Protein AF-A0A7S3C2B8-F1 (afdb_monomer_lite)

Structure (mmCIF, N/CA/C/O backbone):
data_AF-A0A7S3C2B8-F1
#
_entry.id   AF-A0A7S3C2B8-F1
#
loop_
_atom_site.group_PDB
_atom_site.id
_atom_site.type_symbol
_atom_site.label_atom_id
_atom_site.label_alt_id
_atom_site.label_comp_id
_atom_site.label_asym_id
_atom_site.label_entity_id
_atom_site.label_seq_id
_atom_site.pdbx_PDB_ins_code
_atom_site.Cartn_x
_atom_site.Cartn_y
_atom_site.Cartn_z
_atom_site.occupancy
_atom_site.B_iso_or_equiv
_atom_site.auth_seq_id
_atom_site.auth_comp_id
_atom_site.auth_asym_id
_atom_site.auth_atom_id
_atom_site.pdbx_PDB_model_num
ATOM 1 N N . ARG A 1 1 ? -60.673 -20.386 26.824 1.00 34.94 1 ARG A N 1
ATOM 2 C CA . ARG A 1 1 ? -60.650 -21.868 26.727 1.00 34.94 1 ARG A CA 1
ATOM 3 C C . ARG A 1 1 ? -59.203 -22.276 26.475 1.00 34.94 1 ARG A C 1
ATOM 5 O O . ARG A 1 1 ? -58.722 -21.909 25.421 1.00 34.94 1 ARG A O 1
ATOM 12 N N . ALA A 1 2 ? -58.421 -22.926 27.327 1.00 33.97 2 ALA A N 1
ATOM 13 C CA . ALA A 1 2 ? -58.435 -23.317 28.741 1.00 33.97 2 ALA A CA 1
ATOM 14 C C . ALA A 1 2 ? -56.922 -23.454 29.086 1.00 33.97 2 ALA A C 1
ATOM 16 O O . ALA A 1 2 ? -56.186 -23.955 28.246 1.00 33.97 2 ALA A O 1
ATOM 17 N N . ALA A 1 3 ? -56.391 -22.705 30.062 1.00 35.41 3 ALA A N 1
ATOM 18 C CA . ALA A 1 3 ? -56.014 -23.146 31.423 1.00 35.41 3 ALA A CA 1
ATOM 19 C C . ALA A 1 3 ? -54.815 -24.129 31.488 1.00 35.41 3 ALA A C 1
ATOM 21 O O . ALA A 1 3 ? -54.730 -25.001 30.642 1.00 35.41 3 ALA A O 1
ATOM 22 N N . ARG A 1 4 ? -53.921 -24.189 32.487 1.00 38.69 4 ARG A N 1
ATOM 23 C CA . ARG A 1 4 ? -53.400 -23.360 33.607 1.00 38.69 4 ARG A CA 1
ATOM 24 C C . ARG A 1 4 ? -52.513 -24.328 34.441 1.00 38.69 4 ARG A C 1
ATOM 26 O O . ARG A 1 4 ? -52.861 -25.501 34.481 1.00 38.69 4 ARG A O 1
ATOM 33 N N . ALA A 1 5 ? -51.501 -23.803 35.153 1.00 36.06 5 ALA A N 1
ATOM 34 C CA . ALA A 1 5 ? -50.780 -24.317 36.356 1.00 36.06 5 ALA A CA 1
ATOM 35 C C . ALA A 1 5 ? -49.256 -24.404 36.103 1.00 36.06 5 ALA A C 1
ATOM 37 O O . ALA A 1 5 ? -48.856 -25.110 35.191 1.00 36.06 5 ALA A O 1
ATOM 38 N N . ALA A 1 6 ? -48.335 -23.639 36.710 1.00 35.38 6 ALA A N 1
ATOM 39 C CA . ALA A 1 6 ? -48.137 -23.076 38.060 1.00 35.38 6 ALA A CA 1
ATOM 40 C C . ALA A 1 6 ? -47.756 -24.100 39.148 1.00 35.38 6 ALA A C 1
ATOM 42 O O . ALA A 1 6 ? -48.474 -25.085 39.295 1.00 35.38 6 ALA A O 1
ATOM 43 N N . LYS A 1 7 ? -46.742 -23.703 39.956 1.00 32.03 7 LYS A N 1
ATOM 44 C CA . LYS A 1 7 ? -46.305 -24.185 41.295 1.00 32.03 7 LYS A CA 1
ATOM 45 C C . LYS A 1 7 ? -45.188 -25.248 41.317 1.00 32.03 7 LYS A C 1
ATOM 47 O O . LYS A 1 7 ? -45.214 -26.147 40.496 1.00 32.03 7 LYS A O 1
ATOM 52 N N . ASP A 1 8 ? -44.177 -25.239 42.192 1.00 32.12 8 ASP A N 1
ATOM 53 C CA . ASP A 1 8 ? -43.849 -24.448 43.393 1.00 32.12 8 ASP A CA 1
ATOM 54 C C . ASP A 1 8 ? -42.332 -24.569 43.696 1.00 32.12 8 ASP A C 1
ATOM 56 O O . ASP A 1 8 ? -41.714 -25.590 43.400 1.00 32.12 8 ASP A O 1
ATOM 60 N N . ALA A 1 9 ? -41.756 -23.546 44.336 1.00 33.03 9 ALA A N 1
ATOM 61 C CA . ALA A 1 9 ? -40.551 -23.652 45.170 1.00 33.03 9 ALA A CA 1
ATOM 62 C C . ALA A 1 9 ? -40.970 -23.893 46.636 1.00 33.03 9 ALA A C 1
ATOM 64 O O . ALA A 1 9 ? -42.110 -23.580 46.991 1.00 33.03 9 ALA A O 1
ATOM 65 N N . PRO A 1 10 ? -40.056 -24.335 47.521 1.00 44.69 10 PRO A N 1
ATOM 66 C CA . PRO A 1 10 ? -39.687 -23.416 48.603 1.00 44.69 10 PRO A CA 1
ATOM 67 C C . PRO A 1 10 ? -38.211 -23.452 49.046 1.00 44.69 10 PRO A C 1
ATOM 69 O O . PRO A 1 10 ? -37.428 -24.330 48.697 1.00 44.69 10 PRO A O 1
ATOM 72 N N . ARG A 1 11 ? -37.889 -22.408 49.818 1.00 33.78 11 ARG A N 1
ATOM 73 C CA . ARG A 1 11 ? -36.626 -22.026 50.466 1.00 33.78 11 ARG A CA 1
ATOM 74 C C . ARG A 1 11 ? -36.432 -22.676 51.847 1.00 33.78 11 ARG A C 1
ATOM 76 O O . ARG A 1 11 ? -37.422 -22.993 52.499 1.00 33.78 11 ARG A O 1
ATOM 83 N N . GLY A 1 12 ? -35.180 -22.607 52.317 1.00 29.70 12 GLY A N 1
ATOM 84 C CA . GLY A 1 12 ? -34.770 -22.452 53.725 1.00 29.70 12 GLY A CA 1
ATOM 85 C C . GLY A 1 12 ? -34.328 -23.753 54.400 1.00 29.70 12 GLY A C 1
ATOM 86 O O . GLY A 1 12 ? -34.825 -24.814 54.050 1.00 29.70 12 GLY A O 1
ATOM 87 N N . ASP A 1 13 ? -33.429 -23.776 55.378 1.00 30.94 13 ASP A N 1
ATOM 88 C CA . ASP A 1 13 ? -32.475 -22.814 55.946 1.00 30.94 13 ASP A CA 1
ATOM 89 C C . ASP A 1 13 ? -31.573 -23.638 56.907 1.00 30.94 13 ASP A C 1
ATOM 91 O O . ASP A 1 13 ? -31.894 -24.790 57.207 1.00 30.94 13 ASP A O 1
ATOM 95 N N . ASP A 1 14 ? -30.509 -23.019 57.416 1.00 29.84 14 ASP A N 1
ATOM 96 C CA . ASP A 1 14 ? -29.795 -23.341 58.668 1.00 29.84 14 ASP A CA 1
ATOM 97 C C . ASP A 1 14 ? -28.770 -24.496 58.777 1.00 29.84 14 ASP A C 1
ATOM 99 O O . ASP A 1 14 ? -29.046 -25.682 58.618 1.00 29.84 14 ASP A O 1
ATOM 103 N N . GLY A 1 15 ? -27.601 -24.116 59.317 1.00 27.81 15 GLY A N 1
ATOM 104 C CA . GLY A 1 15 ? -27.205 -24.656 60.624 1.00 27.81 15 GLY A CA 1
ATOM 105 C C . GLY A 1 15 ? -25.927 -25.494 60.689 1.00 27.81 15 GLY A C 1
ATOM 106 O O . GLY A 1 15 ? -25.878 -26.641 60.268 1.00 27.81 15 GLY A O 1
ATOM 107 N N . ALA A 1 16 ? -24.898 -24.923 61.314 1.00 30.17 16 ALA A N 1
ATOM 108 C CA . ALA A 1 16 ? -23.613 -25.533 61.643 1.00 30.17 16 ALA A CA 1
ATOM 109 C C . ALA A 1 16 ? -23.694 -26.759 62.589 1.00 30.17 16 ALA A C 1
ATOM 111 O O . ALA A 1 16 ? -24.648 -26.897 63.347 1.00 30.17 16 ALA A O 1
ATOM 112 N N . VAL A 1 17 ? -22.621 -27.570 62.630 1.00 29.19 17 VAL A N 1
ATOM 113 C CA . VAL A 1 17 ? -21.764 -27.853 63.818 1.00 29.19 17 VAL A CA 1
ATOM 114 C C . VAL A 1 17 ? -20.939 -29.152 63.634 1.00 29.19 17 VAL A C 1
ATOM 116 O O . VAL A 1 17 ? -21.460 -30.255 63.585 1.00 29.19 17 VAL A O 1
ATOM 119 N N . ALA A 1 18 ? -19.618 -28.950 63.564 1.00 29.23 18 ALA A N 1
ATOM 120 C CA . ALA A 1 18 ? -18.475 -29.626 64.204 1.00 29.23 18 ALA A CA 1
ATOM 121 C C . ALA A 1 18 ? -18.372 -31.154 64.494 1.00 29.23 18 ALA A C 1
ATOM 123 O O . ALA A 1 18 ? -19.268 -31.796 65.025 1.00 29.23 18 ALA A O 1
ATOM 124 N N . LYS A 1 19 ? -17.088 -31.575 64.418 1.00 27.69 19 LYS A N 1
ATOM 125 C CA . LYS A 1 19 ? -16.351 -32.659 65.120 1.00 27.69 19 LYS A CA 1
ATOM 126 C C . LYS A 1 19 ? -16.452 -34.096 64.582 1.00 27.69 19 LYS A C 1
ATOM 128 O O . LYS A 1 19 ? -17.437 -34.778 64.808 1.00 27.69 19 LYS A O 1
ATOM 133 N N . ALA A 1 20 ? -15.306 -34.632 64.145 1.00 28.58 20 ALA A N 1
ATOM 134 C CA . ALA A 1 20 ? -14.537 -35.598 64.947 1.00 28.58 20 ALA A CA 1
ATOM 135 C C . ALA A 1 20 ? -13.155 -35.885 64.329 1.00 28.58 20 ALA A C 1
ATOM 137 O O . ALA A 1 20 ? -13.009 -36.061 63.125 1.00 28.58 20 ALA A O 1
ATOM 138 N N . ALA A 1 21 ? -12.149 -35.938 65.199 1.00 28.55 21 ALA A N 1
ATOM 139 C CA . ALA A 1 21 ? -10.760 -36.285 64.930 1.00 28.55 21 ALA A CA 1
ATOM 140 C C . ALA A 1 21 ? -10.454 -37.721 65.393 1.00 28.55 21 ALA A C 1
ATOM 142 O O . ALA A 1 21 ? -11.016 -38.150 66.401 1.00 28.55 21 ALA A O 1
ATOM 143 N N . LYS A 1 22 ? -9.517 -38.410 64.721 1.00 27.78 22 LYS A N 1
ATOM 144 C CA . LYS A 1 22 ? -8.537 -39.395 65.258 1.00 27.78 22 LYS A CA 1
ATOM 145 C C . LYS A 1 22 ? -7.773 -40.005 64.065 1.00 27.78 22 LYS A C 1
ATOM 147 O O . LYS A 1 22 ? -8.414 -40.506 63.156 1.00 27.78 22 LYS A O 1
ATOM 152 N N . ALA A 1 23 ? -6.465 -39.803 63.887 1.00 28.59 23 ALA A N 1
ATOM 153 C CA . ALA A 1 23 ? -5.292 -40.261 64.656 1.00 28.59 23 ALA A CA 1
ATOM 154 C C . ALA A 1 23 ? -4.666 -41.534 64.049 1.00 28.59 23 ALA A C 1
ATOM 156 O O . ALA A 1 23 ? -5.299 -42.581 64.099 1.00 28.59 23 ALA A O 1
ATOM 157 N N . ALA A 1 24 ? -3.430 -41.427 63.533 1.00 29.42 24 ALA A N 1
ATOM 158 C CA . ALA A 1 24 ? -2.270 -42.284 63.854 1.00 29.42 24 ALA A CA 1
ATOM 159 C C . ALA A 1 24 ? -1.104 -42.084 62.848 1.00 29.42 24 ALA A C 1
ATOM 161 O O . ALA A 1 24 ? -1.202 -42.430 61.676 1.00 29.42 24 ALA A O 1
ATOM 162 N N . GLN A 1 25 ? 0.000 -41.522 63.347 1.00 27.31 25 GLN A N 1
ATOM 163 C CA . GLN A 1 25 ? 1.398 -41.651 62.874 1.00 27.31 25 GLN A CA 1
ATOM 164 C C . GLN A 1 25 ? 2.056 -42.888 63.564 1.00 27.31 25 GLN A C 1
ATOM 166 O O . GLN A 1 25 ? 1.332 -43.515 64.345 1.00 27.31 25 GLN A O 1
ATOM 171 N N . PRO A 1 26 ? 3.381 -43.213 63.456 1.00 48.31 26 PRO A N 1
ATOM 172 C CA . PRO A 1 26 ? 4.511 -42.613 62.693 1.00 48.31 26 PRO A CA 1
ATOM 173 C C . PRO A 1 26 ? 5.466 -43.631 61.994 1.00 48.31 26 PRO A C 1
ATOM 175 O O . PRO A 1 26 ? 5.372 -44.831 62.226 1.00 48.31 26 PRO A O 1
ATOM 178 N N . ALA A 1 27 ? 6.443 -43.133 61.209 1.00 28.92 27 ALA A N 1
ATOM 179 C CA . ALA A 1 27 ? 7.902 -43.390 61.362 1.00 28.92 27 ALA A CA 1
ATOM 180 C C . ALA A 1 27 ? 8.711 -42.842 60.154 1.00 28.92 27 ALA A C 1
ATOM 182 O O . ALA A 1 27 ? 8.602 -43.364 59.053 1.00 28.92 27 ALA A O 1
ATOM 183 N N . GLY A 1 28 ? 9.462 -41.745 60.335 1.00 28.16 28 GLY A N 1
ATOM 184 C CA . GLY A 1 28 ? 10.932 -41.682 60.152 1.00 28.16 28 GLY A CA 1
ATOM 185 C C . GLY A 1 28 ? 11.308 -40.647 59.071 1.00 28.16 28 GLY A C 1
ATOM 186 O O . GLY A 1 28 ? 10.890 -40.811 57.937 1.00 28.16 28 GLY A O 1
ATOM 187 N N . GLY A 1 29 ? 11.821 -39.452 59.414 1.00 27.66 29 GLY A N 1
ATOM 188 C CA . GLY A 1 29 ? 13.257 -39.081 59.428 1.00 27.66 29 GLY A CA 1
ATOM 189 C C . GLY A 1 29 ? 13.757 -38.748 58.002 1.00 27.66 29 GLY A C 1
ATOM 190 O O . GLY A 1 29 ? 13.535 -39.549 57.114 1.00 27.66 29 GLY A O 1
ATOM 191 N N . VAL A 1 30 ? 14.410 -37.641 57.630 1.00 30.05 30 VAL A N 1
ATOM 192 C CA . VAL A 1 30 ? 15.325 -36.697 58.291 1.00 30.05 30 VAL A CA 1
ATOM 193 C C . VAL A 1 30 ? 15.503 -35.469 57.350 1.00 30.05 30 VAL A C 1
ATOM 195 O O . VAL A 1 30 ? 15.623 -35.643 56.145 1.00 30.05 30 VAL A O 1
ATOM 198 N N . THR A 1 31 ? 15.474 -34.263 57.939 1.00 30.58 31 THR A N 1
ATOM 199 C CA . THR A 1 31 ? 16.081 -32.939 57.601 1.00 30.58 31 THR A CA 1
ATOM 200 C C . THR A 1 31 ? 16.243 -32.405 56.163 1.00 30.58 31 THR A C 1
ATOM 202 O O . THR A 1 31 ? 16.885 -33.028 55.325 1.00 30.58 31 THR A O 1
ATOM 205 N N . GLY A 1 32 ? 15.880 -31.124 55.977 1.00 29.94 32 GLY A N 1
ATOM 206 C CA . GLY A 1 32 ? 16.439 -30.242 54.939 1.00 29.94 32 GLY A CA 1
ATOM 207 C C . GLY A 1 32 ? 15.608 -28.978 54.692 1.00 29.94 32 GLY A C 1
ATOM 208 O O . GLY A 1 32 ? 14.628 -29.028 53.962 1.00 29.94 32 GLY A O 1
ATOM 209 N N . ASP A 1 33 ? 15.996 -27.875 55.333 1.00 30.06 33 ASP A N 1
ATOM 210 C CA . ASP A 1 33 ? 15.381 -26.538 55.331 1.00 30.06 33 ASP A CA 1
ATOM 211 C C . ASP A 1 33 ? 15.189 -25.867 53.957 1.00 30.06 33 ASP A C 1
ATOM 213 O O . ASP A 1 33 ? 15.963 -26.088 53.028 1.00 30.06 33 ASP A O 1
ATOM 217 N N . GLY A 1 34 ? 14.241 -24.912 53.903 1.00 28.14 34 GLY A N 1
ATOM 218 C CA . GLY A 1 34 ? 14.390 -23.734 53.033 1.00 28.14 34 GLY A CA 1
ATOM 219 C C . GLY A 1 34 ? 13.162 -23.211 52.279 1.00 28.14 34 GLY A C 1
ATOM 220 O O . GLY A 1 34 ? 13.244 -22.981 51.079 1.00 28.14 34 GLY A O 1
ATOM 221 N N . ALA A 1 35 ? 12.032 -22.973 52.953 1.00 30.27 35 ALA A N 1
ATOM 222 C CA . ALA A 1 35 ? 10.964 -22.093 52.447 1.00 30.27 35 ALA A CA 1
ATOM 223 C C . ALA A 1 35 ? 11.488 -20.626 52.339 1.00 30.27 35 ALA A C 1
ATOM 225 O O . ALA A 1 35 ? 12.427 -20.271 53.042 1.00 30.27 35 ALA A O 1
ATOM 226 N N . ARG A 1 36 ? 10.952 -19.679 51.554 1.00 29.36 36 ARG A N 1
ATOM 227 C CA . ARG A 1 36 ? 9.561 -19.200 51.496 1.00 29.36 36 ARG A CA 1
ATOM 228 C C . ARG A 1 36 ? 9.368 -18.236 50.311 1.00 29.36 36 ARG A C 1
ATOM 230 O O . ARG A 1 36 ? 10.179 -17.340 50.104 1.00 29.36 36 ARG A O 1
ATOM 237 N N . TYR A 1 37 ? 8.221 -18.356 49.645 1.00 28.41 37 TYR A N 1
ATOM 238 C CA . TYR A 1 37 ? 7.540 -17.260 48.949 1.00 28.41 37 TYR A CA 1
ATOM 239 C C . TYR A 1 37 ? 6.875 -16.326 49.977 1.00 28.41 37 TYR A C 1
ATOM 241 O O . TYR A 1 37 ? 6.336 -16.800 50.979 1.00 28.41 37 TYR A O 1
ATOM 249 N N . GLY A 1 38 ? 6.867 -15.017 49.713 1.00 27.27 38 GLY A N 1
ATOM 250 C CA . GLY A 1 38 ? 6.163 -14.022 50.525 1.00 27.27 38 GLY A CA 1
ATOM 251 C C . GLY A 1 38 ? 5.849 -12.756 49.729 1.00 27.27 38 GLY A C 1
ATOM 252 O O . GLY A 1 38 ? 6.747 -11.997 49.386 1.00 27.27 38 GLY A O 1
ATOM 253 N N . ALA A 1 39 ? 4.564 -12.556 49.444 1.00 27.73 39 ALA A N 1
ATOM 254 C CA . ALA A 1 39 ? 3.967 -11.344 48.890 1.00 27.73 39 ALA A CA 1
ATOM 255 C C . ALA A 1 39 ? 3.898 -10.227 49.936 1.00 27.73 39 ALA A C 1
ATOM 257 O O . ALA A 1 39 ? 3.547 -10.545 51.065 1.00 27.73 39 ALA A O 1
ATOM 258 N N . TRP A 1 40 ? 4.090 -8.954 49.564 1.00 24.78 40 TRP A N 1
ATOM 259 C CA . TRP A 1 40 ? 3.630 -7.809 50.366 1.00 24.78 40 TRP A CA 1
ATOM 260 C C . TRP A 1 40 ? 3.107 -6.665 49.489 1.00 24.78 40 TRP A C 1
ATOM 262 O O . TRP A 1 40 ? 3.719 -6.277 48.496 1.00 24.78 40 TRP A O 1
ATOM 272 N N . ALA A 1 41 ? 1.945 -6.157 49.893 1.00 24.80 41 ALA A N 1
ATOM 273 C CA . ALA A 1 41 ? 1.229 -5.023 49.338 1.00 24.80 41 ALA A CA 1
ATOM 274 C C . ALA A 1 41 ? 1.546 -3.723 50.105 1.00 24.80 41 ALA A C 1
ATOM 276 O O . ALA A 1 41 ? 1.913 -3.760 51.276 1.00 24.80 41 ALA A O 1
ATOM 277 N N . SER A 1 42 ? 1.292 -2.601 49.421 1.00 28.09 42 SER A N 1
ATOM 278 C CA . SER A 1 42 ? 0.884 -1.274 49.917 1.00 28.09 42 SER A CA 1
ATOM 279 C C . SER A 1 42 ? 1.684 -0.579 51.030 1.00 28.09 42 SER A C 1
ATOM 281 O O . SER A 1 42 ? 1.587 -0.940 52.199 1.00 28.09 42 SER A O 1
ATOM 283 N N . SER A 1 43 ? 2.233 0.593 50.701 1.00 26.62 43 SER A N 1
ATOM 284 C CA . SER A 1 43 ? 2.034 1.806 51.505 1.00 26.62 43 SER A CA 1
ATOM 285 C C . SER A 1 43 ? 2.302 3.065 50.674 1.00 26.62 43 SER A C 1
ATOM 287 O O . SER A 1 43 ? 3.268 3.160 49.921 1.00 26.62 43 SER A O 1
ATOM 289 N N . ALA A 1 44 ? 1.381 4.019 50.787 1.00 26.00 44 ALA A N 1
ATOM 290 C CA . ALA A 1 44 ? 1.479 5.357 50.234 1.00 26.00 44 ALA A CA 1
ATOM 291 C C . ALA A 1 44 ? 2.195 6.282 51.227 1.00 26.00 44 ALA A C 1
ATOM 293 O O . ALA A 1 44 ? 1.918 6.231 52.425 1.00 26.00 44 ALA A O 1
ATOM 294 N N . SER A 1 45 ? 3.032 7.185 50.719 1.00 26.09 45 SER A N 1
ATOM 295 C CA . SER A 1 45 ? 3.403 8.422 51.411 1.00 26.09 45 SER A CA 1
ATOM 296 C C . SER A 1 45 ? 3.884 9.467 50.402 1.00 26.09 45 SER A C 1
ATOM 298 O O . SER A 1 45 ? 4.900 9.281 49.737 1.00 26.09 45 SER A O 1
ATOM 300 N N . THR A 1 46 ? 3.150 10.572 50.304 1.00 26.33 46 THR A N 1
ATOM 301 C CA . THR A 1 46 ? 3.599 11.857 49.741 1.00 26.33 46 THR A CA 1
ATOM 302 C C . THR A 1 46 ? 4.793 12.425 50.515 1.00 26.33 46 THR A C 1
ATOM 304 O O . THR A 1 46 ? 4.881 12.224 51.728 1.00 26.33 46 THR A O 1
ATOM 307 N N . PRO A 1 47 ? 5.624 13.256 49.860 1.00 30.02 47 PRO A N 1
ATOM 308 C CA . PRO A 1 47 ? 5.773 14.612 50.385 1.00 30.02 47 PRO A CA 1
ATOM 309 C C . PRO A 1 47 ? 5.755 15.722 49.319 1.00 30.02 47 PRO A C 1
ATOM 311 O O . PRO A 1 47 ? 5.906 15.513 48.119 1.00 30.02 47 PRO A O 1
ATOM 314 N N . SER A 1 48 ? 5.522 16.922 49.841 1.00 25.36 48 SER A N 1
ATOM 315 C CA . SER A 1 48 ? 5.286 18.217 49.213 1.00 25.36 48 SER A CA 1
ATOM 316 C C . SER A 1 48 ? 6.521 18.908 48.611 1.00 25.36 48 SER A C 1
ATOM 318 O O . SER A 1 48 ? 7.588 18.917 49.214 1.00 25.36 48 SER A O 1
ATOM 320 N N . SER A 1 49 ? 6.281 19.583 47.482 1.00 26.59 49 SER A N 1
ATOM 321 C CA . SER A 1 49 ? 6.821 20.866 46.988 1.00 26.59 49 SER A CA 1
ATOM 322 C C . SER A 1 49 ? 8.220 21.361 47.409 1.00 26.59 49 SER A C 1
ATOM 324 O O . SER A 1 49 ? 8.412 21.825 48.532 1.00 26.59 49 SER A O 1
ATOM 326 N N . SER A 1 50 ? 9.089 21.557 46.415 1.00 26.17 50 SER A N 1
ATOM 327 C CA . SER A 1 50 ? 9.771 22.843 46.205 1.00 26.17 50 SER A CA 1
ATOM 328 C C . SER A 1 50 ? 10.129 23.022 44.725 1.00 26.17 50 SER A C 1
ATOM 330 O O . SER A 1 50 ? 10.466 22.077 44.015 1.00 26.17 50 SER A O 1
ATOM 332 N N . ALA A 1 51 ? 9.942 24.247 44.242 1.00 25.53 51 ALA A N 1
ATOM 333 C CA . ALA A 1 51 ? 10.095 24.642 42.855 1.00 25.53 51 ALA A CA 1
ATOM 334 C C . ALA A 1 51 ? 11.573 24.811 42.471 1.00 25.53 51 ALA A C 1
ATOM 336 O O . ALA A 1 51 ? 12.318 25.507 43.158 1.00 25.53 51 ALA A O 1
ATOM 337 N N . ALA A 1 52 ? 11.954 24.271 41.315 1.00 25.14 52 ALA A N 1
ATOM 338 C CA . ALA A 1 52 ? 13.095 24.743 40.542 1.00 25.14 52 ALA A CA 1
ATOM 339 C C . ALA A 1 52 ? 12.738 24.649 39.055 1.00 25.14 52 ALA A C 1
ATOM 341 O O . ALA A 1 52 ? 12.559 23.568 38.499 1.00 25.14 52 ALA A O 1
ATOM 342 N N . ALA A 1 53 ? 12.581 25.814 38.430 1.00 26.42 53 ALA A N 1
ATOM 343 C CA . ALA A 1 53 ? 12.400 25.954 36.998 1.00 26.42 53 ALA A CA 1
ATOM 344 C C . ALA A 1 53 ? 13.661 25.476 36.263 1.00 26.42 53 ALA A C 1
ATOM 346 O O . ALA A 1 53 ? 14.750 26.001 36.495 1.00 26.42 53 ALA A O 1
ATOM 347 N N . ALA A 1 54 ? 13.508 24.529 35.338 1.00 26.19 54 ALA A N 1
ATOM 348 C CA . ALA A 1 54 ? 14.536 24.185 34.366 1.00 26.19 54 ALA A CA 1
ATOM 349 C C . ALA A 1 54 ? 13.902 24.037 32.975 1.00 26.19 54 ALA A C 1
ATOM 351 O O . ALA A 1 54 ? 13.073 23.171 32.725 1.00 26.19 54 ALA A O 1
ATOM 352 N N . LYS A 1 55 ? 14.288 24.995 32.131 1.00 24.77 55 LYS A N 1
ATOM 353 C CA . LYS A 1 55 ? 14.162 25.138 30.676 1.00 24.77 55 LYS A CA 1
ATOM 354 C C . LYS A 1 55 ? 13.614 23.940 29.884 1.00 24.77 55 LYS A C 1
ATOM 356 O O . LYS A 1 55 ? 14.194 22.861 29.863 1.00 24.77 55 LYS A O 1
ATOM 361 N N . VAL A 1 56 ? 12.583 24.254 29.100 1.00 27.25 56 VAL A N 1
ATOM 362 C CA . VAL A 1 56 ? 12.161 23.558 27.879 1.00 27.25 56 VAL A CA 1
ATOM 363 C C . VAL A 1 56 ? 13.374 23.350 26.964 1.00 27.25 56 VAL A C 1
ATOM 365 O O . VAL A 1 56 ? 13.998 24.318 26.528 1.00 27.25 56 VAL A O 1
ATOM 368 N N . GLY A 1 57 ? 13.708 22.087 26.707 1.00 24.02 57 GLY A N 1
ATOM 369 C CA . GLY A 1 57 ? 14.702 21.660 25.729 1.00 24.02 57 GLY A CA 1
ATOM 370 C C . GLY A 1 57 ? 14.005 20.951 24.574 1.00 24.02 57 GLY A C 1
ATOM 371 O O . GLY A 1 57 ? 13.359 19.924 24.756 1.00 24.02 57 GLY A O 1
ATOM 372 N N . THR A 1 58 ? 14.109 21.535 23.389 1.00 28.12 58 THR A N 1
ATOM 373 C CA . THR A 1 58 ? 13.720 20.953 22.105 1.00 28.12 58 THR A CA 1
ATOM 374 C C . THR A 1 58 ? 14.667 19.807 21.721 1.00 28.12 58 THR A C 1
ATOM 376 O O . THR A 1 58 ? 15.872 20.032 21.645 1.00 28.12 58 THR A O 1
ATOM 379 N N . GLY A 1 59 ? 14.108 18.633 21.400 1.00 26.70 59 GLY A N 1
ATOM 380 C CA . GLY A 1 59 ? 14.743 17.564 20.612 1.00 26.70 59 GLY A CA 1
ATOM 381 C C . GLY A 1 59 ? 15.544 16.512 21.390 1.00 26.70 59 GLY A C 1
ATOM 382 O O . GLY A 1 59 ? 16.455 16.847 22.133 1.00 26.70 59 GLY A O 1
ATOM 383 N N . SER A 1 60 ? 15.247 15.228 21.157 1.00 28.44 60 SER A N 1
ATOM 384 C CA . SER A 1 60 ? 16.222 14.233 20.674 1.00 28.44 60 SER A CA 1
ATOM 385 C C . SER A 1 60 ? 15.597 12.832 20.591 1.00 28.44 60 SER A C 1
ATOM 387 O O . SER A 1 60 ? 14.650 12.505 21.300 1.00 28.44 60 SER A O 1
ATOM 389 N N . ALA A 1 61 ? 16.157 12.060 19.667 1.00 29.84 61 ALA A N 1
ATOM 390 C CA . ALA A 1 61 ? 15.927 10.678 19.290 1.00 29.84 61 ALA A CA 1
ATOM 391 C C . ALA A 1 61 ? 15.647 9.692 20.436 1.00 29.84 61 ALA A C 1
ATOM 393 O O . ALA A 1 61 ? 16.154 9.825 21.546 1.00 29.84 61 ALA A O 1
ATOM 394 N N . VAL A 1 62 ? 14.911 8.631 20.090 1.00 30.28 62 VAL A N 1
ATOM 395 C CA . VAL A 1 62 ? 14.876 7.373 20.842 1.00 30.28 62 VAL A CA 1
ATOM 396 C C . VAL A 1 62 ? 16.319 6.897 21.019 1.00 30.28 62 VAL A C 1
ATOM 398 O O . VAL A 1 62 ? 16.979 6.515 20.053 1.00 30.28 62 VAL A O 1
ATOM 401 N N . GLU A 1 63 ? 16.819 6.991 22.245 1.00 30.34 63 GLU A N 1
ATOM 402 C CA . GLU A 1 63 ? 18.149 6.533 22.624 1.00 30.34 63 GLU A CA 1
ATOM 403 C C . GLU A 1 63 ? 18.203 5.012 22.429 1.00 30.34 63 GLU A C 1
ATOM 405 O O . GLU A 1 63 ? 17.450 4.254 23.043 1.00 30.34 63 GLU A O 1
ATOM 410 N N . SER A 1 64 ? 19.051 4.561 21.505 1.00 38.22 64 SER A N 1
ATOM 411 C CA . SER A 1 64 ? 19.347 3.146 21.306 1.00 38.22 64 SER A CA 1
ATOM 412 C C . SER A 1 64 ? 19.829 2.538 22.621 1.00 38.22 64 SER A C 1
ATOM 414 O O . SER A 1 64 ? 20.737 3.092 23.245 1.00 38.22 64 SER A O 1
ATOM 416 N N . LEU A 1 65 ? 19.269 1.390 23.014 1.00 35.16 65 LEU A N 1
ATOM 417 C CA . LEU A 1 65 ? 19.799 0.599 24.125 1.00 35.16 65 LEU A CA 1
ATOM 418 C C . LEU A 1 65 ? 21.315 0.405 23.933 1.00 35.16 65 LEU A C 1
ATOM 420 O O . LEU A 1 65 ? 21.731 0.032 22.830 1.00 35.16 65 LEU A O 1
ATOM 424 N N . PRO A 1 66 ? 22.145 0.667 24.958 1.00 39.22 66 PRO A N 1
ATOM 425 C CA . PRO A 1 66 ? 23.582 0.490 24.835 1.00 39.22 66 PRO A CA 1
ATOM 426 C C . PRO A 1 66 ? 23.889 -0.978 24.530 1.00 39.22 66 PRO A C 1
ATOM 428 O O . PRO A 1 66 ? 23.342 -1.886 25.160 1.00 39.22 66 PRO A O 1
ATOM 431 N N . LEU A 1 67 ? 24.749 -1.204 23.534 1.00 43.34 67 LEU A N 1
ATOM 432 C CA . LEU A 1 67 ? 25.237 -2.540 23.201 1.00 43.34 67 LEU A CA 1
ATOM 433 C C . LEU A 1 67 ? 25.921 -3.160 24.435 1.00 43.34 67 LEU A C 1
ATOM 435 O O . LEU A 1 67 ? 26.609 -2.436 25.162 1.00 43.34 67 LEU A O 1
ATOM 439 N N . PRO A 1 68 ? 25.774 -4.478 24.670 1.00 55.44 68 PRO A N 1
ATOM 440 C CA . PRO A 1 68 ? 26.495 -5.180 25.731 1.00 55.44 68 PRO A CA 1
ATOM 441 C C . PRO A 1 68 ? 28.005 -4.903 25.669 1.00 55.44 68 PRO A C 1
ATOM 443 O O . PRO A 1 68 ? 28.562 -4.785 24.576 1.00 55.44 68 PRO A O 1
ATOM 446 N N . GLU A 1 69 ? 28.682 -4.830 26.821 1.00 42.44 69 GLU A N 1
ATOM 447 C CA . GLU A 1 69 ? 30.116 -4.487 26.905 1.00 42.44 69 GLU A CA 1
ATOM 448 C C . GLU A 1 69 ? 31.026 -5.395 26.059 1.00 42.44 69 GLU A C 1
ATOM 450 O O . GLU A 1 69 ? 32.081 -4.967 25.597 1.00 42.44 69 GLU A O 1
ATOM 455 N N . GLU A 1 70 ? 30.606 -6.631 25.790 1.00 44.25 70 GLU A N 1
ATOM 456 C CA . GLU A 1 70 ? 31.327 -7.552 24.906 1.00 44.25 70 GLU A CA 1
ATOM 457 C C . GLU A 1 70 ? 31.371 -7.042 23.448 1.00 44.25 70 GLU A C 1
ATOM 459 O O . GLU A 1 70 ? 32.414 -7.112 22.802 1.00 44.25 70 GLU A O 1
ATOM 464 N N . TYR A 1 71 ? 30.296 -6.409 22.957 1.00 40.28 71 TYR A N 1
ATOM 465 C CA . TYR A 1 71 ? 30.225 -5.831 21.604 1.00 40.28 71 TYR A CA 1
ATOM 466 C C . TYR A 1 71 ? 31.022 -4.527 21.466 1.00 40.28 71 TYR A C 1
ATOM 468 O O . TYR A 1 71 ? 31.582 -4.238 20.405 1.00 40.28 71 TYR A O 1
ATOM 476 N N . THR A 1 72 ? 31.089 -3.716 22.525 1.00 49.28 72 THR A N 1
ATOM 477 C CA . THR A 1 72 ? 31.845 -2.454 22.503 1.00 49.28 72 THR A CA 1
ATOM 478 C C . THR A 1 72 ? 33.352 -2.693 22.580 1.00 49.28 72 THR A C 1
ATOM 480 O O . THR A 1 72 ? 34.121 -1.957 21.957 1.00 49.28 72 THR A O 1
ATOM 483 N N . GLN A 1 73 ? 33.787 -3.758 23.261 1.00 43.72 73 GLN A N 1
ATOM 484 C CA . GLN A 1 73 ? 35.192 -4.169 23.304 1.00 43.72 73 GLN A CA 1
ATOM 485 C C . GLN A 1 73 ? 35.695 -4.717 21.961 1.00 43.72 73 GLN A C 1
ATOM 487 O O . GLN A 1 73 ? 36.838 -4.433 21.589 1.00 43.72 73 GLN A O 1
ATOM 492 N N . ASP A 1 74 ? 34.857 -5.434 21.209 1.00 49.69 74 ASP A N 1
ATOM 493 C CA . ASP A 1 74 ? 35.206 -5.912 19.865 1.00 49.69 74 ASP A CA 1
ATOM 494 C C . ASP A 1 74 ? 35.298 -4.762 18.850 1.00 49.69 74 ASP A C 1
ATOM 496 O O . ASP A 1 74 ? 36.245 -4.706 18.064 1.00 49.69 74 ASP A O 1
ATOM 500 N N . LEU A 1 75 ? 34.405 -3.767 18.931 1.00 45.34 75 LEU A N 1
ATOM 501 C CA . LEU A 1 75 ? 34.469 -2.552 18.104 1.00 45.34 75 LEU A CA 1
ATOM 502 C C . LEU A 1 75 ? 35.690 -1.672 18.423 1.00 45.34 75 LEU A C 1
ATOM 504 O O . LEU A 1 75 ? 36.279 -1.080 17.518 1.00 45.34 75 LEU A O 1
ATOM 508 N N . ALA A 1 76 ? 36.106 -1.604 19.692 1.00 45.84 76 ALA A N 1
ATOM 509 C CA . ALA A 1 76 ? 37.299 -0.863 20.104 1.00 45.84 76 ALA A CA 1
ATOM 510 C C . ALA A 1 76 ? 38.607 -1.537 19.646 1.00 45.84 76 ALA A C 1
ATOM 512 O O . ALA A 1 76 ? 39.589 -0.848 19.362 1.00 45.84 76 ALA A O 1
ATOM 513 N N . LYS A 1 77 ? 38.622 -2.874 19.537 1.00 44.66 77 LYS A N 1
ATOM 514 C CA . LYS A 1 77 ? 39.762 -3.654 19.022 1.00 44.66 77 LYS A CA 1
ATOM 515 C C . LYS A 1 77 ? 39.811 -3.718 17.492 1.00 44.66 77 LYS A C 1
ATOM 517 O O . LYS A 1 77 ? 40.895 -3.895 16.943 1.00 44.66 77 LYS A O 1
ATOM 522 N N . ALA A 1 78 ? 38.677 -3.551 16.809 1.00 47.88 78 ALA A N 1
ATOM 523 C CA . ALA A 1 78 ? 38.573 -3.667 15.352 1.00 47.88 78 ALA A CA 1
ATOM 524 C C . ALA A 1 78 ? 39.227 -2.512 14.562 1.00 47.88 78 ALA A C 1
ATOM 526 O O . ALA A 1 78 ? 39.371 -2.614 13.344 1.00 47.88 78 ALA A O 1
ATOM 527 N N . GLY A 1 79 ? 39.642 -1.421 15.220 1.00 41.03 79 GLY A N 1
ATOM 528 C CA . GLY A 1 79 ? 40.037 -0.194 14.524 1.00 41.03 79 GLY A CA 1
ATOM 529 C C . GLY A 1 79 ? 38.857 0.424 13.759 1.00 41.03 79 GLY A C 1
ATOM 530 O O . GLY A 1 79 ? 37.789 -0.172 13.627 1.00 41.03 79 GLY A O 1
ATOM 531 N N . LYS A 1 80 ? 39.002 1.657 13.252 1.00 37.03 80 LYS A N 1
ATOM 532 C CA . LYS A 1 80 ? 37.976 2.214 12.350 1.00 37.03 80 LYS A CA 1
ATOM 533 C C . LYS A 1 80 ? 37.829 1.258 11.159 1.00 37.03 80 LYS A C 1
ATOM 535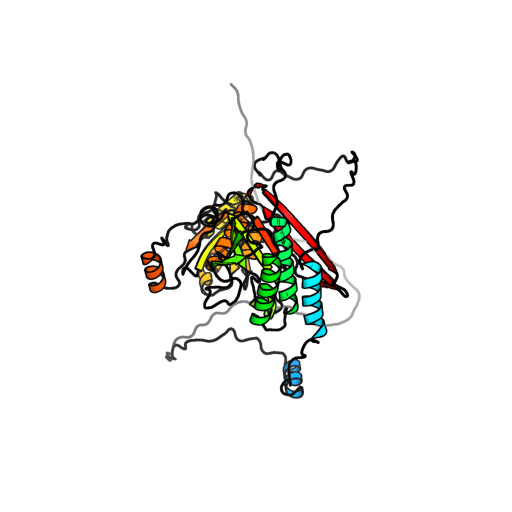 O O . LYS A 1 80 ? 38.861 0.954 10.559 1.00 37.03 80 LYS A O 1
ATOM 540 N N . PRO A 1 81 ? 36.612 0.817 10.790 1.00 39.28 81 PRO A N 1
ATOM 541 C CA . PRO A 1 81 ? 36.437 -0.074 9.655 1.00 39.28 81 PRO A CA 1
ATOM 542 C C . PRO A 1 81 ? 37.020 0.599 8.412 1.00 39.28 81 PRO A C 1
ATOM 544 O O . PRO A 1 81 ? 36.518 1.621 7.938 1.00 39.28 81 PRO A O 1
ATOM 547 N N . THR A 1 82 ? 38.124 0.059 7.902 1.00 41.06 82 THR A N 1
ATOM 548 C CA . THR A 1 82 ? 38.699 0.459 6.619 1.00 41.06 82 THR A CA 1
ATOM 549 C C . THR A 1 82 ? 37.820 -0.115 5.521 1.00 41.06 82 THR A C 1
ATOM 551 O O . THR A 1 82 ? 38.124 -1.158 4.955 1.00 41.06 82 THR A O 1
ATOM 554 N N . GLY A 1 83 ? 36.702 0.565 5.270 1.00 40.25 83 GLY A N 1
ATOM 555 C CA . GLY A 1 83 ? 35.679 0.149 4.320 1.00 40.25 83 GLY A CA 1
ATOM 556 C C . GLY A 1 83 ? 34.848 -1.027 4.833 1.00 40.25 83 GLY A C 1
ATOM 557 O O . GLY A 1 83 ? 35.369 -2.022 5.329 1.00 40.25 83 GLY A O 1
ATOM 558 N N . MET A 1 84 ? 33.527 -0.923 4.687 1.00 33.50 84 MET A N 1
ATOM 559 C CA . MET A 1 84 ? 32.671 -2.110 4.707 1.00 33.50 84 MET A CA 1
ATOM 560 C C . MET A 1 84 ? 33.193 -3.120 3.669 1.00 33.50 84 MET A C 1
ATOM 562 O O . MET A 1 84 ? 33.751 -2.681 2.654 1.00 33.50 84 MET A O 1
ATOM 566 N N . PRO A 1 85 ? 33.010 -4.440 3.863 1.00 34.38 85 PRO A N 1
ATOM 567 C CA . PRO A 1 85 ? 33.283 -5.391 2.799 1.00 34.38 85 PRO A CA 1
ATOM 568 C C . PRO A 1 85 ? 32.475 -4.965 1.573 1.00 34.38 85 PRO A C 1
ATOM 570 O O . PRO A 1 85 ? 31.247 -5.035 1.559 1.00 34.38 85 PRO A O 1
ATOM 573 N N . LYS A 1 86 ? 33.167 -4.461 0.547 1.00 38.69 86 LYS A N 1
ATOM 574 C CA . LYS A 1 86 ? 32.561 -4.287 -0.764 1.00 38.69 86 LYS A CA 1
ATOM 575 C C . LYS A 1 86 ? 32.154 -5.685 -1.207 1.00 38.69 86 LYS A C 1
ATOM 577 O O . LYS A 1 86 ? 33.009 -6.567 -1.294 1.00 38.69 86 LYS A O 1
ATOM 582 N N . PHE A 1 87 ? 30.863 -5.886 -1.457 1.00 39.94 87 PHE A N 1
ATOM 583 C CA . PHE A 1 87 ? 30.411 -7.032 -2.236 1.00 39.94 87 PHE A CA 1
ATOM 584 C C . PHE A 1 87 ? 31.284 -7.137 -3.483 1.00 39.94 87 PHE A C 1
ATOM 586 O O . PHE A 1 87 ? 31.620 -6.113 -4.084 1.00 39.94 87 PHE A O 1
ATOM 593 N N . SER A 1 88 ? 31.680 -8.356 -3.849 1.00 42.19 88 SER A N 1
ATOM 594 C CA . SER A 1 88 ? 32.417 -8.550 -5.088 1.00 42.19 88 SER A CA 1
ATOM 595 C C . SER A 1 88 ? 31.568 -7.997 -6.228 1.00 42.19 88 SER A C 1
ATOM 597 O O . SER A 1 88 ? 30.380 -8.312 -6.327 1.00 42.19 88 SER A O 1
ATOM 599 N N . ASP A 1 89 ? 32.170 -7.186 -7.096 1.00 41.03 89 ASP A N 1
ATOM 600 C CA . ASP A 1 89 ? 31.478 -6.624 -8.260 1.00 41.03 89 ASP A CA 1
ATOM 601 C C . ASP A 1 89 ? 30.786 -7.724 -9.085 1.00 41.03 89 ASP A C 1
ATOM 603 O O . ASP A 1 89 ? 29.769 -7.467 -9.718 1.00 41.03 89 ASP A O 1
ATOM 607 N N . SER A 1 90 ? 31.256 -8.976 -8.986 1.00 36.75 90 SER A N 1
ATOM 608 C CA . SER A 1 90 ? 30.660 -10.178 -9.578 1.00 36.75 90 SER A CA 1
ATOM 609 C C . SER A 1 90 ? 29.251 -10.547 -9.089 1.00 36.75 90 SER A C 1
ATOM 611 O O . SER A 1 90 ? 28.492 -11.107 -9.871 1.00 36.75 90 SER A O 1
ATOM 613 N N . ALA A 1 91 ? 28.872 -10.263 -7.836 1.00 38.06 91 ALA A N 1
ATOM 614 C CA . ALA A 1 91 ? 27.537 -10.598 -7.318 1.00 38.06 91 ALA A CA 1
ATOM 615 C C . ALA A 1 91 ? 26.484 -9.576 -7.776 1.00 38.06 91 ALA A C 1
ATOM 617 O O . ALA A 1 91 ? 25.391 -9.958 -8.193 1.00 38.06 91 ALA A O 1
ATOM 618 N N . LYS A 1 92 ? 26.851 -8.286 -7.782 1.00 41.88 92 LYS A N 1
ATOM 619 C CA . LYS A 1 92 ? 26.018 -7.197 -8.318 1.00 41.88 92 LYS A CA 1
ATOM 620 C C . LYS A 1 92 ? 25.871 -7.295 -9.837 1.00 41.88 92 LYS A C 1
ATOM 622 O O . LYS A 1 92 ? 24.751 -7.339 -10.331 1.00 41.88 92 LYS A O 1
ATOM 627 N N . THR A 1 93 ? 26.981 -7.456 -10.566 1.00 49.50 93 THR A N 1
ATOM 628 C CA . THR A 1 93 ? 26.934 -7.673 -12.026 1.00 49.50 93 THR A CA 1
ATOM 629 C C . THR A 1 93 ? 26.260 -8.990 -12.398 1.00 49.50 93 THR A C 1
ATOM 631 O O . THR A 1 93 ? 25.595 -9.055 -13.425 1.00 49.50 93 THR A O 1
ATOM 634 N N . GLY A 1 94 ? 26.383 -10.035 -11.574 1.00 45.25 94 GLY A N 1
ATOM 635 C CA . GLY A 1 94 ? 25.673 -11.299 -11.766 1.00 45.25 94 GLY A CA 1
ATOM 636 C C . GLY A 1 94 ? 24.157 -11.140 -11.656 1.00 45.25 94 GLY A C 1
ATOM 637 O O . GLY A 1 94 ? 23.436 -11.657 -12.505 1.00 45.25 94 GLY A O 1
ATOM 638 N N . PHE A 1 95 ? 23.679 -10.383 -10.664 1.00 45.59 95 PHE A N 1
ATOM 639 C CA . PHE A 1 95 ? 22.259 -10.078 -10.490 1.00 45.59 95 PHE A CA 1
ATOM 640 C C . PHE A 1 95 ? 21.717 -9.161 -11.595 1.00 45.59 95 PHE A C 1
ATOM 642 O O . PHE A 1 95 ? 20.699 -9.487 -12.198 1.00 45.59 95 PHE A O 1
ATOM 649 N N . GLU A 1 96 ? 22.418 -8.077 -11.937 1.00 49.72 96 GLU A N 1
ATOM 650 C CA . GLU A 1 96 ? 22.047 -7.198 -13.059 1.00 49.72 96 GLU A CA 1
ATOM 651 C C . GLU A 1 96 ? 22.029 -7.961 -14.393 1.00 49.72 96 GLU A C 1
ATOM 653 O O . GLU A 1 96 ? 21.093 -7.828 -15.180 1.00 49.72 96 GLU A O 1
ATOM 658 N N . ALA A 1 97 ? 23.012 -8.836 -14.636 1.00 52.53 97 ALA A N 1
ATOM 659 C CA . ALA A 1 97 ? 23.043 -9.689 -15.821 1.00 52.53 97 ALA A CA 1
ATOM 660 C C . ALA A 1 97 ? 21.943 -10.762 -15.809 1.00 52.53 97 ALA A C 1
ATOM 662 O O . ALA A 1 97 ? 21.427 -11.105 -16.873 1.00 52.53 97 ALA A O 1
ATOM 663 N N . ALA A 1 98 ? 21.572 -11.297 -14.642 1.00 50.94 98 ALA A N 1
ATOM 664 C CA . ALA A 1 98 ? 20.463 -12.238 -14.500 1.00 50.94 98 ALA A CA 1
ATOM 665 C C . ALA A 1 98 ? 19.113 -11.548 -14.747 1.00 50.94 98 ALA A C 1
ATOM 667 O O . ALA A 1 98 ? 18.304 -12.076 -15.509 1.00 50.94 98 ALA A O 1
ATOM 668 N N . LEU A 1 99 ? 18.912 -10.334 -14.217 1.00 50.06 99 LEU A N 1
ATOM 669 C CA . LEU A 1 99 ? 17.757 -9.497 -14.539 1.00 50.06 99 LEU A CA 1
ATOM 670 C C . LEU A 1 99 ? 17.704 -9.210 -16.048 1.00 50.06 99 LEU A C 1
ATOM 672 O O . LEU A 1 99 ? 16.680 -9.434 -16.688 1.00 50.06 99 LEU A O 1
ATOM 676 N N . GLN A 1 100 ? 18.822 -8.830 -16.665 1.00 55.06 100 GLN A N 1
ATOM 677 C CA . GLN A 1 100 ? 18.868 -8.574 -18.106 1.00 55.06 100 GLN A CA 1
ATOM 678 C C . GLN A 1 100 ? 18.593 -9.835 -18.946 1.00 55.06 100 GLN A C 1
ATOM 680 O O . GLN A 1 100 ? 17.972 -9.746 -20.002 1.00 55.06 100 GLN A O 1
ATOM 685 N N . ARG A 1 101 ? 19.022 -11.023 -18.498 1.00 57.69 101 ARG A N 1
ATOM 686 C CA . ARG A 1 101 ? 18.733 -12.303 -19.177 1.00 57.69 101 ARG A CA 1
ATOM 687 C C . ARG A 1 101 ? 17.284 -12.752 -19.012 1.00 57.69 101 ARG A C 1
ATOM 689 O O . ARG A 1 101 ? 16.734 -13.343 -19.934 1.00 57.69 101 ARG A O 1
ATOM 696 N N . GLN A 1 102 ? 16.690 -12.517 -17.846 1.00 47.12 102 GLN A N 1
ATOM 697 C CA . GLN A 1 102 ? 15.337 -12.964 -17.514 1.00 47.12 102 GLN A CA 1
ATOM 698 C C . GLN A 1 102 ? 14.252 -11.977 -17.984 1.00 47.12 102 GLN A C 1
ATOM 700 O O . GLN A 1 102 ? 13.118 -12.388 -18.238 1.00 47.12 102 GLN A O 1
ATOM 705 N N . TYR A 1 103 ? 14.586 -10.688 -18.104 1.00 52.38 103 TYR A N 1
ATOM 706 C CA . TYR A 1 103 ? 13.642 -9.605 -18.405 1.00 52.38 103 TYR A CA 1
ATOM 707 C C . TYR A 1 103 ? 14.021 -8.763 -19.637 1.00 52.38 103 TYR A C 1
ATOM 709 O O . TYR A 1 103 ? 13.219 -7.941 -20.067 1.00 52.38 103 TYR A O 1
ATOM 717 N N . GLY A 1 104 ? 15.195 -8.968 -20.245 1.00 39.94 104 GLY A N 1
ATOM 718 C CA . GLY A 1 104 ? 15.555 -8.339 -21.519 1.00 39.94 104 GLY A CA 1
ATOM 719 C C . GLY A 1 104 ? 14.640 -8.787 -22.661 1.00 39.94 104 GLY A C 1
ATOM 720 O O . GLY A 1 104 ? 14.119 -9.903 -22.648 1.00 39.94 104 GLY A O 1
ATOM 721 N N . GLN A 1 105 ? 14.424 -7.905 -23.643 1.00 39.66 105 GLN A N 1
ATOM 722 C CA . GLN A 1 105 ? 13.463 -8.145 -24.721 1.00 39.66 105 GLN A CA 1
ATOM 723 C C . GLN A 1 105 ? 13.701 -9.493 -25.429 1.00 39.66 105 GLN A C 1
ATOM 725 O O . GLN A 1 105 ? 14.835 -9.785 -25.828 1.00 39.66 105 GLN A O 1
ATOM 730 N N . PRO A 1 106 ? 12.651 -10.313 -25.616 1.00 39.47 106 PRO A N 1
ATOM 731 C CA . PRO A 1 106 ? 12.762 -11.539 -26.388 1.00 39.47 106 PRO A CA 1
ATOM 732 C C . PRO A 1 106 ? 13.042 -11.209 -27.859 1.00 39.47 106 PRO A C 1
ATOM 734 O O . PRO A 1 106 ? 12.447 -10.297 -28.429 1.00 39.47 106 PRO A O 1
ATOM 737 N N . LYS A 1 107 ? 13.940 -11.976 -28.485 1.00 36.50 107 LYS A N 1
ATOM 738 C CA . LYS A 1 107 ? 13.980 -12.084 -29.946 1.00 36.50 107 LYS A CA 1
ATOM 739 C C . LYS A 1 107 ? 12.840 -12.995 -30.387 1.00 36.50 107 LYS A C 1
ATOM 741 O O . LYS A 1 107 ? 12.607 -14.030 -29.767 1.00 36.50 107 LYS A O 1
ATOM 746 N N . ASP A 1 108 ? 12.150 -12.569 -31.437 1.00 32.53 108 ASP A N 1
ATOM 747 C CA . ASP A 1 108 ? 11.004 -13.245 -32.035 1.00 32.53 108 ASP A CA 1
ATOM 748 C C . ASP A 1 108 ? 11.339 -14.688 -32.438 1.00 32.53 108 ASP A C 1
ATOM 750 O O . ASP A 1 108 ? 11.992 -14.906 -33.455 1.00 32.53 108 ASP A O 1
ATOM 754 N N . ASP A 1 109 ? 10.837 -15.671 -31.686 1.00 34.81 109 ASP A N 1
ATOM 755 C CA . ASP A 1 109 ? 10.820 -17.071 -32.110 1.00 34.81 109 ASP A CA 1
ATOM 756 C C . ASP A 1 109 ? 9.373 -17.574 -32.181 1.00 34.81 109 ASP A C 1
ATOM 758 O O . ASP A 1 109 ? 8.648 -17.712 -31.192 1.00 34.81 109 ASP A O 1
ATOM 762 N N . ALA A 1 110 ? 8.944 -17.813 -33.417 1.00 30.62 110 ALA A N 1
ATOM 763 C CA . ALA A 1 110 ? 7.619 -18.273 -33.779 1.00 30.62 110 ALA A CA 1
ATOM 764 C C . ALA A 1 110 ? 7.443 -19.789 -33.565 1.00 30.62 110 ALA A C 1
ATOM 766 O O . ALA A 1 110 ? 8.221 -20.594 -34.067 1.00 30.62 110 ALA A O 1
ATOM 767 N N . GLY A 1 111 ? 6.309 -20.162 -32.959 1.00 29.75 111 GLY A N 1
ATOM 768 C CA . GLY A 1 111 ? 5.575 -21.397 -33.266 1.00 29.75 111 GLY A CA 1
ATOM 769 C C . GLY A 1 111 ? 5.836 -22.620 -32.377 1.00 29.75 111 GLY A C 1
ATOM 770 O O . GLY A 1 111 ? 6.905 -23.211 -32.398 1.00 29.75 111 GLY A O 1
ATOM 771 N N . ASN A 1 112 ? 4.795 -23.113 -31.696 1.00 30.58 112 ASN A N 1
ATOM 772 C CA . ASN A 1 112 ? 3.974 -24.239 -32.177 1.00 30.58 112 ASN A CA 1
ATOM 773 C C . ASN A 1 112 ? 2.949 -24.650 -31.098 1.00 30.58 112 ASN A C 1
ATOM 775 O O . ASN A 1 112 ? 3.284 -24.826 -29.929 1.00 30.58 112 ASN A O 1
ATOM 779 N N . GLY A 1 113 ? 1.683 -24.795 -31.495 1.00 30.84 113 GLY A N 1
ATOM 780 C CA . GLY A 1 113 ? 0.568 -25.122 -30.608 1.00 30.84 113 GLY A CA 1
ATOM 781 C C . GLY A 1 113 ? 0.423 -26.624 -30.357 1.00 30.84 113 GLY A C 1
ATOM 782 O O . GLY A 1 113 ? 0.359 -27.416 -31.295 1.00 30.84 113 GLY A O 1
ATOM 783 N N . GLY A 1 114 ? 0.287 -27.011 -29.087 1.00 29.59 114 GLY A N 1
ATOM 784 C CA . GLY A 1 114 ? -0.051 -28.370 -28.661 1.00 29.59 114 GLY A CA 1
ATOM 785 C C . GLY A 1 114 ? -1.331 -28.389 -27.825 1.00 29.59 114 GLY A C 1
ATOM 786 O O . GLY A 1 114 ? -1.372 -27.835 -26.731 1.00 29.59 114 GLY A O 1
ATOM 787 N N . LYS A 1 115 ? -2.390 -29.024 -28.342 1.00 31.84 115 LYS A N 1
ATOM 788 C CA . LYS A 1 115 ? -3.665 -29.256 -27.641 1.00 31.84 115 LYS A CA 1
ATOM 789 C C . LYS A 1 115 ? -3.514 -30.405 -26.632 1.00 31.84 115 LYS A C 1
ATOM 791 O O . LYS A 1 115 ? -3.147 -31.507 -27.029 1.00 31.84 115 LYS A O 1
ATOM 796 N N . GLY A 1 116 ? -3.863 -30.172 -25.364 1.00 30.02 116 GLY A N 1
ATOM 797 C CA . GLY A 1 116 ? -3.926 -31.188 -24.305 1.00 30.02 116 GLY A CA 1
ATOM 798 C C . GLY A 1 116 ? -5.335 -31.306 -23.713 1.00 30.02 116 GLY A C 1
ATOM 799 O O . GLY A 1 116 ? -5.943 -30.305 -23.349 1.00 30.02 116 GLY A O 1
ATOM 800 N N . GLN A 1 117 ? -5.860 -32.532 -23.671 1.00 29.28 117 GLN A N 1
ATOM 801 C CA . GLN A 1 117 ? -7.226 -32.902 -23.281 1.00 29.28 117 GLN A CA 1
ATOM 802 C C . GLN A 1 117 ? -7.459 -32.858 -21.758 1.00 29.28 117 GLN A C 1
ATOM 804 O O . GLN A 1 117 ? -6.572 -33.183 -20.971 1.00 29.28 117 GLN A O 1
ATOM 809 N N . ALA A 1 118 ? -8.685 -32.511 -21.352 1.00 30.05 118 ALA A N 1
ATOM 810 C CA . ALA A 1 118 ? -9.136 -32.493 -19.961 1.00 30.05 118 ALA A CA 1
ATOM 811 C C . ALA A 1 118 ? -9.535 -33.896 -19.456 1.00 30.05 118 ALA A C 1
ATOM 813 O O . ALA A 1 118 ? -10.218 -34.644 -20.155 1.00 30.05 118 ALA A O 1
ATOM 814 N N . ASN A 1 119 ? -9.158 -34.223 -18.216 1.00 36.62 119 ASN A N 1
ATOM 815 C CA . ASN A 1 119 ? -9.521 -35.464 -17.524 1.00 36.62 119 ASN A CA 1
ATOM 816 C C . ASN A 1 119 ? -10.624 -35.197 -16.471 1.00 36.62 119 ASN A C 1
ATOM 818 O O . ASN A 1 119 ? -10.401 -34.380 -15.573 1.00 36.62 119 ASN A O 1
ATOM 822 N N . PRO A 1 120 ? -11.796 -35.862 -16.528 1.00 32.75 120 PRO A N 1
ATOM 823 C CA . PRO A 1 120 ? -12.899 -35.624 -15.608 1.00 32.75 120 PRO A CA 1
ATOM 824 C C . PRO A 1 120 ? -12.938 -36.688 -14.503 1.00 32.75 120 PRO A C 1
ATOM 826 O O . PRO A 1 120 ? -13.612 -37.704 -14.645 1.00 32.75 120 PRO A O 1
ATOM 829 N N . ASN A 1 121 ? -12.262 -36.468 -13.370 1.00 34.12 121 ASN A N 1
ATOM 830 C CA . ASN A 1 121 ? -12.660 -37.128 -12.118 1.00 34.12 121 ASN A CA 1
ATOM 831 C C . ASN A 1 121 ? -11.978 -36.543 -10.873 1.00 34.12 121 ASN A C 1
ATOM 833 O O . ASN A 1 121 ? -10.814 -36.828 -10.605 1.00 34.12 121 ASN A O 1
ATOM 837 N N . ARG A 1 122 ? -12.734 -35.806 -10.049 1.00 33.88 122 ARG A N 1
ATOM 838 C CA . ARG A 1 122 ? -12.529 -35.765 -8.590 1.00 33.88 122 ARG A CA 1
ATOM 839 C C . ARG A 1 122 ? -13.770 -35.205 -7.892 1.00 33.88 122 ARG A C 1
ATOM 841 O O . ARG A 1 122 ? -14.005 -34.003 -7.862 1.00 33.88 122 ARG A O 1
ATOM 848 N N . LYS A 1 123 ? -14.583 -36.111 -7.342 1.00 29.69 123 LYS A N 1
ATOM 849 C CA . LYS A 1 123 ? -15.677 -35.797 -6.416 1.00 29.69 123 LYS A CA 1
ATOM 850 C C . LYS A 1 123 ? -15.140 -35.689 -4.986 1.00 29.69 123 LYS A C 1
ATOM 852 O O . LYS A 1 123 ? -14.458 -36.598 -4.527 1.00 29.69 123 LYS A O 1
ATOM 857 N N . GLY A 1 124 ? -15.578 -34.640 -4.287 1.00 32.97 124 GLY A N 1
ATOM 858 C CA . GLY A 1 124 ? -15.863 -34.652 -2.849 1.00 32.97 124 GLY A CA 1
ATOM 859 C C . GLY A 1 124 ? -14.787 -34.102 -1.909 1.00 32.97 124 GLY A C 1
ATOM 860 O O . GLY A 1 124 ? -13.861 -34.820 -1.551 1.00 32.97 124 GLY A O 1
ATOM 861 N N . ARG A 1 125 ? -15.010 -32.891 -1.374 1.00 30.19 125 ARG A N 1
ATOM 862 C CA . ARG A 1 125 ? -14.763 -32.585 0.049 1.00 30.19 125 ARG A CA 1
ATOM 863 C C . ARG A 1 125 ? -15.594 -31.379 0.523 1.00 30.19 125 ARG A C 1
ATOM 865 O O . ARG A 1 125 ? -16.089 -30.607 -0.286 1.00 30.19 125 ARG A O 1
ATOM 872 N N . ALA A 1 126 ? -15.808 -31.349 1.836 1.00 31.84 126 ALA A N 1
ATOM 873 C CA . ALA A 1 126 ? -16.815 -30.643 2.629 1.00 31.84 126 ALA A CA 1
ATOM 874 C C . ALA A 1 126 ? -16.935 -29.112 2.455 1.00 31.84 126 ALA A C 1
ATOM 876 O O . ALA A 1 126 ? -15.988 -28.434 2.074 1.00 31.84 126 ALA A O 1
ATOM 877 N N . LYS A 1 127 ? -18.124 -28.591 2.800 1.00 32.97 127 LYS A N 1
ATOM 878 C CA . LYS A 1 127 ? -18.508 -27.168 2.790 1.00 32.97 127 LYS A CA 1
ATOM 879 C C . LYS A 1 127 ? -17.900 -26.402 3.983 1.00 32.97 127 LYS A C 1
ATOM 881 O O . LYS A 1 127 ? -18.155 -26.831 5.109 1.00 32.97 127 LYS A O 1
ATOM 886 N N . PRO A 1 128 ? -17.227 -25.254 3.781 1.00 35.56 128 PRO A N 1
ATOM 887 C CA . PRO A 1 128 ? -17.027 -24.247 4.821 1.00 35.56 128 PRO A CA 1
ATOM 888 C C . PRO A 1 128 ? -18.230 -23.289 4.903 1.00 35.56 128 PRO A C 1
ATOM 890 O O . PRO A 1 128 ? -19.040 -23.203 3.974 1.00 35.56 128 PRO A O 1
ATOM 893 N N . GLY A 1 129 ? -18.370 -22.635 6.057 1.00 36.88 129 GLY A N 1
ATOM 894 C CA . GLY A 1 129 ? -19.497 -21.789 6.452 1.00 36.88 129 GLY A CA 1
ATOM 895 C C . GLY A 1 129 ? -19.767 -20.596 5.531 1.00 36.88 129 GLY A C 1
ATOM 896 O O . GLY A 1 129 ? -18.917 -20.152 4.768 1.00 36.88 129 GLY A O 1
ATOM 897 N N . LYS A 1 130 ? -21.008 -20.105 5.590 1.00 40.59 130 LYS A N 1
ATOM 898 C CA . LYS A 1 130 ? -21.500 -18.955 4.826 1.00 40.59 130 LYS A CA 1
ATOM 899 C C . LYS A 1 130 ? -20.843 -17.660 5.332 1.00 40.59 130 LYS A C 1
ATOM 901 O O . LYS A 1 130 ? -21.369 -17.073 6.270 1.00 40.59 130 LYS A O 1
ATOM 906 N N . LEU A 1 131 ? -19.772 -17.200 4.686 1.00 40.88 131 LEU A N 1
ATOM 907 C CA . LEU A 1 131 ? -19.487 -15.764 4.599 1.00 40.88 131 LEU A CA 1
ATOM 908 C C . LEU A 1 131 ? -20.266 -15.194 3.410 1.00 40.88 131 LEU A C 1
ATOM 910 O O . LEU A 1 131 ? -20.300 -15.781 2.324 1.00 40.88 131 LEU A O 1
ATOM 914 N N . GLY A 1 132 ? -20.985 -14.106 3.661 1.00 38.44 132 GLY A N 1
ATOM 915 C CA . GLY A 1 132 ? -21.956 -13.491 2.761 1.00 38.44 132 GLY A CA 1
ATOM 916 C C . GLY A 1 132 ? -21.330 -12.660 1.646 1.00 38.44 132 GLY A C 1
ATOM 917 O O . GLY A 1 132 ? -21.726 -11.518 1.465 1.00 38.44 132 GLY A O 1
ATOM 918 N N . MET A 1 133 ? -20.414 -13.229 0.862 1.00 47.56 133 MET A N 1
ATOM 919 C CA . MET A 1 133 ? -20.089 -12.657 -0.446 1.00 47.56 133 MET A CA 1
ATOM 920 C C . MET A 1 133 ? -21.367 -12.676 -1.305 1.00 47.56 133 MET A C 1
ATOM 922 O O . MET A 1 133 ? -22.024 -13.731 -1.374 1.00 47.56 133 MET A O 1
ATOM 926 N N . PRO A 1 134 ? -21.753 -11.581 -1.987 1.00 44.44 134 PRO A N 1
ATOM 927 C CA . PRO A 1 134 ? -22.749 -11.684 -3.041 1.00 44.44 134 PRO A CA 1
ATOM 928 C C . PRO A 1 134 ? -22.271 -12.766 -4.009 1.00 44.44 134 PRO A C 1
ATOM 930 O O . PRO A 1 134 ? -21.130 -12.749 -4.468 1.00 44.44 134 PRO A O 1
ATOM 933 N N . ARG A 1 135 ? -23.124 -13.761 -4.280 1.00 41.16 135 ARG A N 1
ATOM 934 C CA . ARG A 1 135 ? -22.835 -14.776 -5.295 1.00 41.16 135 ARG A CA 1
ATOM 935 C C . ARG A 1 135 ? -22.829 -14.088 -6.653 1.00 41.16 135 ARG A C 1
ATOM 937 O O . ARG A 1 135 ? -23.839 -14.099 -7.351 1.00 41.16 135 ARG A O 1
ATOM 944 N N . SER A 1 136 ? -21.704 -13.491 -7.027 1.00 54.22 136 SER A N 1
ATOM 945 C CA . SER A 1 136 ? -21.410 -13.294 -8.431 1.00 54.22 136 SER A CA 1
ATOM 946 C C . SER A 1 136 ? -21.335 -14.686 -9.057 1.00 54.22 136 SER A C 1
ATOM 948 O O . SER A 1 136 ? -20.834 -15.645 -8.455 1.00 54.22 136 SER A O 1
ATOM 950 N N . ASN A 1 137 ? -21.894 -14.836 -10.257 1.00 49.84 137 ASN A N 1
ATOM 951 C CA . ASN A 1 137 ? -21.450 -15.919 -11.123 1.00 49.84 137 ASN A CA 1
ATOM 952 C C . ASN A 1 137 ? -19.932 -15.743 -11.180 1.00 49.84 137 ASN A C 1
ATOM 954 O O . ASN A 1 137 ? -19.491 -14.656 -11.549 1.00 49.84 137 ASN A O 1
ATOM 958 N N . GLY A 1 138 ? -19.168 -16.724 -10.684 1.00 56.28 138 GLY A N 1
ATOM 959 C CA . GLY A 1 138 ? -17.709 -16.626 -10.596 1.00 56.28 138 GLY A CA 1
ATOM 960 C C . GLY A 1 138 ? -17.091 -16.124 -11.909 1.00 56.28 138 GLY A C 1
ATOM 961 O O . GLY A 1 138 ? -17.774 -16.132 -12.932 1.00 56.28 138 GLY A O 1
ATOM 962 N N . PRO A 1 139 ? -15.822 -15.687 -11.894 1.00 64.00 139 PRO A N 1
ATOM 963 C CA . PRO A 1 139 ? -15.210 -14.921 -12.981 1.00 64.00 139 PRO A CA 1
ATOM 964 C C . PRO A 1 139 ? -15.623 -15.418 -14.372 1.00 64.00 139 PRO A C 1
ATOM 966 O O . PRO A 1 139 ? -15.499 -16.605 -14.676 1.00 64.00 139 PRO A O 1
ATOM 969 N N . ASP A 1 140 ? -16.145 -14.511 -15.201 1.00 65.50 140 ASP A N 1
ATOM 970 C CA . ASP A 1 140 ? -16.575 -14.848 -16.554 1.00 65.50 140 ASP A CA 1
ATOM 971 C C . ASP A 1 140 ? -15.353 -15.177 -17.420 1.00 65.50 140 ASP A C 1
ATOM 973 O O . ASP A 1 140 ? -14.586 -14.302 -17.822 1.00 65.50 140 ASP A O 1
ATOM 977 N N . TYR A 1 141 ? -15.167 -16.466 -17.695 1.00 68.69 141 TYR A N 1
ATOM 978 C CA . TYR A 1 141 ? -14.091 -16.969 -18.546 1.00 68.69 141 TYR A CA 1
ATOM 979 C C . TYR A 1 141 ? -14.467 -17.019 -20.032 1.00 68.69 141 TYR A C 1
ATOM 981 O O . TYR A 1 141 ? -13.637 -17.425 -20.845 1.00 68.69 141 TYR A O 1
ATOM 989 N N . SER A 1 142 ? -15.690 -16.631 -20.411 1.00 58.97 142 SER A N 1
ATOM 990 C CA . SER A 1 142 ? -16.092 -16.576 -21.822 1.00 58.97 142 SER A CA 1
ATOM 991 C C . SER A 1 142 ? -15.371 -15.461 -22.591 1.00 58.97 142 SER A C 1
ATOM 993 O O . SER A 1 142 ? -15.224 -15.555 -23.810 1.00 58.97 142 SER A O 1
ATOM 995 N N . VAL A 1 143 ? -14.835 -14.462 -21.875 1.00 56.56 143 VAL A N 1
ATOM 996 C CA . VAL A 1 143 ? -14.000 -13.384 -22.415 1.00 56.56 143 VAL A CA 1
ATOM 997 C C . VAL A 1 143 ? -12.673 -13.316 -21.650 1.00 56.56 143 VAL A C 1
ATOM 999 O O . VAL A 1 143 ? -12.582 -12.759 -20.557 1.00 56.56 143 VAL A O 1
ATOM 1002 N N . VAL A 1 144 ? -11.599 -13.851 -22.239 1.00 57.00 144 VAL A N 1
ATOM 1003 C CA . VAL A 1 144 ? -10.239 -13.705 -21.694 1.00 57.00 144 VAL A CA 1
ATOM 1004 C C . VAL A 1 144 ? -9.681 -12.345 -22.112 1.00 57.00 144 VAL A C 1
ATOM 1006 O O . VAL A 1 144 ? -9.192 -12.172 -23.224 1.00 57.00 144 VAL A O 1
ATOM 1009 N N . THR A 1 145 ? -9.760 -11.355 -21.224 1.00 61.72 145 THR A N 1
ATOM 1010 C CA . THR A 1 145 ? -9.106 -10.050 -21.423 1.00 61.72 145 THR A CA 1
ATOM 1011 C C . THR A 1 145 ? -7.651 -10.102 -20.962 1.00 61.72 145 THR A C 1
ATOM 1013 O O . THR A 1 145 ? -7.368 -10.763 -19.959 1.00 61.72 145 THR A O 1
ATOM 1016 N N . ARG A 1 146 ? -6.747 -9.350 -21.611 1.00 67.25 146 ARG A N 1
ATOM 1017 C CA . ARG A 1 146 ? -5.357 -9.187 -21.146 1.00 67.25 146 ARG A CA 1
ATOM 1018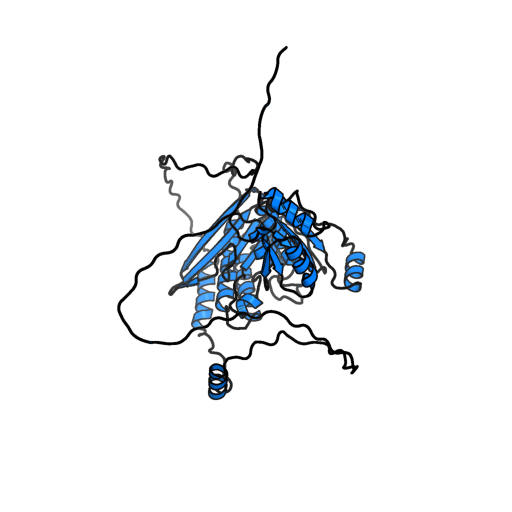 C C . ARG A 1 146 ? -5.343 -8.820 -19.659 1.00 67.25 146 ARG A C 1
ATOM 1020 O O . ARG A 1 146 ? -6.079 -7.932 -19.229 1.00 67.25 146 ARG A O 1
ATOM 1027 N N . ASN A 1 147 ? -4.544 -9.542 -18.878 1.00 69.94 147 ASN A N 1
ATOM 1028 C CA . ASN A 1 147 ? -4.441 -9.346 -17.439 1.00 69.94 147 ASN A CA 1
ATOM 1029 C C . ASN A 1 147 ? -3.060 -8.790 -17.097 1.00 69.94 147 ASN A C 1
ATOM 1031 O O . ASN A 1 147 ? -2.149 -9.559 -16.790 1.00 69.94 147 ASN A O 1
ATOM 1035 N N . LEU A 1 148 ? -2.932 -7.461 -17.134 1.00 78.62 148 LEU A N 1
ATOM 1036 C CA . LEU A 1 148 ? -1.691 -6.777 -16.766 1.00 78.62 148 LEU A CA 1
ATOM 1037 C C . LEU A 1 148 ? -1.241 -7.134 -15.342 1.00 78.62 148 LEU A C 1
ATOM 1039 O O . LEU A 1 148 ? -0.047 -7.152 -15.084 1.00 78.62 148 LEU A O 1
ATOM 1043 N N . ALA A 1 149 ? -2.147 -7.542 -14.445 1.00 75.88 149 ALA A N 1
ATOM 1044 C CA . ALA A 1 149 ? -1.788 -7.939 -13.080 1.00 75.88 149 ALA A CA 1
ATOM 1045 C C . ALA A 1 149 ? -0.737 -9.065 -13.018 1.00 75.88 149 ALA A C 1
ATOM 1047 O O . ALA A 1 149 ? 0.109 -9.073 -12.130 1.00 75.88 149 ALA A O 1
ATOM 1048 N N . LEU A 1 150 ? -0.767 -10.019 -13.959 1.00 86.31 150 LEU A N 1
ATOM 1049 C CA . LEU A 1 150 ? 0.237 -11.093 -14.005 1.00 86.31 150 LEU A CA 1
ATOM 1050 C C . LEU A 1 150 ? 1.585 -10.618 -14.556 1.00 86.31 150 LEU A C 1
ATOM 1052 O O . LEU A 1 150 ? 2.596 -11.259 -14.302 1.00 86.31 150 LEU A O 1
ATOM 1056 N N . GLU A 1 151 ? 1.613 -9.519 -15.305 1.00 89.44 151 GLU A N 1
ATOM 1057 C CA . GLU A 1 151 ? 2.859 -8.864 -15.702 1.00 89.44 151 GLU A CA 1
ATOM 1058 C C . GLU A 1 151 ? 3.402 -8.012 -14.536 1.00 89.44 151 GLU A C 1
ATOM 1060 O O . GLU A 1 151 ? 4.602 -8.041 -14.264 1.00 89.44 151 GLU A O 1
ATOM 1065 N N . LEU A 1 152 ? 2.516 -7.360 -13.769 1.00 93.56 152 LEU A N 1
ATOM 1066 C CA . LEU A 1 152 ? 2.856 -6.554 -12.588 1.00 93.56 152 LEU A CA 1
ATOM 1067 C C . LEU A 1 152 ? 3.529 -7.343 -11.461 1.00 93.56 152 LEU A C 1
ATOM 1069 O O . LEU A 1 152 ? 4.331 -6.778 -10.722 1.00 93.56 152 LEU A O 1
ATOM 1073 N N . VAL A 1 153 ? 3.243 -8.641 -11.313 1.00 96.81 153 VAL A N 1
ATOM 1074 C CA . VAL A 1 153 ? 3.917 -9.450 -10.280 1.00 96.81 153 VAL A CA 1
ATOM 1075 C C . VAL A 1 153 ? 5.430 -9.457 -10.477 1.00 96.81 153 VAL A C 1
ATOM 1077 O O . VAL A 1 153 ? 6.174 -9.305 -9.519 1.00 96.81 153 VAL A O 1
ATOM 1080 N N . ARG A 1 154 ? 5.895 -9.523 -11.731 1.00 96.56 154 ARG A N 1
ATOM 1081 C CA . ARG A 1 154 ? 7.326 -9.527 -12.062 1.00 96.56 154 ARG A CA 1
ATOM 1082 C C . ARG A 1 154 ? 7.993 -8.207 -11.689 1.00 96.56 154 ARG A C 1
ATOM 1084 O O . ARG A 1 154 ? 9.169 -8.195 -11.344 1.00 96.56 154 ARG A O 1
ATOM 1091 N N . VAL A 1 155 ? 7.241 -7.109 -11.761 1.00 98.00 155 VAL A N 1
ATOM 1092 C CA . VAL A 1 155 ? 7.707 -5.767 -11.402 1.00 98.00 155 VAL A CA 1
ATOM 1093 C C . VAL A 1 155 ? 8.010 -5.694 -9.906 1.00 98.00 155 VAL A C 1
ATOM 1095 O O . VAL A 1 155 ? 9.125 -5.343 -9.524 1.00 98.00 155 VAL A O 1
ATOM 1098 N N . THR A 1 156 ? 7.052 -6.079 -9.057 1.00 98.44 156 THR A N 1
ATOM 1099 C CA . THR A 1 156 ? 7.255 -6.052 -7.598 1.00 98.44 156 THR A CA 1
ATOM 1100 C C . THR A 1 156 ? 8.197 -7.153 -7.124 1.00 98.44 156 THR A C 1
ATOM 1102 O O . THR A 1 156 ? 8.933 -6.943 -6.167 1.00 98.44 156 THR A O 1
ATOM 1105 N N . GLU A 1 157 ? 8.255 -8.303 -7.804 1.00 98.56 157 GLU A N 1
ATOM 1106 C CA . GLU A 1 157 ? 9.260 -9.337 -7.531 1.00 98.56 157 GLU A CA 1
ATOM 1107 C C . GLU A 1 157 ? 10.681 -8.841 -7.794 1.00 98.56 157 GLU A C 1
ATOM 1109 O O . GLU A 1 157 ? 11.559 -9.062 -6.962 1.00 98.56 157 GLU A O 1
ATOM 1114 N N . ALA A 1 158 ? 10.922 -8.152 -8.913 1.00 98.19 158 ALA A N 1
ATOM 1115 C CA . ALA A 1 158 ? 12.236 -7.591 -9.214 1.00 98.19 158 ALA A CA 1
ATOM 1116 C C . ALA A 1 158 ? 12.652 -6.540 -8.174 1.00 98.19 158 ALA A C 1
ATOM 1118 O O . ALA A 1 158 ? 13.764 -6.606 -7.649 1.00 98.19 158 ALA A O 1
ATOM 1119 N N . ALA A 1 159 ? 11.741 -5.630 -7.826 1.00 98.38 159 ALA A N 1
ATOM 1120 C CA . ALA A 1 159 ? 11.952 -4.618 -6.794 1.00 98.38 159 ALA A CA 1
ATOM 1121 C C . ALA A 1 159 ? 12.253 -5.235 -5.417 1.00 98.38 159 ALA A C 1
ATOM 1123 O O . ALA A 1 159 ? 13.219 -4.852 -4.752 1.00 98.38 159 ALA A O 1
ATOM 1124 N N . ALA A 1 160 ? 11.478 -6.248 -5.017 1.00 98.56 160 ALA A N 1
ATOM 1125 C CA . ALA A 1 160 ? 11.682 -6.964 -3.764 1.00 98.56 160 ALA A CA 1
ATOM 1126 C C . ALA A 1 160 ? 13.016 -7.721 -3.737 1.00 98.56 160 ALA A C 1
ATOM 1128 O O . ALA A 1 160 ? 13.732 -7.675 -2.740 1.00 98.56 160 ALA A O 1
ATOM 1129 N N . LEU A 1 161 ? 13.389 -8.393 -4.830 1.00 98.38 161 LEU A N 1
ATOM 1130 C CA . LEU A 1 161 ? 14.685 -9.069 -4.944 1.00 98.38 161 LEU A CA 1
ATOM 1131 C C . LEU A 1 161 ? 15.857 -8.083 -4.873 1.00 98.38 161 LEU A C 1
ATOM 1133 O O . LEU A 1 161 ? 16.883 -8.418 -4.278 1.00 98.38 161 LEU A O 1
ATOM 1137 N N . GLY A 1 162 ? 15.708 -6.893 -5.464 1.00 96.50 162 GLY A N 1
ATOM 1138 C CA . GLY A 1 162 ? 16.710 -5.829 -5.427 1.00 96.50 162 GLY A CA 1
ATOM 1139 C C . GLY A 1 162 ? 16.928 -5.282 -4.015 1.00 96.50 162 GLY A C 1
ATOM 1140 O O . GLY A 1 162 ? 18.060 -5.249 -3.529 1.00 96.50 162 GLY A O 1
ATOM 1141 N N . SER A 1 163 ? 15.851 -4.915 -3.318 1.00 97.38 163 SER A N 1
ATOM 1142 C CA . SER A 1 163 ? 15.935 -4.335 -1.970 1.00 97.38 163 SER A CA 1
ATOM 1143 C C . SER A 1 163 ? 16.246 -5.349 -0.872 1.00 97.38 163 SER A C 1
ATOM 1145 O O . SER A 1 163 ? 16.963 -5.018 0.073 1.00 97.38 163 SER A O 1
ATOM 1147 N N . ALA A 1 164 ? 15.789 -6.599 -0.988 1.00 97.38 164 ALA A N 1
ATOM 1148 C CA . ALA A 1 164 ? 16.021 -7.627 0.031 1.00 97.38 164 ALA A CA 1
ATOM 1149 C C . ALA A 1 164 ? 17.509 -7.932 0.269 1.00 97.38 164 ALA A C 1
ATOM 1151 O O . ALA A 1 164 ? 17.878 -8.388 1.352 1.00 97.38 164 ALA A O 1
ATOM 1152 N N . GLN A 1 165 ? 18.385 -7.651 -0.703 1.00 95.06 165 GLN A N 1
ATOM 1153 C CA . GLN A 1 165 ? 19.840 -7.774 -0.534 1.00 95.06 165 GLN A CA 1
ATOM 1154 C C . GLN A 1 165 ? 20.411 -6.795 0.504 1.00 95.06 165 GLN A C 1
ATOM 1156 O O . GLN A 1 165 ? 21.496 -7.024 1.034 1.00 95.06 165 GLN A O 1
ATOM 1161 N N . TRP A 1 166 ? 19.679 -5.723 0.808 1.00 97.56 166 TRP A N 1
ATOM 1162 C CA . TRP A 1 166 ? 20.064 -4.684 1.760 1.00 97.56 166 TRP A CA 1
ATOM 1163 C C . TRP A 1 166 ? 19.467 -4.887 3.155 1.00 97.56 166 TRP A C 1
ATOM 1165 O O . TRP A 1 166 ? 19.672 -4.058 4.047 1.00 97.56 166 TRP A O 1
ATOM 1175 N N . MET A 1 167 ? 18.747 -5.992 3.366 1.00 96.88 167 MET A N 1
ATOM 1176 C CA . MET A 1 167 ? 18.111 -6.292 4.641 1.00 96.88 167 MET A CA 1
ATOM 1177 C C . MET A 1 167 ? 19.146 -6.395 5.771 1.00 96.88 167 MET A C 1
ATOM 1179 O O . MET A 1 167 ? 20.053 -7.223 5.737 1.00 96.88 167 MET A O 1
ATOM 1183 N N . GLY A 1 168 ? 18.994 -5.548 6.790 1.00 97.19 168 GLY A N 1
ATOM 1184 C CA . GLY A 1 168 ? 19.857 -5.494 7.971 1.00 97.19 168 GLY A CA 1
ATOM 1185 C C . GLY A 1 168 ? 21.200 -4.786 7.767 1.00 97.19 168 GLY A C 1
ATOM 1186 O O . GLY A 1 168 ? 22.027 -4.813 8.676 1.00 97.19 168 GLY A O 1
ATOM 1187 N N . LEU A 1 169 ? 21.440 -4.149 6.613 1.00 97.56 169 LEU A N 1
ATOM 1188 C CA . LEU A 1 169 ? 22.715 -3.476 6.319 1.00 97.56 169 LEU A CA 1
ATOM 1189 C C . LEU A 1 169 ? 22.773 -2.006 6.770 1.00 97.56 169 LEU A C 1
ATOM 1191 O O . LEU A 1 169 ? 23.804 -1.356 6.609 1.00 97.56 169 LEU A O 1
ATOM 1195 N N . GLY A 1 170 ? 21.690 -1.463 7.330 1.00 97.12 170 GLY A N 1
ATOM 1196 C CA . GLY A 1 170 ? 21.643 -0.097 7.863 1.00 97.12 170 GLY A CA 1
ATOM 1197 C C . GLY A 1 170 ? 21.554 1.021 6.817 1.00 97.12 170 GLY A C 1
ATOM 1198 O O . GLY A 1 170 ? 21.507 2.189 7.202 1.00 97.12 170 GLY A O 1
ATOM 1199 N N . ASP A 1 171 ? 21.489 0.700 5.522 1.00 96.94 171 ASP A N 1
ATOM 1200 C CA . ASP A 1 171 ? 21.399 1.687 4.440 1.00 96.94 171 ASP A CA 1
ATOM 1201 C C . ASP A 1 171 ? 20.028 1.660 3.758 1.00 96.94 171 ASP A C 1
ATOM 1203 O O . ASP A 1 171 ? 19.786 0.926 2.799 1.00 96.94 171 ASP A O 1
ATOM 1207 N N . LYS A 1 172 ? 19.115 2.494 4.265 1.00 96.12 172 LYS A N 1
ATOM 1208 C CA . LYS A 1 172 ? 17.762 2.599 3.711 1.00 96.12 172 LYS A CA 1
ATOM 1209 C C . LYS A 1 172 ? 17.735 3.193 2.305 1.00 96.12 172 LYS A C 1
ATOM 1211 O O . LYS A 1 172 ? 16.876 2.815 1.527 1.00 96.12 172 LYS A O 1
ATOM 1216 N N . ARG A 1 173 ? 18.663 4.103 1.976 1.00 95.69 173 ARG A N 1
ATOM 1217 C CA . ARG A 1 173 ? 18.679 4.786 0.672 1.00 95.69 173 ARG A CA 1
ATOM 1218 C C . ARG A 1 173 ? 19.145 3.838 -0.419 1.00 95.69 173 ARG A C 1
ATOM 1220 O O . ARG A 1 173 ? 18.595 3.845 -1.508 1.00 95.69 173 ARG A O 1
ATOM 1227 N N . ALA A 1 174 ? 20.143 3.010 -0.122 1.00 96.75 174 ALA A N 1
ATOM 1228 C CA . ALA A 1 174 ? 20.607 2.011 -1.071 1.00 96.75 174 ALA A CA 1
ATOM 1229 C C . ALA A 1 174 ? 19.586 0.881 -1.280 1.00 96.75 174 ALA A C 1
ATOM 1231 O O . ALA A 1 174 ? 19.426 0.416 -2.407 1.00 96.75 174 ALA A O 1
ATOM 1232 N N . ALA A 1 175 ? 18.874 0.472 -0.222 1.00 97.06 175 ALA A N 1
ATOM 1233 C CA . ALA A 1 175 ? 17.774 -0.487 -0.329 1.00 97.06 175 ALA A CA 1
ATOM 1234 C C . ALA A 1 175 ? 16.654 0.024 -1.246 1.00 97.06 175 ALA A C 1
ATOM 1236 O O . ALA A 1 175 ? 16.192 -0.703 -2.122 1.00 97.06 175 ALA A O 1
ATOM 1237 N N . ASP A 1 176 ? 16.266 1.279 -1.041 1.00 97.00 176 ASP A N 1
ATOM 1238 C CA . ASP A 1 176 ? 15.225 1.973 -1.790 1.00 97.00 176 ASP A CA 1
ATOM 1239 C C . ASP A 1 176 ? 15.607 2.156 -3.264 1.00 97.00 176 ASP A C 1
ATOM 1241 O O . ASP A 1 176 ? 14.923 1.669 -4.161 1.00 97.00 176 ASP A O 1
ATOM 1245 N N . GLN A 1 177 ? 16.805 2.694 -3.520 1.00 97.06 177 GLN A N 1
ATOM 1246 C CA . GLN A 1 177 ? 17.341 2.840 -4.874 1.00 97.06 177 GLN A CA 1
ATOM 1247 C C . GLN A 1 177 ? 17.375 1.505 -5.631 1.00 97.06 177 GLN A C 1
ATOM 1249 O O . GLN A 1 177 ? 17.003 1.446 -6.800 1.00 97.06 177 GLN A O 1
ATOM 1254 N N . ALA A 1 178 ? 17.774 0.414 -4.969 1.00 97.50 178 ALA A N 1
ATOM 1255 C CA . ALA A 1 178 ? 17.798 -0.908 -5.590 1.00 97.50 178 ALA A CA 1
ATOM 1256 C C . ALA A 1 178 ? 16.395 -1.414 -5.973 1.00 97.50 178 ALA A C 1
ATOM 1258 O O . ALA A 1 178 ? 16.256 -2.106 -6.985 1.00 97.50 178 ALA A O 1
ATOM 1259 N N . ALA A 1 179 ? 15.362 -1.077 -5.193 1.00 98.06 179 ALA A N 1
ATOM 1260 C CA . ALA A 1 179 ? 13.980 -1.376 -5.551 1.00 98.06 179 ALA A CA 1
ATOM 1261 C C . ALA A 1 179 ? 13.504 -0.522 -6.732 1.00 98.06 179 ALA A C 1
ATOM 1263 O O . ALA A 1 179 ? 12.962 -1.082 -7.686 1.00 98.06 179 ALA A O 1
ATOM 1264 N N . VAL A 1 180 ? 13.747 0.794 -6.698 1.00 97.88 180 VAL A N 1
ATOM 1265 C CA . VAL A 1 180 ? 13.406 1.746 -7.773 1.00 97.88 180 VAL A CA 1
ATOM 1266 C C . VAL A 1 180 ? 14.011 1.301 -9.105 1.00 97.88 180 VAL A C 1
ATOM 1268 O O . VAL A 1 180 ? 13.298 1.184 -10.105 1.00 97.88 180 VAL A O 1
ATOM 1271 N N . ASP A 1 181 ? 15.309 0.990 -9.113 1.00 97.00 181 ASP A N 1
ATOM 1272 C CA . ASP A 1 181 ? 16.051 0.588 -10.312 1.00 97.00 181 ASP A CA 1
ATOM 1273 C C . ASP A 1 181 ? 15.461 -0.684 -10.929 1.00 97.00 181 ASP A C 1
ATOM 1275 O O . ASP A 1 181 ? 15.168 -0.738 -12.129 1.00 97.00 181 ASP A O 1
ATOM 1279 N N . ALA A 1 182 ? 15.248 -1.709 -10.099 1.00 97.56 182 ALA A N 1
ATOM 1280 C CA . ALA A 1 182 ? 14.728 -2.995 -10.543 1.00 97.56 182 ALA A CA 1
ATOM 1281 C C . ALA A 1 182 ? 13.261 -2.900 -10.994 1.00 97.56 182 ALA A C 1
ATOM 1283 O O . ALA A 1 182 ? 12.898 -3.468 -12.028 1.00 97.56 182 ALA A O 1
ATOM 1284 N N . MET A 1 183 ? 12.430 -2.144 -10.268 1.00 98.19 183 MET A N 1
ATOM 1285 C CA . MET A 1 183 ? 11.039 -1.876 -10.632 1.00 98.19 183 MET A CA 1
ATOM 1286 C C . MET A 1 183 ? 10.955 -1.200 -12.002 1.00 98.19 183 MET A C 1
ATOM 1288 O O . MET A 1 183 ? 10.259 -1.683 -12.901 1.00 98.19 183 MET A O 1
ATOM 1292 N N . ARG A 1 184 ? 11.696 -0.101 -12.179 1.00 97.31 184 ARG A N 1
ATOM 1293 C CA . ARG A 1 184 ? 11.700 0.697 -13.408 1.00 97.31 184 ARG A CA 1
ATOM 1294 C C . ARG A 1 184 ? 12.203 -0.098 -14.608 1.00 97.31 184 ARG A C 1
ATOM 1296 O O . ARG A 1 184 ? 11.646 0.031 -15.700 1.00 97.31 184 ARG A O 1
ATOM 1303 N N . LEU A 1 185 ? 13.227 -0.934 -14.423 1.00 95.69 185 LEU A N 1
ATOM 1304 C CA . LEU A 1 185 ? 13.745 -1.802 -15.481 1.00 95.69 185 LEU A CA 1
ATOM 1305 C C . LEU A 1 185 ? 12.645 -2.712 -16.037 1.00 95.69 185 LEU A C 1
ATOM 1307 O O . LEU A 1 185 ? 12.458 -2.766 -17.250 1.00 95.69 185 LEU A O 1
ATOM 1311 N N . VAL A 1 186 ? 11.901 -3.396 -15.163 1.00 96.19 186 VAL A N 1
ATOM 1312 C CA . VAL A 1 186 ? 10.843 -4.322 -15.592 1.00 96.19 186 VAL A CA 1
ATOM 1313 C C . VAL A 1 186 ? 9.628 -3.570 -16.129 1.00 96.19 186 VAL A C 1
ATOM 1315 O O . VAL A 1 186 ? 9.074 -3.986 -17.148 1.00 96.19 186 VAL A O 1
ATOM 1318 N N . LEU A 1 187 ? 9.238 -2.444 -15.521 1.00 95.00 187 LEU A N 1
ATOM 1319 C CA . LEU A 1 187 ? 8.113 -1.629 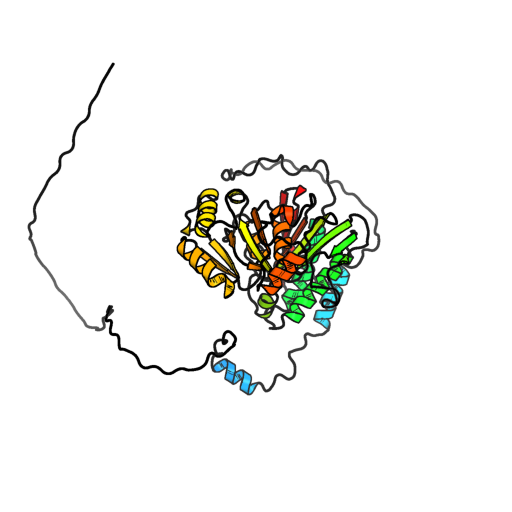-15.997 1.00 95.00 187 LEU A CA 1
ATOM 1320 C C . LEU A 1 187 ? 8.265 -1.189 -17.452 1.00 95.00 187 LEU A C 1
ATOM 1322 O O . LEU A 1 187 ? 7.307 -1.273 -18.217 1.00 95.00 187 LEU A O 1
ATOM 1326 N N . ASN A 1 188 ? 9.473 -0.798 -17.859 1.00 95.25 188 ASN A N 1
ATOM 1327 C CA . ASN A 1 188 ? 9.761 -0.385 -19.235 1.00 95.25 188 ASN A CA 1
ATOM 1328 C C . ASN A 1 188 ? 9.644 -1.510 -20.274 1.00 95.25 188 ASN A C 1
ATOM 1330 O O . ASN A 1 188 ? 9.665 -1.243 -21.472 1.00 95.25 188 ASN A O 1
ATOM 1334 N N . THR A 1 189 ? 9.513 -2.766 -19.842 1.00 93.56 189 THR A N 1
ATOM 1335 C CA . THR A 1 189 ? 9.319 -3.913 -20.744 1.00 93.56 189 THR A CA 1
ATOM 1336 C C . THR A 1 189 ? 7.850 -4.243 -20.994 1.00 93.56 189 THR A C 1
ATOM 1338 O O . THR A 1 189 ? 7.551 -5.058 -21.868 1.00 93.56 189 THR A O 1
ATOM 1341 N N . LEU A 1 190 ? 6.934 -3.651 -20.222 1.00 93.44 190 LEU A N 1
ATOM 1342 C CA . LEU A 1 190 ? 5.510 -3.951 -20.320 1.00 93.44 190 LEU A CA 1
ATOM 1343 C C . LEU A 1 190 ? 4.883 -3.235 -21.516 1.00 93.44 190 LEU A C 1
ATOM 1345 O O . LEU A 1 190 ? 5.206 -2.079 -21.797 1.00 93.44 190 LEU A O 1
ATOM 1349 N N . SER A 1 191 ? 3.944 -3.905 -22.192 1.00 93.25 191 SER A N 1
ATOM 1350 C CA . SER A 1 191 ? 3.230 -3.292 -23.318 1.00 93.25 191 SER A CA 1
ATOM 1351 C C . SER A 1 191 ? 2.037 -2.474 -22.832 1.00 93.25 191 SER A C 1
ATOM 1353 O O . SER A 1 191 ? 0.929 -3.006 -22.676 1.00 93.25 191 SER A O 1
ATOM 1355 N N . MET A 1 192 ? 2.313 -1.204 -22.540 1.00 94.25 192 MET A N 1
ATOM 1356 C CA . MET A 1 192 ? 1.381 -0.186 -22.062 1.00 94.25 192 MET A CA 1
ATOM 1357 C C . MET A 1 192 ? 1.951 1.227 -22.288 1.00 94.25 192 MET A C 1
ATOM 1359 O O . MET A 1 192 ? 3.164 1.406 -22.405 1.00 94.25 192 MET A O 1
ATOM 1363 N N . ASP A 1 193 ? 1.072 2.226 -22.277 1.00 96.62 193 ASP A N 1
ATOM 1364 C CA . ASP A 1 193 ? 1.388 3.648 -22.170 1.00 96.62 193 ASP A CA 1
ATOM 1365 C C . ASP A 1 193 ? 1.114 4.059 -20.721 1.00 96.62 193 ASP A C 1
ATOM 1367 O O . ASP A 1 193 ? 0.027 4.509 -20.351 1.00 96.62 193 ASP A O 1
ATOM 1371 N N . GLY A 1 194 ? 2.079 3.790 -19.851 1.00 96.94 194 GLY A N 1
ATOM 1372 C CA . GLY A 1 194 ? 1.997 4.097 -18.433 1.00 96.94 194 GLY A CA 1
ATOM 1373 C C . GLY A 1 194 ? 2.406 5.533 -18.148 1.00 96.94 194 GLY A C 1
ATOM 1374 O O . GLY A 1 194 ? 3.399 5.989 -18.699 1.00 96.94 194 GLY A O 1
ATOM 1375 N N . ARG A 1 195 ? 1.707 6.239 -17.252 1.00 97.50 195 ARG A N 1
ATOM 1376 C CA . ARG A 1 195 ? 2.281 7.427 -16.587 1.00 97.50 195 ARG A CA 1
ATOM 1377 C C . ARG A 1 195 ? 2.222 7.273 -15.076 1.00 97.50 195 ARG A C 1
ATOM 1379 O O . ARG A 1 195 ? 1.183 6.893 -14.539 1.00 97.50 195 ARG A O 1
ATOM 1386 N N . ILE A 1 196 ? 3.341 7.557 -14.423 1.00 97.44 196 ILE A N 1
ATOM 1387 C CA . ILE A 1 196 ? 3.461 7.583 -12.970 1.00 97.44 196 ILE A CA 1
ATOM 1388 C C . ILE A 1 196 ? 2.627 8.752 -12.446 1.00 97.44 196 ILE A C 1
ATOM 1390 O O . ILE A 1 196 ? 2.851 9.903 -12.810 1.00 97.44 196 ILE A O 1
ATOM 1394 N N . VAL A 1 197 ? 1.634 8.444 -11.628 1.00 95.88 197 VAL A N 1
ATOM 1395 C CA . VAL A 1 197 ? 0.792 9.410 -10.912 1.00 95.88 197 VAL A CA 1
ATOM 1396 C C . VAL A 1 197 ? 1.270 9.548 -9.473 1.00 95.88 197 VAL A C 1
ATOM 1398 O O . VAL A 1 197 ? 1.256 10.640 -8.916 1.00 95.88 197 VAL A O 1
ATOM 1401 N N . ILE A 1 198 ? 1.721 8.434 -8.899 1.00 95.44 198 ILE A N 1
ATOM 1402 C CA . ILE A 1 198 ? 2.357 8.360 -7.591 1.00 95.44 198 ILE A CA 1
ATOM 1403 C C . ILE A 1 198 ? 3.644 7.566 -7.758 1.00 95.44 198 ILE A C 1
ATOM 1405 O O . ILE A 1 198 ? 3.593 6.415 -8.197 1.00 95.44 198 ILE A O 1
ATOM 1409 N N . GLY A 1 199 ? 4.771 8.170 -7.406 1.00 92.94 199 GLY A N 1
ATOM 1410 C CA . GLY A 1 199 ? 6.045 7.473 -7.298 1.00 92.94 199 GLY A CA 1
ATOM 1411 C C . GLY A 1 199 ? 6.956 8.097 -6.249 1.00 92.94 199 GLY A C 1
ATOM 1412 O O . GLY A 1 199 ? 6.473 8.607 -5.242 1.00 92.94 199 GLY A O 1
ATOM 1413 N N . GLU A 1 200 ? 8.264 8.077 -6.495 1.00 91.31 200 GLU A N 1
ATOM 1414 C CA . GLU A 1 200 ? 9.303 8.471 -5.525 1.00 91.31 200 GLU A CA 1
ATOM 1415 C C . GLU A 1 200 ? 9.265 9.957 -5.134 1.00 91.31 200 GLU A C 1
ATOM 1417 O O . GLU A 1 200 ? 9.822 10.363 -4.115 1.00 91.31 200 GLU A O 1
ATOM 1422 N N . GLY A 1 201 ? 8.622 10.787 -5.957 1.00 86.06 201 GLY A N 1
ATOM 1423 C CA . GLY A 1 201 ? 8.482 12.217 -5.720 1.00 86.06 201 GLY A CA 1
ATOM 1424 C C . GLY A 1 201 ? 8.367 13.021 -7.008 1.00 86.06 201 GLY A C 1
ATOM 1425 O O . GLY A 1 201 ? 8.118 12.491 -8.094 1.00 86.06 201 GLY A O 1
ATOM 1426 N N . GLU A 1 202 ? 8.562 14.330 -6.885 1.00 82.62 202 GLU A N 1
ATOM 1427 C CA . GLU A 1 202 ? 8.574 15.243 -8.026 1.00 82.62 202 GLU A CA 1
ATOM 1428 C C . GLU A 1 202 ? 9.855 15.091 -8.855 1.00 82.62 202 GLU A C 1
ATOM 1430 O O . GLU A 1 202 ? 10.902 14.685 -8.354 1.00 82.62 202 GLU A O 1
ATOM 1435 N N . LYS A 1 203 ? 9.794 15.462 -10.139 1.00 71.94 203 LYS A N 1
ATOM 1436 C CA . LYS A 1 203 ? 10.901 15.283 -11.099 1.00 71.94 203 LYS A CA 1
ATOM 1437 C C . LYS A 1 203 ? 12.237 15.889 -10.652 1.00 71.94 203 LYS A C 1
ATOM 1439 O O . LYS A 1 203 ? 13.294 15.370 -11.004 1.00 71.94 203 LYS A O 1
ATOM 1444 N N . ASP A 1 204 ? 12.191 16.992 -9.912 1.00 68.81 204 ASP A N 1
ATOM 1445 C CA . ASP A 1 204 ? 13.391 17.679 -9.426 1.00 68.81 204 ASP A CA 1
ATOM 1446 C C . ASP A 1 204 ? 14.012 16.987 -8.195 1.00 68.81 204 ASP A C 1
ATOM 1448 O O . ASP A 1 204 ? 15.182 17.213 -7.884 1.00 68.81 204 ASP A O 1
ATOM 1452 N N . GLU A 1 205 ? 13.249 16.130 -7.511 1.00 77.88 205 GLU A N 1
ATOM 1453 C CA . GLU A 1 205 ? 13.634 15.454 -6.266 1.00 77.88 205 GLU A CA 1
ATOM 1454 C C . GLU A 1 205 ? 13.924 13.960 -6.477 1.00 77.88 205 GLU A C 1
ATOM 1456 O O . GLU A 1 205 ? 14.782 13.397 -5.794 1.00 77.88 205 GLU A O 1
ATOM 1461 N N . ALA A 1 206 ? 13.267 13.337 -7.461 1.00 83.00 206 ALA A N 1
ATOM 1462 C CA . ALA A 1 206 ? 13.386 11.925 -7.796 1.00 83.00 206 ALA A CA 1
ATOM 1463 C C . ALA A 1 206 ? 13.911 11.732 -9.237 1.00 83.00 206 ALA A C 1
ATOM 1465 O O . ALA A 1 206 ? 13.240 12.098 -10.204 1.00 83.00 206 ALA A O 1
ATOM 1466 N N . PRO A 1 207 ? 15.095 11.119 -9.435 1.00 83.12 207 PRO A N 1
ATOM 1467 C CA . PRO A 1 207 ? 15.652 10.912 -10.775 1.00 83.12 207 PRO A CA 1
ATOM 1468 C C . PRO A 1 207 ? 14.913 9.834 -11.587 1.00 83.12 207 PRO A C 1
ATOM 1470 O O . PRO A 1 207 ? 15.073 9.770 -12.807 1.00 83.12 207 PRO A O 1
ATOM 1473 N N . MET A 1 208 ? 14.146 8.965 -10.923 1.00 92.38 208 MET A N 1
ATOM 1474 C CA . MET A 1 208 ? 13.435 7.825 -11.503 1.00 92.38 208 MET A CA 1
ATOM 1475 C C . MET A 1 208 ? 12.115 7.603 -10.775 1.00 92.38 208 MET A C 1
ATOM 1477 O O . MET A 1 208 ? 12.021 7.877 -9.585 1.00 92.38 208 MET A O 1
ATOM 1481 N N . LEU A 1 209 ? 11.129 7.081 -11.503 1.00 94.50 209 LEU A N 1
ATOM 1482 C CA . LEU A 1 209 ? 9.753 6.884 -11.053 1.00 94.50 209 LEU A CA 1
ATOM 1483 C C . LEU A 1 209 ? 9.145 8.169 -10.474 1.00 94.50 209 LEU A C 1
ATOM 1485 O O . LEU A 1 209 ? 8.420 8.126 -9.487 1.00 94.50 209 LEU A O 1
ATOM 1489 N N . TYR A 1 210 ? 9.449 9.318 -11.082 1.00 93.94 210 TYR A N 1
ATOM 1490 C CA . TYR A 1 210 ? 8.906 10.603 -10.647 1.00 93.94 210 TYR A CA 1
ATOM 1491 C C . TYR A 1 210 ? 7.481 10.821 -11.164 1.00 93.94 210 TYR A C 1
ATOM 1493 O O . TYR A 1 210 ? 7.090 10.287 -12.207 1.00 93.94 210 TYR A O 1
ATOM 1501 N N . ASN A 1 211 ? 6.719 11.669 -10.478 1.00 93.75 211 ASN A N 1
ATOM 1502 C CA . ASN A 1 211 ? 5.364 12.036 -10.876 1.00 93.75 211 ASN A CA 1
ATOM 1503 C C . ASN A 1 211 ? 5.349 12.623 -12.301 1.00 93.75 211 ASN A C 1
ATOM 1505 O O . ASN A 1 211 ? 5.988 13.629 -12.609 1.00 93.75 211 ASN A O 1
ATOM 1509 N N . GLY A 1 212 ? 4.614 11.970 -13.198 1.00 94.31 212 GLY A N 1
ATOM 1510 C CA . GLY A 1 212 ? 4.526 12.292 -14.620 1.00 94.31 212 GLY A CA 1
ATOM 1511 C C . GLY A 1 212 ? 5.505 11.548 -15.534 1.00 94.31 212 GLY A C 1
ATOM 1512 O O . GLY A 1 212 ? 5.414 11.734 -16.748 1.00 94.31 212 GLY A O 1
ATOM 1513 N N . GLU A 1 213 ? 6.410 10.708 -15.018 1.00 96.56 213 GLU A N 1
ATOM 1514 C CA . GLU A 1 213 ? 7.275 9.874 -15.866 1.00 96.56 213 GLU A CA 1
ATOM 1515 C C . GLU A 1 213 ? 6.437 8.855 -16.657 1.00 96.56 213 GLU A C 1
ATOM 1517 O O . GLU A 1 213 ? 5.497 8.259 -16.127 1.00 96.56 213 GLU A O 1
ATOM 1522 N N . PHE A 1 214 ? 6.780 8.639 -17.929 1.00 97.00 214 PHE A N 1
ATOM 1523 C CA . PHE A 1 214 ? 6.138 7.625 -18.768 1.00 97.00 214 PHE A CA 1
ATOM 1524 C C . PHE A 1 214 ? 6.880 6.287 -18.691 1.00 97.00 214 PHE A C 1
ATOM 1526 O O . PHE A 1 214 ? 8.110 6.260 -18.687 1.00 97.00 214 PHE A O 1
ATOM 1533 N N . MET A 1 215 ? 6.124 5.191 -18.652 1.00 96.38 215 MET A N 1
ATOM 1534 C CA . MET A 1 215 ? 6.609 3.816 -18.492 1.00 96.38 215 MET A CA 1
ATOM 1535 C C . MET A 1 215 ? 5.985 2.879 -19.525 1.00 96.38 215 MET A C 1
ATOM 1537 O O . MET A 1 215 ? 4.848 3.078 -19.953 1.00 96.38 215 MET A O 1
ATOM 1541 N N . GLY A 1 216 ? 6.700 1.799 -19.832 1.00 94.31 216 GLY A N 1
ATOM 1542 C CA . GLY A 1 216 ? 6.289 0.802 -20.821 1.00 94.31 216 GLY A CA 1
ATOM 1543 C C . GLY A 1 216 ? 6.763 1.148 -22.232 1.00 94.31 216 GLY A C 1
ATOM 1544 O O . GLY A 1 216 ? 7.513 2.100 -22.443 1.00 94.31 216 GLY A O 1
ATOM 1545 N N . ASP A 1 217 ? 6.341 0.354 -23.211 1.00 93.44 217 ASP A N 1
ATOM 1546 C CA . ASP A 1 217 ? 6.723 0.535 -24.619 1.00 93.44 217 ASP A CA 1
ATOM 1547 C C . ASP A 1 217 ? 5.886 1.590 -25.377 1.00 93.44 217 ASP A C 1
ATOM 1549 O O . ASP A 1 217 ? 6.111 1.817 -26.568 1.00 93.44 217 ASP A O 1
ATOM 1553 N N . GLY A 1 218 ? 4.923 2.233 -24.704 1.00 93.62 218 GLY A N 1
ATOM 1554 C CA . GLY A 1 218 ? 4.029 3.242 -25.278 1.00 93.62 218 GLY A CA 1
ATOM 1555 C C . GLY A 1 218 ? 2.848 2.668 -26.068 1.00 93.62 218 GLY A C 1
ATOM 1556 O O . GLY A 1 218 ? 2.082 3.424 -26.671 1.00 93.62 218 GLY A O 1
ATOM 1557 N N . SER A 1 219 ? 2.678 1.344 -26.100 1.00 92.50 219 SER A N 1
ATOM 1558 C CA . SER A 1 219 ? 1.517 0.709 -26.727 1.00 92.50 219 SER A CA 1
ATOM 1559 C C . SER A 1 219 ? 0.250 0.875 -25.885 1.00 92.50 219 SER A C 1
ATOM 1561 O O . SER A 1 219 ? 0.288 1.020 -24.673 1.00 92.50 219 SER A O 1
ATOM 1563 N N . TRP A 1 220 ? -0.927 0.834 -26.510 1.00 89.00 220 TRP A N 1
ATOM 1564 C CA . TRP A 1 220 ? -2.185 0.843 -25.756 1.00 89.00 220 TRP A CA 1
ATOM 1565 C C . TRP A 1 220 ? -2.294 -0.429 -24.879 1.00 89.00 220 TRP A C 1
ATOM 1567 O O . TRP A 1 220 ? -1.988 -1.520 -25.375 1.00 89.00 220 TRP A O 1
ATOM 1577 N N . PRO A 1 221 ? -2.774 -0.355 -23.617 1.00 92.44 221 PRO A N 1
ATOM 1578 C CA . PRO A 1 221 ? -3.583 0.713 -23.015 1.00 92.44 221 PRO A CA 1
ATOM 1579 C C . PRO A 1 221 ? -2.817 1.864 -22.359 1.00 92.44 221 PRO A C 1
ATOM 1581 O O . PRO A 1 221 ? -1.739 1.670 -21.809 1.00 92.44 221 PRO A O 1
ATOM 1584 N N . ALA A 1 222 ? -3.450 3.044 -22.358 1.00 95.94 222 ALA A N 1
ATOM 1585 C CA . ALA A 1 222 ? -3.024 4.199 -21.570 1.00 95.94 222 ALA A CA 1
ATOM 1586 C C . ALA A 1 222 ? -3.503 4.061 -20.116 1.00 95.94 222 ALA A C 1
ATOM 1588 O O . ALA A 1 222 ? -4.711 3.973 -19.866 1.00 95.94 222 ALA A O 1
ATOM 1589 N N . VAL A 1 223 ? -2.564 4.036 -19.172 1.00 96.56 223 VAL A N 1
ATOM 1590 C CA . VAL A 1 223 ? -2.820 3.717 -17.759 1.00 96.56 223 VAL A CA 1
ATOM 1591 C C . VAL A 1 223 ? -2.088 4.659 -16.812 1.00 96.56 223 VAL A C 1
ATOM 1593 O O . VAL A 1 223 ? -0.958 5.081 -17.071 1.00 96.56 223 VAL A O 1
ATOM 1596 N N . ASP A 1 224 ? -2.732 4.960 -15.692 1.00 97.69 224 ASP A N 1
ATOM 1597 C CA . ASP A 1 224 ? -2.098 5.597 -14.544 1.00 97.69 224 ASP A CA 1
ATOM 1598 C C . ASP A 1 224 ? -1.459 4.539 -13.649 1.00 97.69 224 ASP A C 1
ATOM 1600 O O . ASP A 1 224 ? -2.014 3.452 -13.460 1.00 97.69 224 ASP A O 1
ATOM 1604 N N . ILE A 1 225 ? -0.285 4.869 -13.117 1.00 97.62 225 ILE A N 1
ATOM 1605 C CA . ILE A 1 225 ? 0.520 3.985 -12.281 1.00 97.62 225 ILE A CA 1
ATOM 1606 C C . ILE A 1 225 ? 0.769 4.651 -10.932 1.00 97.62 225 ILE A C 1
ATOM 1608 O O . ILE A 1 225 ? 1.239 5.787 -10.880 1.00 97.62 225 ILE A O 1
ATOM 1612 N N . ALA A 1 226 ? 0.518 3.917 -9.855 1.00 97.75 226 ALA A N 1
ATOM 1613 C CA . ALA A 1 226 ? 0.998 4.260 -8.526 1.00 97.75 226 ALA A CA 1
ATOM 1614 C C . ALA A 1 226 ? 1.996 3.195 -8.070 1.00 97.75 226 ALA A C 1
ATOM 1616 O O . ALA A 1 226 ? 1.673 2.005 -8.092 1.00 97.75 226 ALA A O 1
ATOM 1617 N N . VAL A 1 227 ? 3.199 3.612 -7.691 1.00 97.50 227 VAL A N 1
ATOM 1618 C CA . VAL A 1 227 ? 4.267 2.727 -7.220 1.00 97.50 227 VAL A CA 1
ATOM 1619 C C . VAL A 1 227 ? 4.719 3.131 -5.830 1.00 97.50 227 VAL A C 1
ATOM 1621 O O . VAL A 1 227 ? 4.806 4.314 -5.522 1.00 97.50 227 VAL A O 1
ATOM 1624 N N . ASP A 1 228 ? 5.044 2.125 -5.032 1.00 97.31 228 ASP A N 1
ATOM 1625 C CA . ASP A 1 228 ? 5.931 2.262 -3.883 1.00 97.31 228 ASP A CA 1
ATOM 1626 C C . ASP A 1 228 ? 6.901 1.066 -3.952 1.00 97.31 228 ASP A C 1
ATOM 1628 O O . ASP A 1 228 ? 6.559 -0.069 -3.579 1.00 97.31 228 ASP A O 1
ATOM 1632 N N . PRO A 1 229 ? 8.071 1.265 -4.590 1.00 97.94 229 PRO A N 1
ATOM 1633 C CA . PRO A 1 229 ? 9.071 0.230 -4.792 1.00 97.94 229 PRO A CA 1
ATOM 1634 C C . PRO A 1 229 ? 9.497 -0.450 -3.497 1.00 97.94 229 PRO A C 1
ATOM 1636 O O . PRO A 1 229 ? 9.748 -1.661 -3.531 1.00 97.94 229 PRO A O 1
ATOM 1639 N N . LEU A 1 230 ? 9.546 0.286 -2.383 1.00 97.44 230 LEU A N 1
ATOM 1640 C CA . LEU A 1 230 ? 9.895 -0.243 -1.074 1.00 97.44 230 LEU A CA 1
ATOM 1641 C C . LEU A 1 230 ? 9.124 0.453 0.060 1.00 97.44 230 LEU A C 1
ATOM 1643 O O . LEU A 1 230 ? 9.660 1.302 0.780 1.00 97.44 230 LEU A O 1
ATOM 1647 N N . ASP A 1 231 ? 7.921 -0.050 0.330 1.00 96.31 231 ASP A N 1
ATOM 1648 C CA . ASP A 1 231 ? 7.164 0.334 1.514 1.00 96.31 231 ASP A CA 1
ATOM 1649 C C . ASP A 1 231 ? 7.867 -0.235 2.757 1.00 96.31 231 ASP A C 1
ATOM 1651 O O . ASP A 1 231 ? 7.962 -1.453 2.957 1.00 96.31 231 ASP A O 1
ATOM 1655 N N . GLY A 1 232 ? 8.420 0.654 3.585 1.00 94.88 232 GLY A N 1
ATOM 1656 C CA . GLY A 1 232 ? 9.208 0.285 4.761 1.00 94.88 232 GLY A CA 1
ATOM 1657 C C . GLY A 1 232 ? 10.724 0.233 4.536 1.00 94.88 232 GLY A C 1
ATOM 1658 O O . GLY A 1 232 ? 11.401 -0.658 5.058 1.00 94.88 232 GLY A O 1
ATOM 1659 N N . THR A 1 233 ? 11.302 1.218 3.842 1.00 96.75 233 THR A N 1
ATOM 1660 C CA . THR A 1 233 ? 12.767 1.367 3.672 1.00 96.75 233 THR A CA 1
ATOM 1661 C C . THR A 1 233 ? 13.556 1.249 4.990 1.00 96.75 233 THR A C 1
ATOM 1663 O O . THR A 1 233 ? 14.588 0.572 5.062 1.00 96.75 233 THR A O 1
ATOM 1666 N N . SER A 1 234 ? 13.055 1.851 6.076 1.00 96.75 234 SER A N 1
ATOM 1667 C CA . SER A 1 234 ? 13.667 1.753 7.410 1.00 96.75 234 SER A CA 1
ATOM 1668 C C . SER A 1 234 ? 13.578 0.340 7.993 1.00 96.75 234 SER A C 1
ATOM 1670 O O . SER A 1 234 ? 14.501 -0.079 8.694 1.00 96.75 234 SER A O 1
ATOM 1672 N N . LEU A 1 235 ? 12.510 -0.409 7.693 1.00 97.31 235 LEU A N 1
ATOM 1673 C CA . LEU A 1 235 ? 12.354 -1.797 8.127 1.00 97.31 235 LEU A CA 1
ATOM 1674 C C . LEU A 1 235 ? 13.435 -2.665 7.487 1.00 97.31 235 LEU A C 1
ATOM 1676 O O . LEU A 1 235 ? 14.116 -3.399 8.201 1.00 97.31 235 LEU A O 1
ATOM 1680 N N . ILE A 1 236 ? 13.671 -2.521 6.180 1.00 97.94 236 ILE A N 1
ATOM 1681 C CA . ILE A 1 236 ? 14.738 -3.254 5.488 1.00 97.94 236 ILE A CA 1
ATOM 1682 C C . ILE A 1 236 ? 16.106 -2.888 6.038 1.00 97.94 236 ILE A C 1
ATOM 1684 O O . ILE A 1 236 ? 16.841 -3.788 6.439 1.00 97.94 236 ILE A O 1
ATOM 1688 N N . ALA A 1 237 ? 16.431 -1.603 6.170 1.00 97.25 237 ALA A N 1
ATOM 1689 C CA . ALA A 1 237 ? 17.716 -1.190 6.731 1.00 97.25 237 ALA A CA 1
ATOM 1690 C C . ALA A 1 237 ? 17.975 -1.786 8.129 1.00 97.25 237 ALA A C 1
ATOM 1692 O O . ALA A 1 237 ? 19.105 -2.154 8.445 1.00 97.25 237 ALA A O 1
ATOM 1693 N N . GLN A 1 238 ? 16.929 -1.926 8.947 1.00 97.44 238 GLN A N 1
ATOM 1694 C CA . GLN A 1 238 ? 17.000 -2.467 10.308 1.00 97.44 238 GLN A CA 1
ATOM 1695 C C . GLN A 1 238 ? 16.819 -3.993 10.388 1.00 97.44 238 GLN A C 1
ATOM 1697 O O . GLN A 1 238 ? 16.889 -4.549 11.483 1.00 97.44 238 GLN A O 1
ATOM 1702 N N . GLY A 1 239 ? 16.557 -4.678 9.271 1.00 96.19 239 GLY A N 1
ATOM 1703 C CA . GLY A 1 239 ? 16.283 -6.118 9.252 1.00 96.19 239 GLY A CA 1
ATOM 1704 C C . GLY A 1 239 ? 14.951 -6.509 9.902 1.00 96.19 239 GLY A C 1
ATOM 1705 O O . GLY A 1 239 ? 14.818 -7.613 10.426 1.00 96.19 239 GLY A O 1
ATOM 1706 N N . ARG A 1 240 ? 13.968 -5.605 9.904 1.00 97.06 240 ARG A N 1
ATOM 1707 C CA . ARG A 1 240 ? 12.639 -5.804 10.492 1.00 97.06 240 ARG A CA 1
ATOM 1708 C C . ARG A 1 240 ? 11.633 -6.351 9.479 1.00 97.06 240 ARG A C 1
ATOM 1710 O O . ARG A 1 240 ? 11.801 -6.262 8.263 1.00 97.06 240 ARG A O 1
ATOM 1717 N N . HIS A 1 241 ? 10.579 -6.942 10.025 1.00 95.75 241 HIS A N 1
ATOM 1718 C CA . HIS A 1 241 ? 9.414 -7.436 9.296 1.00 95.75 241 HIS A CA 1
ATOM 1719 C C . HIS A 1 241 ? 8.508 -6.281 8.842 1.00 95.75 241 HIS A C 1
ATOM 1721 O O . HIS A 1 241 ? 8.583 -5.196 9.416 1.00 95.75 241 HIS A O 1
ATOM 1727 N N . GLY A 1 242 ? 7.657 -6.542 7.849 1.00 94.75 242 GLY A N 1
ATOM 1728 C CA . GLY A 1 242 ? 6.598 -5.646 7.376 1.00 94.75 242 GLY A CA 1
ATOM 1729 C C . GLY A 1 242 ? 6.852 -4.974 6.025 1.00 94.75 242 GLY A C 1
ATOM 1730 O O . GLY A 1 242 ? 5.933 -4.366 5.495 1.00 94.75 242 GLY A O 1
ATOM 1731 N N . ALA A 1 243 ? 8.049 -5.097 5.445 1.00 97.56 243 ALA A N 1
ATOM 1732 C CA . ALA A 1 243 ? 8.377 -4.398 4.205 1.00 97.56 243 ALA A CA 1
ATOM 1733 C C . ALA A 1 243 ? 7.881 -5.142 2.962 1.00 97.56 243 ALA A C 1
ATOM 1735 O O . ALA A 1 243 ? 8.138 -6.343 2.800 1.00 97.56 243 ALA A O 1
ATOM 1736 N N . ILE A 1 244 ? 7.239 -4.410 2.056 1.00 98.19 244 ILE A N 1
ATOM 1737 C CA . ILE A 1 244 ? 6.692 -4.923 0.798 1.00 98.19 244 ILE A CA 1
ATOM 1738 C C . ILE A 1 244 ? 7.047 -3.986 -0.364 1.00 98.19 244 ILE A C 1
ATOM 1740 O O . ILE A 1 244 ? 7.349 -2.820 -0.164 1.00 98.19 244 ILE A O 1
ATOM 1744 N N . SER A 1 245 ? 7.017 -4.505 -1.587 1.00 98.44 245 SER A N 1
ATOM 1745 C CA . SER A 1 245 ? 7.045 -3.701 -2.811 1.00 98.44 245 SER A CA 1
ATOM 1746 C C . SER A 1 245 ? 5.667 -3.733 -3.449 1.00 98.44 245 SER A C 1
ATOM 1748 O O . SER A 1 245 ? 5.102 -4.825 -3.577 1.00 98.44 245 SER A O 1
ATOM 1750 N N . VAL A 1 246 ? 5.123 -2.583 -3.850 1.00 98.19 246 VAL A N 1
ATOM 1751 C CA . VAL A 1 246 ? 3.743 -2.475 -4.343 1.00 98.19 246 VAL A CA 1
ATOM 1752 C C . VAL A 1 246 ? 3.621 -1.655 -5.619 1.00 98.19 246 VAL A C 1
ATOM 1754 O O . VAL A 1 246 ? 4.369 -0.716 -5.884 1.00 98.19 246 VAL A O 1
ATOM 1757 N N . ILE A 1 247 ? 2.628 -2.029 -6.421 1.00 98.19 247 ILE A N 1
ATOM 1758 C CA . ILE A 1 247 ? 2.222 -1.294 -7.613 1.00 98.19 247 ILE A CA 1
ATOM 1759 C C . ILE A 1 247 ? 0.718 -1.423 -7.837 1.00 98.19 247 ILE A C 1
ATOM 1761 O O . ILE A 1 247 ? 0.139 -2.504 -7.688 1.00 98.19 247 ILE A O 1
ATOM 1765 N N . ALA A 1 248 ? 0.098 -0.330 -8.265 1.00 97.75 248 ALA A N 1
ATOM 1766 C CA . ALA A 1 248 ? -1.268 -0.292 -8.752 1.00 97.75 248 ALA A CA 1
ATOM 1767 C C . ALA A 1 248 ? -1.326 0.299 -10.167 1.00 97.75 248 ALA A C 1
ATOM 1769 O O . ALA A 1 248 ? -0.571 1.209 -10.507 1.00 97.75 248 ALA A O 1
ATOM 1770 N N . LEU A 1 249 ? -2.260 -0.205 -10.976 1.00 96.88 249 LEU A N 1
ATOM 1771 C CA . LEU A 1 249 ? -2.628 0.354 -12.277 1.00 96.88 249 LEU A CA 1
ATOM 1772 C C . LEU A 1 249 ? -4.127 0.632 -12.325 1.00 96.88 249 LEU A C 1
ATOM 1774 O O . LEU A 1 249 ? -4.921 -0.166 -11.825 1.00 96.88 249 LEU A O 1
ATOM 1778 N N . ALA A 1 250 ? -4.503 1.712 -12.997 1.00 96.81 250 ALA A N 1
ATOM 1779 C CA . ALA A 1 250 ? -5.881 2.037 -13.342 1.00 96.81 250 ALA A CA 1
ATOM 1780 C C . ALA A 1 250 ? -5.920 2.746 -14.701 1.00 96.81 250 ALA A C 1
ATOM 1782 O O . ALA A 1 250 ? -4.883 3.090 -15.273 1.00 96.81 250 ALA A O 1
ATOM 1783 N N . GLU A 1 251 ? -7.111 2.960 -15.249 1.00 95.56 251 GLU A N 1
ATOM 1784 C CA . GLU A 1 251 ? -7.274 3.767 -16.455 1.00 95.56 251 GLU A CA 1
ATOM 1785 C C . GLU A 1 251 ? -6.655 5.169 -16.292 1.00 95.56 251 GLU A C 1
ATOM 1787 O O . GLU A 1 251 ? -6.636 5.740 -15.202 1.00 95.56 251 GLU A O 1
ATOM 1792 N N . ARG A 1 252 ? -6.160 5.744 -17.395 1.00 96.19 252 ARG A N 1
ATOM 1793 C CA . ARG A 1 252 ? -5.642 7.120 -17.430 1.00 96.19 252 ARG A CA 1
ATOM 1794 C C . ARG A 1 252 ? -6.645 8.112 -16.818 1.00 96.19 252 ARG A C 1
ATOM 1796 O O . ARG A 1 252 ? -7.796 8.172 -17.247 1.00 96.19 252 ARG A O 1
ATOM 1803 N N . GLY A 1 253 ? -6.185 8.934 -15.880 1.00 96.06 253 GLY A N 1
ATOM 1804 C CA . GLY A 1 253 ? -6.972 9.931 -15.152 1.00 96.06 253 GLY A CA 1
ATOM 1805 C C . GLY A 1 253 ? -7.860 9.366 -14.039 1.00 96.06 253 GLY A C 1
ATOM 1806 O O . GLY A 1 253 ? -8.684 10.105 -13.499 1.00 96.06 253 GLY A O 1
ATOM 1807 N N . ALA A 1 254 ? -7.756 8.073 -13.717 1.00 96.25 254 ALA A N 1
ATOM 1808 C CA . ALA A 1 254 ? -8.621 7.434 -12.728 1.00 96.25 254 ALA A CA 1
ATOM 1809 C C . ALA A 1 254 ? -8.064 7.471 -11.298 1.00 96.25 254 ALA A C 1
ATOM 1811 O O . ALA A 1 254 ? -8.834 7.261 -10.356 1.00 96.25 254 ALA A O 1
ATOM 1812 N N . MET A 1 255 ? -6.762 7.714 -11.127 1.00 96.88 255 MET A N 1
ATOM 1813 C CA . MET A 1 255 ? -6.129 7.813 -9.811 1.00 96.88 255 MET A CA 1
ATOM 1814 C C . MET A 1 255 ? -6.154 9.249 -9.293 1.00 96.88 255 MET A C 1
ATOM 1816 O O . MET A 1 255 ? -5.931 10.204 -10.034 1.00 96.88 255 MET A O 1
ATOM 1820 N N . PHE A 1 256 ? -6.427 9.399 -8.002 1.00 94.44 256 PHE A N 1
ATOM 1821 C CA . PHE A 1 256 ? -6.342 10.676 -7.314 1.00 94.44 256 PHE A CA 1
ATOM 1822 C C . PHE A 1 256 ? -4.880 11.092 -7.155 1.00 94.44 256 PHE A C 1
ATOM 1824 O O . PHE A 1 256 ? -4.072 10.345 -6.612 1.00 94.44 256 PHE A O 1
ATOM 1831 N N . GLU A 1 257 ? -4.560 12.301 -7.608 1.00 90.88 257 GLU A N 1
ATOM 1832 C CA . GLU A 1 257 ? -3.264 12.939 -7.395 1.00 90.88 257 GLU A CA 1
ATOM 1833 C C . GLU A 1 257 ? -3.331 13.713 -6.069 1.00 90.88 257 GLU A C 1
ATOM 1835 O O . GLU A 1 257 ? -4.026 14.732 -6.008 1.00 90.88 257 GLU A O 1
ATOM 1840 N N . PRO A 1 258 ? -2.652 13.263 -4.994 1.00 74.88 258 PRO A N 1
ATOM 1841 C CA . PRO A 1 258 ? -2.707 13.940 -3.698 1.00 74.88 258 PRO A CA 1
ATOM 1842 C C . PRO A 1 258 ? -2.018 15.311 -3.690 1.00 74.88 258 PRO A C 1
ATOM 1844 O O . PRO A 1 258 ? -2.171 16.052 -2.721 1.00 74.88 258 PRO A O 1
ATOM 1847 N N . GLN A 1 259 ? -1.313 15.674 -4.768 1.00 75.56 259 GLN A N 1
ATOM 1848 C CA . GLN A 1 259 ? -0.582 16.935 -4.902 1.00 75.56 259 GLN A CA 1
ATOM 1849 C C . GLN A 1 259 ? 0.285 17.193 -3.656 1.00 75.56 259 GLN A C 1
ATOM 1851 O O . GLN A 1 259 ? 1.057 16.331 -3.246 1.00 75.56 259 GLN A O 1
ATOM 1856 N N . GLN A 1 260 ? 0.144 18.365 -3.031 1.00 73.00 260 GLN A N 1
ATOM 1857 C CA . GLN A 1 260 ? 0.902 18.778 -1.849 1.00 73.00 260 GLN A CA 1
ATOM 1858 C C . GLN A 1 260 ? 0.325 18.244 -0.528 1.00 73.00 260 GLN A C 1
ATOM 1860 O O . GLN A 1 260 ? 0.881 18.525 0.532 1.00 73.00 260 GLN A O 1
ATOM 1865 N N . ALA A 1 261 ? -0.783 17.495 -0.543 1.00 82.50 261 ALA A N 1
ATOM 1866 C CA . ALA A 1 261 ? -1.341 16.919 0.674 1.00 82.50 261 ALA A CA 1
ATOM 1867 C C . ALA A 1 261 ? -0.525 15.691 1.092 1.00 82.50 261 ALA A C 1
ATOM 1869 O O . ALA A 1 261 ? -0.814 14.570 0.682 1.00 82.50 261 ALA A O 1
ATOM 1870 N N . PHE A 1 262 ? 0.492 15.890 1.931 1.00 88.19 262 PHE A N 1
ATOM 1871 C CA . PHE A 1 262 ? 1.421 14.823 2.320 1.00 88.19 262 PHE A CA 1
ATOM 1872 C C . PHE A 1 262 ? 0.782 13.712 3.160 1.00 88.19 262 PHE A C 1
ATOM 1874 O O . PHE A 1 262 ? 1.190 12.559 3.044 1.00 88.19 262 PHE A O 1
ATOM 1881 N N . TYR A 1 263 ? -0.198 14.039 4.008 1.00 95.44 263 TYR A N 1
ATOM 1882 C CA . TYR A 1 263 ? -0.797 13.092 4.947 1.00 95.44 263 TYR A CA 1
ATOM 1883 C C . TYR A 1 263 ? -2.301 12.916 4.738 1.00 95.44 263 TYR A C 1
ATOM 1885 O O . TYR A 1 263 ? -3.023 13.838 4.354 1.00 95.44 263 TYR A O 1
ATOM 1893 N N . MET A 1 264 ? -2.768 11.717 5.070 1.00 97.56 264 MET A N 1
ATOM 1894 C CA . MET A 1 264 ? -4.159 11.301 5.037 1.00 97.56 264 MET A CA 1
ATOM 1895 C C . MET A 1 264 ? -4.466 10.491 6.298 1.00 97.56 264 MET A C 1
ATOM 1897 O O . MET A 1 264 ? -3.728 9.569 6.651 1.00 97.56 264 MET A O 1
ATOM 1901 N N . GLU A 1 265 ? -5.556 10.830 6.980 1.00 98.31 265 GLU A N 1
ATOM 1902 C CA . GLU A 1 265 ? -6.188 9.952 7.961 1.00 98.31 265 GLU A CA 1
ATOM 1903 C C . GLU A 1 265 ? -6.901 8.823 7.218 1.00 98.31 265 GLU A C 1
ATOM 1905 O O . GLU A 1 265 ? -7.625 9.085 6.262 1.00 98.31 265 GLU A O 1
ATOM 1910 N N . LYS A 1 266 ? -6.679 7.579 7.637 1.00 98.69 266 LYS A N 1
ATOM 1911 C CA . LYS A 1 266 ? -7.124 6.363 6.958 1.00 98.69 266 LYS A CA 1
ATOM 1912 C C . LYS A 1 266 ? -7.924 5.496 7.922 1.00 98.69 266 LYS A C 1
ATOM 1914 O O . LYS A 1 266 ? -7.526 5.300 9.073 1.00 98.69 266 LYS A O 1
ATOM 1919 N N . LEU A 1 267 ? -9.008 4.925 7.414 1.00 98.75 267 LEU A N 1
ATOM 1920 C CA . LEU A 1 267 ? -9.783 3.864 8.038 1.00 98.75 267 LEU A CA 1
ATOM 1921 C C . LEU A 1 267 ? -9.987 2.757 7.006 1.00 98.75 267 LEU A C 1
ATOM 1923 O O . LEU A 1 267 ? -10.678 2.962 6.008 1.00 98.75 267 LEU A O 1
ATOM 1927 N N . CYS A 1 268 ? -9.372 1.600 7.243 1.00 98.62 268 CYS A N 1
ATOM 1928 C CA . CYS A 1 268 ? -9.529 0.428 6.383 1.00 98.62 268 CYS A CA 1
ATOM 1929 C C . CYS A 1 268 ? -10.131 -0.734 7.160 1.00 98.62 268 CYS A C 1
ATOM 1931 O O . CYS A 1 268 ? -9.739 -0.976 8.303 1.00 98.62 268 CYS A O 1
ATOM 1933 N N . VAL A 1 269 ? -11.052 -1.456 6.529 1.00 98.25 269 VAL A N 1
ATOM 1934 C CA . VAL A 1 269 ? -11.798 -2.568 7.130 1.00 98.25 269 VAL A CA 1
ATOM 1935 C C . VAL A 1 269 ? -12.071 -3.665 6.096 1.00 98.25 269 VAL A C 1
ATOM 1937 O O . VAL A 1 269 ? -12.040 -3.391 4.892 1.00 98.25 269 VAL A O 1
ATOM 1940 N N . PRO A 1 270 ? -12.369 -4.903 6.519 1.00 96.56 270 PRO A N 1
ATOM 1941 C CA . PRO A 1 270 ? -12.795 -5.960 5.609 1.00 96.56 270 PRO A CA 1
ATOM 1942 C C . PRO A 1 270 ? -14.151 -5.649 4.960 1.00 96.56 270 PRO A C 1
ATOM 1944 O O . PRO A 1 270 ? -14.901 -4.783 5.420 1.00 96.56 270 PRO A O 1
ATOM 1947 N N . PHE A 1 271 ? -14.472 -6.381 3.888 1.00 95.06 271 PHE A N 1
ATOM 1948 C CA . PHE A 1 271 ? -15.705 -6.211 3.106 1.00 95.06 271 PHE A CA 1
ATOM 1949 C C . PHE A 1 271 ? -16.963 -6.234 3.983 1.00 95.06 271 PHE A C 1
ATOM 1951 O O . PHE A 1 271 ? -17.855 -5.407 3.816 1.00 95.06 271 PHE A O 1
ATOM 1958 N N . GLU A 1 272 ? -17.018 -7.142 4.958 1.00 95.25 272 GLU A N 1
ATOM 1959 C CA . GLU A 1 272 ? -18.156 -7.336 5.858 1.00 95.25 272 GLU A CA 1
ATOM 1960 C C . GLU A 1 272 ? -18.515 -6.075 6.652 1.00 95.25 272 GLU A C 1
ATOM 1962 O O . GLU A 1 272 ? -19.676 -5.900 7.022 1.00 95.25 272 GLU A O 1
ATOM 1967 N N . ALA A 1 273 ? -17.538 -5.202 6.907 1.00 96.56 273 ALA A N 1
ATOM 1968 C CA . ALA A 1 273 ? -17.707 -3.993 7.702 1.00 96.56 273 ALA A CA 1
ATOM 1969 C C . ALA A 1 273 ? -17.618 -2.693 6.882 1.00 96.56 273 ALA A C 1
ATOM 1971 O O . ALA A 1 273 ? -17.702 -1.611 7.464 1.00 96.56 273 ALA A O 1
ATOM 1972 N N . ALA A 1 274 ? -17.469 -2.777 5.555 1.00 95.44 274 ALA A N 1
ATOM 1973 C CA . ALA A 1 274 ? -17.251 -1.617 4.687 1.00 95.44 274 ALA A CA 1
ATOM 1974 C C . ALA A 1 274 ? -18.360 -0.554 4.804 1.00 95.44 274 ALA A C 1
ATOM 1976 O O . ALA A 1 274 ? -18.063 0.638 4.855 1.00 95.44 274 ALA A O 1
ATOM 1977 N N . ASP A 1 275 ? -19.616 -0.991 4.934 1.00 95.12 275 ASP A N 1
ATOM 1978 C CA . ASP A 1 275 ? -20.789 -0.114 5.070 1.00 95.12 275 ASP A CA 1
ATOM 1979 C C . ASP A 1 275 ? -21.116 0.259 6.531 1.00 95.12 275 ASP A C 1
ATOM 1981 O O . ASP A 1 275 ? -22.057 1.010 6.789 1.00 95.12 275 ASP A O 1
ATOM 1985 N N . ALA A 1 276 ? -20.386 -0.293 7.506 1.00 96.88 276 ALA A N 1
ATOM 1986 C CA . ALA A 1 276 ? -20.701 -0.161 8.930 1.00 96.88 276 ALA A CA 1
ATOM 1987 C C . ALA A 1 276 ? -19.900 0.943 9.638 1.00 96.88 276 ALA A C 1
ATOM 1989 O O . ALA A 1 276 ? -20.212 1.287 10.780 1.00 96.88 276 ALA A O 1
ATOM 1990 N N . VAL A 1 277 ? -18.865 1.479 8.990 1.00 98.31 277 VAL A N 1
ATOM 1991 C CA . VAL A 1 277 ? -17.897 2.391 9.608 1.00 98.31 277 VAL A CA 1
ATOM 1992 C C . VAL A 1 277 ? -17.974 3.813 9.057 1.00 98.31 277 VAL A C 1
ATOM 1994 O O . VAL A 1 277 ? -18.376 4.038 7.918 1.00 98.31 277 VAL A O 1
ATOM 1997 N N . ASP A 1 278 ? -17.552 4.780 9.868 1.00 98.44 278 ASP A N 1
ATOM 1998 C CA . ASP A 1 278 ? -17.444 6.196 9.503 1.00 98.44 278 ASP A CA 1
ATOM 1999 C C . ASP A 1 278 ? -16.187 6.787 10.148 1.00 98.44 278 ASP A C 1
ATOM 2001 O O . ASP A 1 278 ? -16.047 6.800 11.370 1.00 98.44 278 ASP A O 1
ATOM 2005 N N . ILE A 1 279 ? -15.266 7.302 9.341 1.00 98.44 279 ILE A N 1
ATOM 2006 C CA . ILE A 1 279 ? -14.010 7.919 9.774 1.00 98.44 279 ILE A CA 1
ATOM 2007 C C . ILE A 1 279 ? -14.230 9.123 10.703 1.00 98.44 279 ILE A C 1
ATOM 2009 O O . ILE A 1 279 ? -13.358 9.440 11.502 1.00 98.44 279 ILE A O 1
ATOM 2013 N N . ASN A 1 280 ? -15.403 9.765 10.663 1.00 98.12 280 ASN A N 1
ATOM 2014 C CA . ASN A 1 280 ? -15.758 10.850 11.583 1.00 98.12 280 ASN A CA 1
ATOM 2015 C C . ASN A 1 280 ? -16.366 10.352 12.903 1.00 98.12 280 ASN A C 1
ATOM 2017 O O . ASN A 1 280 ? -16.522 11.135 13.846 1.00 98.12 280 ASN A O 1
ATOM 2021 N N . ALA A 1 281 ? -16.742 9.074 12.989 1.00 98.31 281 ALA A N 1
ATOM 2022 C CA . ALA A 1 281 ? -17.297 8.506 14.204 1.00 98.31 281 ALA A CA 1
ATOM 2023 C C . ALA A 1 281 ? -16.204 8.276 15.264 1.00 98.31 281 ALA A C 1
ATOM 2025 O O . ALA A 1 281 ? -15.045 7.996 14.943 1.00 98.31 281 ALA A O 1
ATOM 2026 N N . PRO A 1 282 ? -16.554 8.326 16.563 1.00 98.44 282 PRO A N 1
ATOM 2027 C CA . PRO A 1 282 ? -15.628 7.967 17.627 1.00 98.44 282 PRO A CA 1
ATOM 2028 C C . PRO A 1 282 ? -15.040 6.563 17.434 1.00 98.44 282 PRO A C 1
ATOM 2030 O O . PRO A 1 282 ? -15.765 5.614 17.141 1.00 98.44 282 PRO A O 1
ATOM 2033 N N . VAL A 1 283 ? -13.746 6.406 17.720 1.00 98.50 283 VAL A N 1
ATOM 2034 C CA . VAL A 1 283 ? -12.980 5.150 17.571 1.00 98.50 283 VAL A CA 1
ATOM 2035 C C . VAL A 1 283 ? -13.718 3.920 18.118 1.00 98.50 283 VAL A C 1
ATOM 2037 O O . VAL A 1 283 ? -13.817 2.899 17.443 1.00 98.50 283 VAL A O 1
ATOM 2040 N N . GLY A 1 284 ? -14.291 4.016 19.322 1.00 98.31 284 GLY A N 1
ATOM 2041 C CA . GLY A 1 284 ? -15.018 2.901 19.936 1.00 98.31 284 GLY A CA 1
ATOM 2042 C C . GLY A 1 284 ? -16.308 2.503 19.209 1.00 98.31 284 GLY A C 1
ATOM 2043 O O . GLY A 1 284 ? -16.712 1.346 19.299 1.00 98.31 284 GLY A O 1
ATOM 2044 N N . GLN A 1 285 ? -16.944 3.424 18.475 1.00 98.62 285 GLN A N 1
ATOM 2045 C CA . GLN A 1 285 ? -18.105 3.106 17.639 1.00 98.62 285 GLN A CA 1
ATOM 2046 C C . GLN A 1 285 ? -17.684 2.314 16.403 1.00 98.62 285 GLN A C 1
ATOM 2048 O O . GLN A 1 285 ? -18.293 1.286 16.132 1.00 98.62 285 GLN A O 1
ATOM 2053 N N . ASN A 1 286 ? -16.606 2.725 15.728 1.00 98.75 286 ASN A N 1
ATOM 2054 C CA . ASN A 1 286 ? -16.063 1.978 14.591 1.00 98.75 286 ASN A CA 1
ATOM 2055 C C . ASN A 1 286 ? -15.601 0.574 14.999 1.00 98.75 286 ASN A C 1
ATOM 2057 O O . ASN A 1 286 ? -15.967 -0.396 14.347 1.00 98.75 286 ASN A O 1
ATOM 2061 N N . ILE A 1 287 ? -14.880 0.442 16.118 1.00 98.75 287 ILE A N 1
ATOM 2062 C CA . ILE A 1 287 ? -14.461 -0.871 16.645 1.00 98.75 287 ILE A CA 1
ATOM 2063 C C . ILE A 1 287 ? -15.671 -1.767 16.904 1.00 98.75 287 ILE A C 1
ATOM 2065 O O . ILE A 1 287 ? -15.667 -2.936 16.528 1.00 98.75 287 ILE A O 1
ATOM 2069 N N . LYS A 1 288 ? -16.720 -1.224 17.531 1.00 98.62 288 LYS A N 1
ATOM 2070 C CA . LYS A 1 288 ? -17.946 -1.981 17.777 1.00 98.62 288 LYS A CA 1
ATOM 2071 C C . LYS A 1 288 ? -18.639 -2.377 16.471 1.00 98.62 288 LYS A C 1
ATOM 2073 O O . LYS A 1 288 ? -19.066 -3.516 16.350 1.00 98.62 288 LYS A O 1
ATOM 2078 N N . ALA A 1 289 ? -18.728 -1.467 15.505 1.00 98.50 289 ALA A N 1
ATOM 2079 C CA . ALA A 1 289 ? -19.350 -1.738 14.215 1.00 98.50 289 ALA A CA 1
ATOM 2080 C C . ALA A 1 289 ? -18.626 -2.858 13.451 1.00 98.50 289 ALA A C 1
ATOM 2082 O O . ALA A 1 289 ? -19.277 -3.759 12.926 1.00 98.50 289 ALA A O 1
ATOM 2083 N N . VAL A 1 290 ? -17.288 -2.854 13.455 1.00 98.31 290 VAL A N 1
ATOM 2084 C CA . VAL A 1 290 ? -16.495 -3.946 12.870 1.00 98.31 290 VAL A CA 1
ATOM 2085 C C . VAL A 1 290 ? -16.668 -5.247 13.652 1.00 98.31 290 VAL A C 1
ATOM 2087 O O . VAL A 1 290 ? -16.855 -6.295 13.041 1.00 98.31 290 VAL A O 1
ATOM 2090 N N . ALA A 1 291 ? -16.664 -5.201 14.987 1.00 98.12 291 ALA A N 1
ATOM 2091 C CA . ALA A 1 291 ? -16.919 -6.370 15.831 1.00 98.12 291 ALA A CA 1
ATOM 2092 C C . ALA A 1 291 ? -18.273 -7.024 15.516 1.00 98.12 291 ALA A C 1
ATOM 2094 O O . ALA A 1 291 ? -18.332 -8.227 15.256 1.00 98.12 291 ALA A O 1
ATOM 2095 N N . ASP A 1 292 ? -19.334 -6.219 15.444 1.00 98.31 292 ASP A N 1
ATOM 2096 C CA . ASP A 1 292 ? -20.686 -6.670 15.119 1.00 98.31 292 ASP A CA 1
ATOM 2097 C C . ASP A 1 292 ? -20.749 -7.269 13.697 1.00 98.31 292 ASP A C 1
ATOM 2099 O O . ASP A 1 292 ? -21.349 -8.329 13.501 1.00 98.31 292 ASP A O 1
ATOM 2103 N N . ALA A 1 293 ? -20.089 -6.644 12.713 1.00 96.88 293 ALA A N 1
ATOM 2104 C CA . ALA A 1 293 ? -20.035 -7.122 11.328 1.00 96.88 293 ALA A CA 1
ATOM 2105 C C . ALA A 1 293 ? -19.272 -8.450 11.168 1.00 96.88 293 ALA A C 1
ATOM 2107 O O . ALA A 1 293 ? -19.679 -9.314 10.389 1.00 96.88 293 ALA A O 1
ATOM 2108 N N . LEU A 1 294 ? -18.189 -8.634 11.929 1.00 95.19 294 LEU A N 1
ATOM 2109 C CA . LEU A 1 294 ? -17.369 -9.849 11.915 1.00 95.19 294 LEU A CA 1
ATOM 2110 C C . LEU A 1 294 ? -17.882 -10.945 12.860 1.00 95.19 294 LEU A C 1
ATOM 2112 O O . LEU A 1 294 ? -17.367 -12.064 12.834 1.00 95.19 294 LEU A O 1
ATOM 2116 N N . GLY A 1 295 ? -18.878 -10.646 13.701 1.00 96.25 295 GLY A N 1
ATOM 2117 C CA . GLY A 1 295 ? -19.361 -11.562 14.734 1.00 96.25 295 GLY A CA 1
ATOM 2118 C C . GLY A 1 295 ? -18.304 -11.871 15.800 1.00 96.25 295 GLY A C 1
ATOM 2119 O O . GLY A 1 295 ? -18.239 -13.002 16.284 1.00 96.25 295 GLY A O 1
ATOM 2120 N N . LYS A 1 296 ? -17.461 -10.886 16.127 1.00 96.56 296 LYS A N 1
ATOM 2121 C CA . LYS A 1 296 ? -16.398 -10.957 17.140 1.00 96.56 296 LYS A CA 1
ATOM 2122 C C . LYS A 1 296 ? -16.765 -10.103 18.354 1.00 96.56 296 LYS A C 1
ATOM 2124 O O . LYS A 1 296 ? -17.555 -9.169 18.241 1.00 96.56 296 LYS A O 1
ATOM 2129 N N . ASP A 1 297 ? -16.154 -10.375 19.503 1.00 97.19 297 ASP A N 1
ATOM 2130 C CA . ASP A 1 297 ? -16.185 -9.425 20.615 1.00 97.19 297 ASP A CA 1
ATOM 2131 C C . ASP A 1 297 ? -15.217 -8.256 20.339 1.00 97.19 297 ASP A C 1
ATOM 2133 O O . ASP A 1 297 ? -14.155 -8.466 19.744 1.00 97.19 297 ASP A O 1
ATOM 2137 N N . PRO A 1 298 ? -15.499 -7.022 20.806 1.00 96.69 298 PRO A N 1
ATOM 2138 C CA . PRO A 1 298 ? -14.587 -5.889 20.629 1.00 96.69 298 PRO A CA 1
ATOM 2139 C C . PRO A 1 298 ? -13.160 -6.134 21.138 1.00 96.69 298 PRO A C 1
ATOM 2141 O O . PRO A 1 298 ? -12.227 -5.529 20.623 1.00 96.69 298 PRO A O 1
ATOM 2144 N N . CYS A 1 299 ? -12.969 -7.021 22.123 1.00 97.06 299 CYS A N 1
ATOM 2145 C CA . CYS A 1 299 ? -11.641 -7.384 22.625 1.00 97.06 299 CYS A CA 1
ATOM 2146 C C . CYS A 1 299 ? -10.837 -8.305 21.706 1.00 97.06 299 CYS A C 1
ATOM 2148 O O . CYS A 1 299 ? -9.614 -8.380 21.840 1.00 97.06 299 CYS A O 1
ATOM 2150 N N . ASP A 1 300 ? -11.502 -8.967 20.763 1.00 96.75 300 ASP A N 1
ATOM 2151 C CA . ASP A 1 300 ? -10.851 -9.804 19.762 1.00 96.75 300 ASP A CA 1
ATOM 2152 C C . ASP A 1 300 ? -10.458 -9.000 18.519 1.00 96.75 300 ASP A C 1
ATOM 2154 O O . ASP A 1 300 ? -9.598 -9.449 17.760 1.00 96.75 300 ASP A O 1
ATOM 2158 N N . ILE A 1 301 ? -11.003 -7.788 18.354 1.00 98.19 301 ILE A N 1
ATOM 2159 C CA . ILE A 1 301 ? -10.630 -6.873 17.273 1.00 98.19 301 ILE A CA 1
ATOM 2160 C C . ILE A 1 301 ? -9.186 -6.402 17.434 1.00 98.19 301 ILE A C 1
ATOM 2162 O O . ILE A 1 301 ? -8.771 -5.947 18.503 1.00 98.19 301 ILE A O 1
ATOM 2166 N N . SER A 1 302 ? -8.423 -6.509 16.352 1.00 98.12 302 SER A N 1
ATOM 2167 C CA . SER A 1 302 ? -7.042 -6.051 16.236 1.00 98.12 302 SER A CA 1
ATOM 2168 C C . SER A 1 302 ? -6.949 -4.863 15.280 1.00 98.12 302 SER A C 1
ATOM 2170 O O . SER A 1 302 ? -7.252 -4.982 14.093 1.00 98.12 302 SER A O 1
ATOM 2172 N N . VAL A 1 303 ? -6.530 -3.706 15.796 1.00 98.69 303 VAL A N 1
ATOM 2173 C CA . VAL A 1 303 ? -6.398 -2.466 15.022 1.00 98.69 303 VAL A CA 1
ATOM 2174 C C . VAL A 1 303 ? -4.924 -2.169 14.770 1.00 98.69 303 VAL A C 1
ATOM 2176 O O . VAL A 1 303 ? -4.174 -1.894 15.713 1.00 98.69 303 VAL A O 1
ATOM 2179 N N . ALA A 1 304 ? -4.513 -2.198 13.505 1.00 98.38 304 ALA A N 1
ATOM 2180 C CA . ALA A 1 304 ? -3.202 -1.744 13.074 1.00 98.38 304 ALA A CA 1
ATOM 2181 C C . ALA A 1 304 ? -3.102 -0.215 13.146 1.00 98.38 304 ALA A C 1
ATOM 2183 O O . ALA A 1 304 ? -4.015 0.497 12.723 1.00 98.38 304 ALA A O 1
ATOM 2184 N N . VAL A 1 305 ? -1.995 0.289 13.700 1.00 98.56 305 VAL A N 1
ATOM 2185 C CA . VAL A 1 305 ? -1.720 1.728 13.841 1.00 98.56 305 VAL A CA 1
ATOM 2186 C C . VAL A 1 305 ? -0.220 1.984 13.702 1.00 98.56 305 VAL A C 1
ATOM 2188 O O . VAL A 1 305 ? 0.585 1.313 14.350 1.00 98.56 305 VAL A O 1
ATOM 2191 N N . LEU A 1 306 ? 0.167 2.992 12.911 1.00 98.12 306 LEU A N 1
ATOM 2192 C CA . LEU A 1 306 ? 1.559 3.457 12.854 1.00 98.12 306 LEU A CA 1
ATOM 2193 C C . LEU A 1 306 ? 2.018 3.961 14.230 1.00 98.12 306 LEU A C 1
ATOM 2195 O O . LEU A 1 306 ? 1.392 4.855 14.802 1.00 98.12 306 LEU A O 1
ATOM 2199 N N . ASP A 1 307 ? 3.136 3.448 14.739 1.00 97.75 307 ASP A N 1
ATOM 2200 C CA . ASP A 1 307 ? 3.717 3.879 16.010 1.00 97.75 307 ASP A CA 1
ATOM 2201 C C . ASP A 1 307 ? 4.363 5.260 15.852 1.00 97.75 307 ASP A C 1
ATOM 2203 O O . ASP A 1 307 ? 5.503 5.423 15.400 1.00 97.75 307 ASP A O 1
ATOM 2207 N N . ARG A 1 308 ? 3.565 6.291 16.129 1.00 97.25 308 ARG A N 1
ATOM 2208 C CA . ARG A 1 308 ? 3.933 7.698 15.986 1.00 97.25 308 ARG A CA 1
ATOM 2209 C C . ARG A 1 308 ? 3.358 8.498 17.152 1.00 97.25 308 ARG A C 1
ATOM 2211 O O . ARG A 1 308 ? 2.215 8.253 17.537 1.00 97.25 308 ARG A O 1
ATOM 2218 N N . PRO A 1 309 ? 4.055 9.547 17.633 1.00 97.31 309 PRO A N 1
ATOM 2219 C CA . PRO A 1 309 ? 3.535 10.409 18.696 1.00 97.31 309 PRO A CA 1
ATOM 2220 C C . PRO A 1 309 ? 2.135 10.973 18.409 1.00 97.31 309 PRO A C 1
ATOM 2222 O O . PRO A 1 309 ? 1.297 11.015 19.309 1.00 97.31 309 PRO A O 1
ATOM 2225 N N . ARG A 1 310 ? 1.852 11.317 17.143 1.00 96.69 310 ARG A N 1
ATOM 2226 C CA . ARG A 1 310 ? 0.538 11.806 16.682 1.00 96.69 310 ARG A CA 1
ATOM 2227 C C . ARG A 1 310 ? -0.620 10.818 16.879 1.00 96.69 310 ARG A C 1
ATOM 2229 O O . ARG A 1 310 ? -1.766 11.239 16.863 1.00 96.69 310 ARG A O 1
ATOM 2236 N N . HIS A 1 311 ? -0.351 9.528 17.090 1.00 98.50 311 HIS A N 1
ATOM 2237 C CA . HIS A 1 311 ? -1.384 8.509 17.311 1.00 98.50 311 HIS A CA 1
ATOM 2238 C C . HIS A 1 311 ? -1.580 8.145 18.783 1.00 98.50 311 HIS A C 1
ATOM 2240 O O . HIS A 1 311 ? -2.344 7.232 19.079 1.00 98.50 311 HIS A O 1
ATOM 2246 N N . SER A 1 312 ? -0.937 8.844 19.724 1.00 98.19 312 SER A N 1
ATOM 2247 C CA . SER A 1 312 ? -1.035 8.511 21.154 1.00 98.19 312 SER A CA 1
ATOM 2248 C C . SER A 1 312 ? -2.485 8.505 21.659 1.00 98.19 312 SER A C 1
ATOM 2250 O O . SER A 1 312 ? -2.885 7.600 22.394 1.00 98.19 312 SER A O 1
ATOM 2252 N N . GLU A 1 313 ? -3.291 9.481 21.228 1.00 98.31 313 GLU A N 1
ATOM 2253 C CA . GLU A 1 313 ? -4.713 9.566 21.576 1.00 98.31 313 GLU A CA 1
ATOM 2254 C C . GLU A 1 313 ? -5.543 8.469 20.894 1.00 98.31 313 GLU A C 1
ATOM 2256 O O . GLU A 1 313 ? -6.349 7.809 21.550 1.00 98.31 313 GLU A O 1
ATOM 2261 N N . LEU A 1 314 ? -5.299 8.209 19.606 1.00 98.62 314 LEU A N 1
ATOM 2262 C CA . LEU A 1 314 ? -5.936 7.113 18.873 1.00 98.62 314 LEU A CA 1
ATOM 2263 C C . LEU A 1 314 ? -5.679 5.765 19.565 1.00 98.62 314 LEU A C 1
ATOM 2265 O O . LEU A 1 314 ? -6.620 5.044 19.883 1.00 98.62 314 LEU A O 1
ATOM 2269 N N . ILE A 1 315 ? -4.418 5.460 19.877 1.00 98.75 315 ILE A N 1
ATOM 2270 C CA . ILE A 1 315 ? -4.000 4.232 20.569 1.00 98.75 315 ILE A CA 1
ATOM 2271 C C . ILE A 1 315 ? -4.687 4.113 21.934 1.00 98.75 315 ILE A C 1
ATOM 2273 O O . ILE A 1 315 ? -5.158 3.035 22.306 1.00 98.75 315 ILE A O 1
ATOM 2277 N N . TYR A 1 316 ? -4.758 5.209 22.691 1.00 98.56 316 TYR A N 1
ATOM 2278 C CA . TYR A 1 316 ? -5.476 5.244 23.963 1.00 98.56 316 TYR A CA 1
ATOM 2279 C C . TYR A 1 316 ? -6.966 4.923 23.781 1.00 98.56 316 TYR A C 1
ATOM 2281 O O . TYR A 1 316 ? -7.503 4.082 24.506 1.00 98.56 316 TYR A O 1
ATOM 2289 N N . ASN A 1 317 ? -7.620 5.533 22.792 1.00 98.69 317 ASN A N 1
ATOM 2290 C CA . ASN A 1 317 ? -9.040 5.334 22.514 1.00 98.69 317 ASN A CA 1
ATOM 2291 C C . ASN A 1 317 ? -9.354 3.910 22.028 1.00 98.69 317 ASN A C 1
ATOM 2293 O O . ASN A 1 317 ? -10.354 3.341 22.466 1.00 98.69 317 ASN A O 1
ATOM 2297 N N . ILE A 1 318 ? -8.481 3.297 21.219 1.00 98.69 318 ILE A N 1
ATOM 2298 C CA . ILE A 1 318 ? -8.604 1.887 20.809 1.00 98.69 318 ILE A CA 1
ATOM 2299 C C . ILE A 1 318 ? -8.557 0.974 22.039 1.00 98.69 318 ILE A C 1
ATOM 2301 O O . ILE A 1 318 ? -9.471 0.181 22.265 1.00 98.69 318 ILE A O 1
ATOM 2305 N N . ARG A 1 319 ? -7.536 1.141 22.893 1.00 98.38 319 ARG A N 1
ATOM 2306 C CA . ARG A 1 319 ? -7.385 0.344 24.124 1.00 98.38 319 ARG A CA 1
ATOM 2307 C C . ARG A 1 319 ? -8.572 0.522 25.066 1.00 98.38 319 ARG A C 1
ATOM 2309 O O . ARG A 1 319 ? -9.019 -0.438 25.685 1.00 98.38 319 ARG A O 1
ATOM 2316 N N . ARG A 1 320 ? -9.113 1.740 25.169 1.00 98.19 320 ARG A N 1
ATOM 2317 C CA . ARG A 1 320 ? -10.309 2.023 25.977 1.00 98.19 320 ARG A CA 1
ATOM 2318 C C . ARG A 1 320 ? -11.586 1.402 25.433 1.00 98.19 320 ARG A C 1
ATOM 2320 O O . ARG A 1 320 ? -12.463 1.090 26.233 1.00 98.19 320 ARG A O 1
ATOM 2327 N N . ALA A 1 321 ? -11.693 1.233 24.120 1.00 97.88 321 ALA A N 1
ATOM 2328 C CA . ALA A 1 321 ? -12.798 0.517 23.492 1.00 97.88 321 ALA A CA 1
ATOM 2329 C C . ALA A 1 321 ? -12.707 -1.009 23.686 1.00 97.88 321 ALA A C 1
ATOM 2331 O O . ALA A 1 321 ? -13.668 -1.715 23.396 1.00 97.88 321 ALA A O 1
ATOM 2332 N N . GLY A 1 322 ? -11.581 -1.508 24.208 1.00 96.44 322 GLY A N 1
ATOM 2333 C CA . GLY A 1 322 ? -11.349 -2.917 24.520 1.00 96.44 322 GLY A CA 1
ATOM 2334 C C . GLY A 1 322 ? -10.554 -3.670 23.458 1.00 96.44 322 GLY A C 1
ATOM 2335 O O . GLY A 1 322 ? -10.097 -4.767 23.752 1.00 96.44 322 GLY A O 1
ATOM 2336 N N . ALA A 1 323 ? -10.336 -3.082 22.279 1.00 98.44 323 ALA A N 1
ATOM 2337 C CA . ALA A 1 323 ? -9.614 -3.715 21.181 1.00 98.44 323 ALA A CA 1
ATOM 2338 C C . ALA A 1 323 ? -8.099 -3.785 21.411 1.00 98.44 323 ALA A C 1
ATOM 2340 O O . ALA A 1 323 ? -7.501 -3.023 22.183 1.00 98.44 323 ALA A O 1
ATOM 2341 N N . ARG A 1 324 ? -7.465 -4.707 20.687 1.00 98.31 324 ARG A N 1
ATOM 2342 C CA . ARG A 1 324 ? -6.015 -4.895 20.644 1.00 98.31 324 ARG A CA 1
ATOM 2343 C C . ARG A 1 324 ? -5.407 -3.906 19.653 1.00 98.31 324 ARG A C 1
ATOM 2345 O O . ARG A 1 324 ? -5.991 -3.607 18.617 1.00 98.31 324 ARG A O 1
ATOM 2352 N N . VAL A 1 325 ? -4.215 -3.407 19.972 1.00 98.25 325 VAL A N 1
ATOM 2353 C CA . VAL A 1 325 ? -3.455 -2.515 19.085 1.00 98.25 325 VAL A CA 1
ATOM 2354 C C . VAL A 1 325 ? -2.293 -3.299 18.493 1.00 98.25 325 VAL A C 1
ATOM 2356 O O . VAL A 1 325 ? -1.447 -3.793 19.240 1.00 98.25 325 VAL A O 1
ATOM 2359 N N . HIS A 1 326 ? -2.238 -3.369 17.169 1.00 97.50 326 HIS A N 1
ATOM 2360 C CA . HIS A 1 326 ? -1.122 -3.906 16.406 1.00 97.50 326 HIS A CA 1
ATOM 2361 C C . HIS A 1 326 ? -0.248 -2.733 15.931 1.00 97.50 326 HIS A C 1
ATOM 2363 O O . HIS A 1 326 ? -0.565 -2.040 14.967 1.00 97.50 326 HIS A O 1
ATOM 2369 N N . LEU A 1 327 ? 0.820 -2.433 16.674 1.00 97.62 327 LEU A N 1
ATOM 2370 C CA . LEU A 1 327 ? 1.700 -1.310 16.345 1.00 97.62 327 LEU A CA 1
ATOM 2371 C C . LEU A 1 327 ? 2.653 -1.685 15.212 1.00 97.62 327 LEU A C 1
ATOM 2373 O O . LEU A 1 327 ? 3.428 -2.631 15.345 1.00 97.62 327 LEU A O 1
ATOM 2377 N N . ILE A 1 328 ? 2.638 -0.887 14.149 1.00 96.69 328 ILE A N 1
ATOM 2378 C CA . ILE A 1 328 ? 3.554 -1.015 13.012 1.00 96.69 328 ILE A CA 1
ATOM 2379 C C . ILE A 1 328 ? 4.524 0.164 12.990 1.00 96.69 328 ILE A C 1
ATOM 2381 O O . ILE A 1 328 ? 4.145 1.311 13.228 1.00 96.69 328 ILE A O 1
ATOM 2385 N N . ALA A 1 329 ? 5.803 -0.106 12.739 1.00 94.50 329 ALA A N 1
ATOM 2386 C CA . ALA A 1 329 ? 6.813 0.949 12.713 1.00 94.50 329 ALA A CA 1
ATOM 2387 C C . ALA A 1 329 ? 6.749 1.763 11.414 1.00 94.50 329 ALA A C 1
ATOM 2389 O O . ALA A 1 329 ? 6.873 2.978 11.471 1.00 94.50 329 ALA A O 1
ATOM 2390 N N . ASP A 1 330 ? 6.518 1.114 10.280 1.00 93.69 330 ASP A N 1
ATOM 2391 C CA . ASP A 1 330 ? 6.292 1.695 8.953 1.00 93.69 330 ASP A CA 1
ATOM 2392 C C . ASP A 1 330 ? 5.351 0.736 8.194 1.00 93.69 330 ASP A C 1
ATOM 2394 O O . ASP A 1 330 ? 5.050 -0.341 8.718 1.00 93.69 330 ASP A O 1
ATOM 2398 N N . GLY A 1 331 ? 4.901 1.093 6.991 1.00 90.75 331 GLY A N 1
ATOM 2399 C CA . GLY A 1 331 ? 4.162 0.163 6.130 1.00 90.75 331 GLY A CA 1
ATOM 2400 C C . GLY A 1 331 ? 2.661 0.095 6.356 1.00 90.75 331 GLY A C 1
ATOM 2401 O O . GLY A 1 331 ? 2.121 -0.966 6.675 1.00 90.75 331 GLY A O 1
ATOM 2402 N N . ASP A 1 332 ? 1.956 1.219 6.197 1.00 95.62 332 ASP A N 1
ATOM 2403 C CA . ASP A 1 332 ? 0.499 1.221 6.354 1.00 95.62 332 ASP A CA 1
ATOM 2404 C C . ASP A 1 332 ? -0.268 0.692 5.127 1.00 95.62 332 ASP A C 1
ATOM 2406 O O . ASP A 1 332 ? -1.421 0.289 5.283 1.00 95.62 332 ASP A O 1
ATOM 2410 N N . VAL A 1 333 ? 0.370 0.561 3.953 1.00 96.31 333 VAL A N 1
ATOM 2411 C CA . VAL A 1 333 ? -0.210 -0.159 2.804 1.00 96.31 333 VAL A CA 1
ATOM 2412 C C . VAL A 1 333 ? -0.345 -1.637 3.145 1.00 96.31 333 VAL A C 1
ATOM 2414 O O . VAL A 1 333 ? -1.419 -2.219 2.980 1.00 96.31 333 VAL A O 1
ATOM 2417 N N . ALA A 1 334 ? 0.722 -2.241 3.677 1.00 95.00 334 ALA A N 1
ATOM 2418 C CA . ALA A 1 334 ? 0.714 -3.641 4.086 1.00 95.00 334 ALA A CA 1
ATOM 2419 C C . ALA A 1 334 ? -0.387 -3.927 5.122 1.00 95.00 334 ALA A C 1
ATOM 2421 O O . ALA A 1 334 ? -1.141 -4.889 4.979 1.00 95.00 334 ALA A O 1
ATOM 2422 N N . ALA A 1 335 ? -0.521 -3.056 6.124 1.00 95.81 335 ALA A N 1
ATOM 2423 C CA . ALA A 1 335 ? -1.536 -3.189 7.163 1.00 95.81 335 ALA A CA 1
ATOM 2424 C C . ALA A 1 335 ? -2.967 -2.964 6.652 1.00 95.81 335 ALA A C 1
ATOM 2426 O O . ALA A 1 335 ? -3.886 -3.658 7.089 1.00 95.81 335 ALA A O 1
ATOM 2427 N N . ALA A 1 336 ? -3.168 -2.043 5.702 1.00 96.50 336 ALA A N 1
ATOM 2428 C CA . ALA A 1 336 ? -4.453 -1.883 5.028 1.00 96.50 336 ALA A CA 1
ATOM 2429 C C . ALA A 1 336 ? -4.846 -3.188 4.323 1.00 96.50 336 ALA A C 1
ATOM 2431 O O . ALA A 1 336 ? -5.938 -3.710 4.540 1.00 96.50 336 ALA A O 1
ATOM 2432 N N . LEU A 1 337 ? -3.942 -3.763 3.524 1.00 94.75 337 LEU A N 1
ATOM 2433 C CA . LEU A 1 337 ? -4.203 -5.033 2.849 1.00 94.75 337 LEU A CA 1
ATOM 2434 C C . LEU A 1 337 ? -4.443 -6.182 3.826 1.00 94.75 337 LEU A C 1
ATOM 2436 O O . LEU A 1 337 ? -5.336 -6.992 3.577 1.00 94.75 337 LEU A O 1
ATOM 2440 N N . ALA A 1 338 ? -3.685 -6.251 4.921 1.00 94.56 338 ALA A N 1
ATOM 2441 C CA . ALA A 1 338 ? -3.881 -7.251 5.965 1.00 94.56 338 ALA A CA 1
ATOM 2442 C C . ALA A 1 338 ? -5.310 -7.193 6.529 1.00 94.56 338 ALA A C 1
ATOM 2444 O O . ALA A 1 338 ? -5.966 -8.228 6.583 1.00 94.56 338 ALA A O 1
ATOM 2445 N N . ALA A 1 339 ? -5.828 -5.991 6.821 1.00 95.31 339 ALA A N 1
ATOM 2446 C CA . ALA A 1 339 ? -7.189 -5.789 7.328 1.00 95.31 339 ALA A CA 1
ATOM 2447 C C . ALA A 1 339 ? -8.294 -6.283 6.377 1.00 95.31 339 ALA A C 1
ATOM 2449 O O . ALA A 1 339 ? -9.367 -6.682 6.823 1.00 95.31 339 ALA A O 1
ATOM 2450 N N . ALA A 1 340 ? -8.053 -6.247 5.065 1.00 92.19 340 ALA A N 1
ATOM 2451 C CA . ALA A 1 340 ? -9.029 -6.670 4.062 1.00 92.19 340 ALA A CA 1
ATOM 2452 C C . ALA A 1 340 ? -8.801 -8.093 3.530 1.00 92.19 340 ALA A C 1
ATOM 2454 O O . ALA A 1 340 ? -9.638 -8.622 2.795 1.00 92.19 340 ALA A O 1
ATOM 2455 N N . THR A 1 341 ? -7.677 -8.721 3.879 1.00 87.56 341 THR A N 1
ATOM 2456 C CA . THR A 1 341 ? -7.347 -10.079 3.447 1.00 87.56 341 THR A CA 1
ATOM 2457 C C . THR A 1 341 ? -7.940 -11.092 4.426 1.00 87.56 341 THR A C 1
ATOM 2459 O O . THR A 1 341 ? -7.674 -10.997 5.623 1.00 87.56 341 THR A O 1
ATOM 2462 N N . PRO A 1 342 ? -8.716 -12.088 3.954 1.00 75.75 342 PRO A N 1
ATOM 2463 C CA . PRO A 1 342 ? -9.224 -13.145 4.822 1.00 75.75 342 PRO A CA 1
ATOM 2464 C C . PRO A 1 342 ? -8.099 -13.888 5.550 1.00 75.75 342 PRO A C 1
ATOM 2466 O O . PRO A 1 342 ? -6.991 -14.007 5.030 1.00 75.75 342 PRO A O 1
ATOM 2469 N N . ASP A 1 343 ? -8.416 -14.449 6.717 1.00 80.69 343 ASP A N 1
ATOM 2470 C CA . ASP A 1 343 ? -7.488 -15.242 7.536 1.00 80.69 343 ASP A CA 1
ATOM 2471 C C . ASP A 1 343 ? -6.231 -14.468 8.001 1.00 80.69 343 ASP A C 1
ATOM 2473 O O . ASP A 1 343 ? -5.161 -15.057 8.164 1.00 80.69 343 ASP A O 1
ATOM 2477 N N . ASN A 1 344 ? -6.362 -13.155 8.235 1.00 87.31 344 ASN A N 1
ATOM 2478 C CA . ASN A 1 344 ? -5.329 -12.312 8.841 1.00 87.31 344 ASN A CA 1
ATOM 2479 C C . ASN A 1 344 ? -5.643 -11.957 10.311 1.00 87.31 344 ASN A C 1
ATOM 2481 O O . ASN A 1 344 ? -6.798 -11.984 10.738 1.00 87.31 344 ASN A O 1
ATOM 2485 N N . ASP A 1 345 ? -4.609 -11.601 11.076 1.00 88.06 345 ASP A N 1
ATOM 2486 C CA . ASP A 1 345 ? -4.703 -11.201 12.487 1.00 88.06 345 ASP A CA 1
ATOM 2487 C C . ASP A 1 345 ? -5.010 -9.702 12.675 1.00 88.06 345 ASP A C 1
ATOM 2489 O O . ASP A 1 345 ? -5.186 -9.243 13.809 1.00 88.06 345 ASP A O 1
ATOM 2493 N N . VAL A 1 346 ? -5.052 -8.930 11.587 1.00 95.75 346 VAL A N 1
ATOM 2494 C CA . VAL A 1 346 ? -5.444 -7.515 11.565 1.00 95.75 346 VAL A CA 1
ATOM 2495 C C . VAL A 1 346 ? -6.885 -7.411 11.073 1.00 95.75 346 VAL A C 1
ATOM 2497 O O . VAL A 1 346 ? -7.209 -7.918 10.006 1.00 95.75 346 VAL A O 1
ATOM 2500 N N . ASP A 1 347 ? -7.745 -6.731 11.832 1.00 97.38 347 ASP A N 1
ATOM 2501 C CA . ASP A 1 347 ? -9.157 -6.523 11.479 1.00 97.38 347 ASP A CA 1
ATOM 2502 C C . ASP A 1 347 ? -9.419 -5.123 10.915 1.00 97.38 347 ASP A C 1
ATOM 2504 O O . ASP A 1 347 ? -10.405 -4.899 10.219 1.00 97.38 347 ASP A O 1
ATOM 2508 N N . MET A 1 348 ? -8.583 -4.147 11.275 1.00 97.62 348 MET A N 1
ATOM 2509 C CA . MET A 1 348 ? -8.761 -2.746 10.897 1.00 97.62 348 MET A CA 1
ATOM 2510 C C . MET A 1 348 ? -7.411 -2.036 10.809 1.00 97.62 348 MET A C 1
ATOM 2512 O O . MET A 1 348 ? -6.518 -2.324 11.602 1.00 97.62 348 MET A O 1
ATOM 2516 N N . LEU A 1 349 ? -7.291 -1.037 9.938 1.00 98.56 349 LEU A N 1
ATOM 2517 C CA . LEU A 1 349 ? -6.241 -0.013 10.007 1.00 98.56 349 LEU A CA 1
ATOM 2518 C C . LEU A 1 349 ? -6.883 1.317 10.399 1.00 98.56 349 LEU A C 1
ATOM 2520 O O . LEU A 1 349 ? -7.885 1.708 9.800 1.00 98.56 349 LEU A O 1
ATOM 2524 N N . MET A 1 350 ? -6.288 2.025 11.361 1.00 98.75 350 MET A N 1
ATOM 2525 C CA . MET A 1 350 ? -6.683 3.389 11.718 1.00 98.75 350 MET A CA 1
ATOM 2526 C C . MET A 1 350 ? -5.467 4.302 11.885 1.00 98.75 350 MET A C 1
ATOM 2528 O O . MET A 1 350 ? -4.457 3.911 12.475 1.00 98.75 350 MET A O 1
ATOM 2532 N N . GLY A 1 351 ? -5.604 5.555 11.457 1.00 98.38 351 GLY A N 1
ATOM 2533 C CA . GLY A 1 351 ? -4.675 6.636 11.787 1.00 98.38 351 GLY A CA 1
ATOM 2534 C C . GLY A 1 351 ? -4.154 7.395 10.575 1.00 98.38 351 GLY A C 1
ATOM 2535 O O . GLY A 1 351 ? -4.631 7.236 9.461 1.00 98.38 351 GLY A O 1
ATOM 2536 N N . ILE A 1 352 ? -3.173 8.258 10.812 1.00 98.31 352 ILE A N 1
ATOM 2537 C CA . ILE A 1 352 ? -2.622 9.202 9.840 1.00 98.31 352 ILE A CA 1
ATOM 2538 C C . ILE A 1 352 ? -1.308 8.672 9.257 1.00 98.31 352 ILE A C 1
ATOM 2540 O O . ILE A 1 352 ? -0.295 8.524 9.962 1.00 98.31 352 ILE A O 1
ATOM 2544 N N . GLY A 1 353 ? -1.300 8.477 7.944 1.00 97.06 353 GLY A N 1
ATOM 2545 C CA . GLY A 1 353 ? -0.138 8.076 7.151 1.00 97.06 353 GLY A CA 1
ATOM 2546 C C . GLY A 1 353 ? -0.019 8.886 5.867 1.00 97.06 353 GLY A C 1
ATOM 2547 O O . GLY A 1 353 ? -0.723 9.881 5.711 1.00 97.06 353 GLY A O 1
ATOM 2548 N N . GLY A 1 354 ? 0.889 8.510 4.970 1.00 95.88 354 GLY A N 1
ATOM 2549 C CA . GLY A 1 354 ? 1.103 9.269 3.737 1.00 95.88 354 GLY A CA 1
ATOM 2550 C C . GLY A 1 354 ? -0.089 9.169 2.777 1.00 95.88 354 GLY A C 1
ATOM 2551 O O . GLY A 1 354 ? -0.735 8.121 2.671 1.00 95.88 354 GLY A O 1
ATOM 2552 N N . SER A 1 355 ? -0.446 10.276 2.123 1.00 95.81 355 SER A N 1
ATOM 2553 C CA . SER A 1 355 ? -1.535 10.291 1.133 1.00 95.81 355 SER A CA 1
ATOM 2554 C C . SER A 1 355 ? -1.249 9.439 -0.107 1.00 95.81 355 SER A C 1
ATOM 2556 O O . SER A 1 355 ? -2.180 8.754 -0.539 1.00 95.81 355 SER A O 1
ATOM 2558 N N . PRO A 1 356 ? -0.023 9.428 -0.678 1.00 95.50 356 PRO A N 1
ATOM 2559 C CA . PRO A 1 356 ? 0.308 8.553 -1.806 1.00 95.50 356 PRO A CA 1
ATOM 2560 C C . PRO A 1 356 ? 0.026 7.071 -1.510 1.00 95.50 356 PRO A C 1
ATOM 2562 O O . PRO A 1 356 ? -0.688 6.395 -2.253 1.00 95.50 356 PRO A O 1
ATOM 2565 N N . GLU A 1 357 ? 0.465 6.597 -0.348 1.00 96.44 357 GLU A N 1
ATOM 2566 C CA . GLU A 1 357 ? 0.219 5.251 0.167 1.00 96.44 357 GLU A CA 1
ATOM 2567 C C . GLU A 1 357 ? -1.279 5.005 0.401 1.00 96.44 357 GLU A C 1
ATOM 2569 O O . GLU A 1 357 ? -1.777 3.898 0.205 1.00 96.44 357 GLU A O 1
ATOM 2574 N N . GLY A 1 358 ? -2.035 6.046 0.771 1.00 97.31 358 GLY A N 1
ATOM 2575 C CA . GLY A 1 358 ? -3.495 5.998 0.876 1.00 97.31 358 GLY A CA 1
ATOM 2576 C C . GLY A 1 358 ? -4.185 5.695 -0.457 1.00 97.31 358 GLY A C 1
ATOM 2577 O O . GLY A 1 358 ? -5.115 4.892 -0.494 1.00 97.31 358 GLY A O 1
ATOM 2578 N N . VAL A 1 359 ? -3.710 6.270 -1.565 1.00 97.62 359 VAL A N 1
ATOM 2579 C CA . VAL A 1 359 ? -4.245 5.994 -2.911 1.00 97.62 359 VAL A CA 1
ATOM 2580 C C . VAL A 1 359 ? -3.886 4.578 -3.368 1.00 97.62 359 VAL A C 1
ATOM 2582 O O . VAL A 1 359 ? -4.738 3.875 -3.916 1.00 97.62 359 VAL A O 1
ATOM 2585 N N . ILE A 1 360 ? -2.659 4.121 -3.096 1.00 97.75 360 ILE A N 1
ATOM 2586 C CA . ILE A 1 360 ? -2.234 2.738 -3.372 1.00 97.75 360 ILE A CA 1
ATOM 2587 C C . ILE A 1 360 ? -3.097 1.745 -2.578 1.00 97.75 360 ILE A C 1
ATOM 2589 O O . ILE A 1 360 ? -3.628 0.786 -3.149 1.00 97.75 360 ILE A O 1
ATOM 2593 N N . ALA A 1 361 ? -3.301 1.998 -1.282 1.00 97.69 361 ALA A N 1
ATOM 2594 C CA . ALA A 1 361 ? -4.170 1.196 -0.429 1.00 97.69 361 ALA A CA 1
ATOM 2595 C C . ALA A 1 361 ? -5.621 1.205 -0.935 1.00 97.69 361 ALA A C 1
ATOM 2597 O O . ALA A 1 361 ? -6.236 0.147 -1.033 1.00 97.69 361 ALA A O 1
ATOM 2598 N N . ALA A 1 362 ? -6.159 2.356 -1.346 1.00 97.75 362 ALA A N 1
ATOM 2599 C CA . ALA A 1 362 ? -7.490 2.449 -1.942 1.00 97.75 362 ALA A CA 1
ATOM 2600 C C . ALA A 1 362 ? -7.623 1.613 -3.228 1.00 97.75 362 ALA A C 1
ATOM 2602 O O . ALA A 1 362 ? -8.621 0.914 -3.408 1.00 97.75 362 ALA A O 1
ATOM 2603 N N . ALA A 1 363 ? -6.609 1.608 -4.100 1.00 97.56 363 ALA A N 1
ATOM 2604 C CA . ALA A 1 363 ? -6.595 0.756 -5.289 1.00 97.56 363 ALA A CA 1
ATOM 2605 C C . ALA A 1 363 ? -6.585 -0.745 -4.932 1.00 97.56 363 ALA A C 1
ATOM 2607 O O . ALA A 1 363 ? -7.270 -1.545 -5.578 1.00 97.56 363 ALA A O 1
ATOM 2608 N N . ALA A 1 364 ? -5.866 -1.136 -3.876 1.00 96.06 364 ALA A N 1
ATOM 2609 C CA . ALA A 1 364 ? -5.923 -2.496 -3.345 1.00 96.06 364 ALA A CA 1
ATOM 2610 C C . ALA A 1 364 ? -7.314 -2.834 -2.779 1.00 96.06 364 ALA A C 1
ATOM 2612 O O . ALA A 1 364 ? -7.853 -3.900 -3.081 1.00 96.06 364 ALA A O 1
ATOM 2613 N N . MET A 1 365 ? -7.927 -1.905 -2.036 1.00 96.19 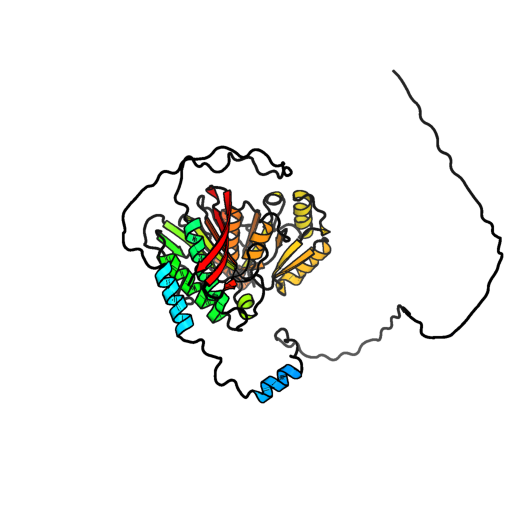365 MET A N 1
ATOM 2614 C CA . MET A 1 365 ? -9.270 -2.041 -1.456 1.00 96.19 365 MET A CA 1
ATOM 2615 C C . MET A 1 365 ? -10.340 -2.229 -2.529 1.00 96.19 365 MET A C 1
ATOM 2617 O O . MET A 1 365 ? -11.152 -3.146 -2.428 1.00 96.19 365 MET A O 1
ATOM 2621 N N . ARG A 1 366 ? -10.254 -1.471 -3.629 1.00 95.06 366 ARG A N 1
ATOM 2622 C CA . ARG A 1 366 ? -11.078 -1.663 -4.836 1.00 95.06 366 ARG A CA 1
ATOM 2623 C C . ARG A 1 366 ? -10.950 -3.069 -5.420 1.00 95.06 366 ARG A C 1
ATOM 2625 O O . ARG A 1 366 ? -11.910 -3.594 -5.978 1.00 95.06 366 ARG A O 1
ATOM 2632 N N . CYS A 1 367 ? -9.768 -3.677 -5.331 1.00 93.88 367 CYS A N 1
ATOM 2633 C CA . CYS A 1 367 ? -9.530 -5.009 -5.877 1.00 93.88 367 CYS A CA 1
ATOM 2634 C C . CYS A 1 367 ? -10.039 -6.139 -4.975 1.00 93.88 367 CYS A C 1
ATOM 2636 O O . CYS A 1 367 ? -10.546 -7.134 -5.494 1.00 93.88 367 CYS A O 1
ATOM 2638 N N . ILE A 1 368 ? -9.871 -6.005 -3.659 1.00 92.38 368 ILE A N 1
ATOM 2639 C CA . ILE A 1 368 ? -10.237 -7.033 -2.673 1.00 92.38 368 ILE A CA 1
ATOM 2640 C C . ILE A 1 368 ? -11.690 -6.913 -2.191 1.00 92.38 368 ILE A C 1
ATOM 2642 O O . ILE A 1 368 ? -12.268 -7.898 -1.742 1.00 92.38 368 ILE A O 1
ATOM 2646 N N . GLY A 1 369 ? -12.290 -5.727 -2.331 1.00 91.56 369 GLY A N 1
ATOM 2647 C CA . GLY A 1 369 ? -13.621 -5.397 -1.823 1.00 91.56 369 GLY A CA 1
ATOM 2648 C C . GLY A 1 369 ? -13.622 -4.880 -0.381 1.00 91.56 369 GLY A C 1
ATOM 2649 O O . GLY A 1 369 ? -14.670 -4.854 0.242 1.00 91.56 369 GLY A O 1
ATOM 2650 N N . GLY A 1 370 ? -12.478 -4.495 0.183 1.00 94.19 370 GLY A N 1
ATOM 2651 C CA . GLY A 1 370 ? -12.426 -3.924 1.531 1.00 94.19 370 GLY A CA 1
ATOM 2652 C C . GLY A 1 370 ? -13.022 -2.514 1.592 1.00 94.19 370 GLY A C 1
ATOM 2653 O O . GLY A 1 370 ? -13.115 -1.818 0.580 1.00 94.19 370 GLY A O 1
ATOM 2654 N N . GLY A 1 371 ? -13.404 -2.080 2.791 1.00 97.12 371 GLY A N 1
ATOM 2655 C CA . GLY A 1 371 ? -13.804 -0.699 3.042 1.00 97.12 371 GLY A CA 1
ATOM 2656 C C . GLY A 1 371 ? -12.583 0.203 3.205 1.00 97.12 371 GLY A C 1
ATOM 2657 O O . GLY A 1 371 ? -11.660 -0.134 3.944 1.00 97.12 371 GLY A O 1
ATOM 2658 N N . PHE A 1 372 ? -12.600 1.365 2.550 1.00 98.56 372 PHE A N 1
ATOM 2659 C CA . PHE A 1 372 ? -11.614 2.430 2.736 1.00 98.56 372 PHE A CA 1
ATOM 2660 C C . PHE A 1 372 ? -12.325 3.770 2.898 1.00 98.56 372 PHE A C 1
ATOM 2662 O O . PHE A 1 372 ? -13.179 4.128 2.082 1.00 98.56 372 PHE A O 1
ATOM 2669 N N . GLN A 1 373 ? -11.923 4.526 3.911 1.00 98.75 373 GLN A N 1
ATOM 2670 C CA . GLN A 1 373 ? -12.255 5.935 4.064 1.00 98.75 373 GLN A CA 1
ATOM 2671 C C . GLN A 1 373 ? -10.980 6.712 4.379 1.00 98.75 373 GLN A C 1
ATOM 2673 O O . GLN A 1 373 ? -10.179 6.294 5.215 1.00 98.75 373 GLN A O 1
ATOM 2678 N N . GLY A 1 374 ? -10.794 7.833 3.690 1.00 98.06 374 GLY A N 1
ATOM 2679 C CA . GLY A 1 374 ? -9.651 8.718 3.835 1.00 98.06 374 GLY A CA 1
ATOM 2680 C C . GLY A 1 374 ? -10.078 10.166 4.038 1.00 98.06 374 GLY A C 1
ATOM 2681 O O . GLY A 1 374 ? -11.073 10.605 3.466 1.00 98.06 374 GLY A O 1
ATOM 2682 N N . LYS A 1 375 ? -9.313 10.933 4.812 1.00 97.25 375 LYS A N 1
ATOM 2683 C CA . LYS A 1 375 ? -9.430 12.397 4.889 1.00 97.25 375 LYS A CA 1
ATOM 2684 C C . LYS A 1 375 ? -8.049 13.012 4.769 1.00 97.25 375 LYS A C 1
ATOM 2686 O O . LYS A 1 375 ? -7.124 12.565 5.443 1.00 97.25 375 LYS A O 1
ATOM 2691 N N . LEU A 1 376 ? -7.894 14.025 3.919 1.00 95.75 376 LEU A N 1
ATOM 2692 C CA . LEU A 1 376 ? -6.631 14.759 3.843 1.00 95.75 376 LEU A CA 1
ATOM 2693 C C . LEU A 1 376 ? -6.335 15.396 5.203 1.00 95.75 376 LEU A C 1
ATOM 2695 O O . LEU A 1 376 ? -7.223 15.961 5.840 1.00 95.75 376 LEU A O 1
ATOM 2699 N N . TRP A 1 377 ? -5.088 15.287 5.647 1.00 94.81 377 TRP A N 1
ATOM 2700 C CA . TRP A 1 377 ? -4.666 15.719 6.968 1.00 94.81 377 TRP A CA 1
ATOM 2701 C C . TRP A 1 377 ? -3.500 16.699 6.850 1.00 94.81 377 TRP A C 1
ATOM 2703 O O . TRP A 1 377 ? -2.433 16.359 6.342 1.00 94.81 377 TRP A O 1
ATOM 2713 N N . ALA A 1 378 ? -3.709 17.923 7.326 1.00 92.94 378 ALA A N 1
ATOM 2714 C CA . ALA A 1 378 ? -2.680 18.954 7.373 1.00 92.94 378 ALA A CA 1
ATOM 2715 C C . ALA A 1 378 ? -1.928 18.902 8.711 1.00 92.94 378 ALA A C 1
ATOM 2717 O O . ALA A 1 378 ? -2.532 18.726 9.770 1.00 92.94 378 ALA A O 1
ATOM 2718 N N . ARG A 1 379 ? -0.607 19.087 8.669 1.00 90.25 379 ARG A N 1
ATOM 2719 C CA . ARG A 1 379 ? 0.279 19.110 9.844 1.00 90.25 379 ARG A CA 1
ATOM 2720 C C . ARG A 1 379 ? 0.096 20.356 10.694 1.00 90.25 379 ARG A C 1
ATOM 2722 O O . ARG A 1 379 ? 0.320 20.305 11.902 1.00 90.25 379 ARG A O 1
ATOM 2729 N N . ASP A 1 380 ? -0.247 21.464 10.052 1.00 91.38 380 ASP A N 1
ATOM 2730 C CA . ASP A 1 380 ? -0.428 22.765 10.672 1.00 91.38 380 ASP A CA 1
ATOM 2731 C C . ASP A 1 380 ? -1.453 23.612 9.902 1.00 91.38 380 ASP A C 1
ATOM 2733 O O . ASP A 1 380 ? -1.901 23.257 8.810 1.00 91.38 380 ASP A O 1
ATOM 2737 N N . GLU A 1 381 ? -1.845 24.737 10.502 1.00 92.06 381 GLU A N 1
ATOM 2738 C CA . GLU A 1 381 ? -2.824 25.670 9.929 1.00 92.06 381 GLU A CA 1
ATOM 2739 C C . GLU A 1 381 ? -2.364 26.235 8.580 1.00 92.06 381 GLU A C 1
ATOM 2741 O O . GLU A 1 381 ? -3.181 26.421 7.685 1.00 92.06 381 GLU A O 1
ATOM 2746 N N . LYS A 1 382 ? -1.055 26.438 8.390 1.00 92.31 382 LYS A N 1
ATOM 2747 C CA . LYS A 1 382 ? -0.507 26.989 7.147 1.00 92.31 382 LYS A CA 1
ATOM 2748 C C . LYS A 1 382 ? -0.652 26.003 5.989 1.00 92.31 382 LYS A C 1
ATOM 2750 O O . LYS A 1 382 ? -1.004 26.398 4.880 1.00 92.31 382 LYS A O 1
ATOM 2755 N N . GLU A 1 383 ? -0.371 24.726 6.226 1.00 90.69 383 GLU A N 1
ATOM 2756 C CA . GLU A 1 383 ? -0.628 23.66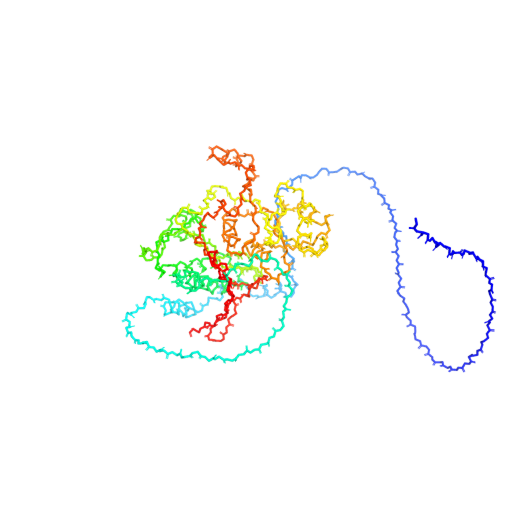6 5.255 1.00 90.69 383 GLU A CA 1
ATOM 2757 C C . GLU A 1 383 ? -2.132 23.518 4.993 1.00 90.69 383 GLU A C 1
ATOM 2759 O O . GLU A 1 383 ? -2.530 23.363 3.842 1.00 90.69 383 GLU A O 1
ATOM 2764 N N . ALA A 1 384 ? -2.974 23.642 6.024 1.00 91.94 384 ALA A N 1
ATOM 2765 C CA . ALA A 1 384 ? -4.425 23.570 5.870 1.00 91.94 384 ALA A CA 1
ATOM 2766 C C . ALA A 1 384 ? -4.985 24.702 4.990 1.00 91.94 384 ALA A C 1
ATOM 2768 O O . ALA A 1 384 ? -5.789 24.443 4.092 1.00 91.94 384 ALA A O 1
ATOM 2769 N N . GLU A 1 385 ? -4.536 25.940 5.216 1.00 92.25 385 GLU A N 1
ATOM 2770 C CA . GLU A 1 385 ? -4.868 27.104 4.389 1.00 92.25 385 GLU A CA 1
ATOM 2771 C C . GLU A 1 385 ? -4.399 26.896 2.946 1.00 92.25 385 GLU A C 1
ATOM 2773 O O . GLU A 1 385 ? -5.195 27.027 2.022 1.00 92.25 385 GLU A O 1
ATOM 2778 N N . CYS A 1 386 ? -3.148 26.465 2.752 1.00 89.75 386 CYS A N 1
ATOM 2779 C CA . CYS A 1 386 ? -2.583 26.202 1.426 1.00 89.75 386 CYS A CA 1
ATOM 2780 C C . CYS A 1 386 ? -3.393 25.158 0.640 1.00 89.75 386 CYS A C 1
ATOM 2782 O O . CYS A 1 386 ? -3.715 25.368 -0.529 1.00 89.75 386 CYS A O 1
ATOM 2784 N N . LEU A 1 387 ? -3.765 24.048 1.286 1.00 90.06 387 LEU A N 1
ATOM 2785 C CA . LEU A 1 387 ? -4.591 23.005 0.672 1.00 90.06 387 LEU A CA 1
ATOM 2786 C C . LEU A 1 387 ? -6.003 23.515 0.350 1.00 90.06 387 LEU A C 1
ATOM 2788 O O . LEU A 1 387 ? -6.545 23.201 -0.710 1.00 90.06 387 LEU A O 1
ATOM 2792 N N . THR A 1 388 ? -6.583 24.333 1.228 1.00 90.81 388 THR A N 1
ATOM 2793 C CA . THR A 1 388 ? -7.916 24.915 1.018 1.00 90.81 388 THR A CA 1
ATOM 2794 C C . THR A 1 388 ? -7.917 25.922 -0.134 1.00 90.81 388 THR A C 1
ATOM 2796 O O . THR A 1 388 ? -8.811 25.880 -0.979 1.00 90.81 388 THR A O 1
ATOM 2799 N N . ASP A 1 389 ? -6.890 26.770 -0.234 1.00 90.19 389 ASP A N 1
ATOM 2800 C CA . ASP A 1 389 ? -6.702 27.727 -1.333 1.00 90.19 389 ASP A CA 1
ATOM 2801 C C . ASP A 1 389 ? -6.518 27.025 -2.689 1.00 90.19 389 ASP A C 1
ATOM 2803 O O . ASP A 1 389 ? -6.914 27.548 -3.732 1.00 90.19 389 ASP A O 1
ATOM 2807 N N . GLN A 1 390 ? -5.967 25.808 -2.679 1.00 85.88 390 GLN A N 1
ATOM 2808 C CA . GLN A 1 390 ? -5.865 24.927 -3.849 1.00 85.88 390 GLN A CA 1
ATOM 2809 C C . GLN A 1 390 ? -7.181 24.200 -4.180 1.00 85.88 390 GLN A C 1
ATOM 2811 O O . GLN A 1 390 ? -7.264 23.486 -5.180 1.00 85.88 390 GLN A O 1
ATOM 2816 N N . GLY A 1 391 ? -8.231 24.404 -3.380 1.00 88.50 391 GLY A N 1
ATOM 2817 C CA . GLY A 1 391 ? -9.562 23.843 -3.598 1.00 88.50 391 GLY A CA 1
ATOM 2818 C C . GLY A 1 391 ? -9.787 22.470 -2.965 1.00 88.50 391 GLY A C 1
ATOM 2819 O O . GLY A 1 391 ? -10.773 21.810 -3.302 1.00 88.50 391 GLY A O 1
ATOM 2820 N N . HIS A 1 392 ? -8.911 22.018 -2.062 1.00 88.50 392 HIS A N 1
ATOM 2821 C CA . HIS A 1 392 ? -9.143 20.794 -1.300 1.00 88.50 392 HIS A CA 1
ATOM 2822 C C . HIS A 1 392 ? -10.092 21.041 -0.123 1.00 88.50 392 HIS A C 1
ATOM 2824 O O . HIS A 1 392 ? -9.914 21.964 0.666 1.00 88.50 392 HIS A O 1
ATOM 2830 N N . ASP A 1 393 ? -11.079 20.160 0.033 1.00 91.00 393 ASP A N 1
ATOM 2831 C CA . ASP A 1 393 ? -11.931 20.104 1.220 1.00 91.00 393 ASP A CA 1
ATOM 2832 C C . ASP A 1 393 ? -11.360 19.082 2.212 1.00 91.00 393 ASP A C 1
ATOM 2834 O O . ASP A 1 393 ? -11.458 17.873 1.997 1.00 91.00 393 ASP A O 1
ATOM 2838 N N . LEU A 1 394 ? -10.769 19.569 3.307 1.00 91.81 394 LEU A N 1
ATOM 2839 C CA . LEU A 1 394 ? -10.181 18.727 4.358 1.00 91.81 394 LEU A CA 1
ATOM 2840 C C . LEU A 1 394 ? -11.233 17.988 5.206 1.00 91.81 394 LEU A C 1
ATOM 2842 O O . LEU A 1 394 ? -10.892 17.074 5.958 1.00 91.81 394 LEU A O 1
ATOM 2846 N N . GLN A 1 395 ? -12.512 18.365 5.112 1.00 94.50 395 GLN A N 1
ATOM 2847 C CA . GLN A 1 395 ? -13.605 17.659 5.787 1.00 94.50 395 GLN A CA 1
ATOM 2848 C C . GLN A 1 395 ? -14.231 16.570 4.923 1.00 94.50 395 GLN A C 1
ATOM 2850 O O . GLN A 1 395 ? -14.921 15.698 5.458 1.00 94.50 395 GLN A O 1
ATOM 2855 N N . ARG A 1 396 ? -13.966 16.574 3.614 1.00 96.00 396 ARG A N 1
ATOM 2856 C CA . ARG A 1 396 ? -14.473 15.552 2.708 1.00 96.00 396 ARG A CA 1
ATOM 2857 C C . ARG A 1 396 ? -13.904 14.182 3.069 1.00 96.00 396 ARG A C 1
ATOM 2859 O O . ARG A 1 396 ? -12.691 13.987 3.112 1.00 96.00 396 ARG A O 1
ATOM 2866 N N . VAL A 1 397 ? -14.805 13.219 3.236 1.00 98.00 397 VAL A N 1
ATOM 2867 C CA . VAL A 1 397 ? -14.458 11.797 3.269 1.00 98.00 397 VAL A CA 1
ATOM 2868 C C . VAL A 1 397 ? -14.265 11.315 1.835 1.00 98.00 397 VAL A C 1
ATOM 2870 O O . VAL A 1 397 ? -15.137 11.495 0.985 1.00 98.00 397 VAL A O 1
ATOM 2873 N N . LEU A 1 398 ? -13.098 10.744 1.569 1.00 97.75 398 LEU A N 1
ATOM 2874 C CA . LEU A 1 398 ? -12.716 10.131 0.305 1.00 97.75 398 LEU A CA 1
ATOM 2875 C C . LEU A 1 398 ? -12.831 8.615 0.456 1.00 97.75 398 LEU A C 1
ATOM 2877 O O . LEU A 1 398 ? -12.120 8.013 1.259 1.00 97.75 398 LEU A O 1
ATOM 2881 N N . HIS A 1 399 ? -13.719 7.991 -0.307 1.00 97.88 399 HIS A N 1
ATOM 2882 C CA . HIS A 1 399 ? -13.829 6.536 -0.363 1.00 97.88 399 HIS A CA 1
ATOM 2883 C C . HIS A 1 399 ? -12.799 5.936 -1.331 1.00 97.88 399 HIS A C 1
ATOM 2885 O O . HIS A 1 399 ? -12.136 6.658 -2.082 1.00 97.88 399 HIS A O 1
ATOM 2891 N N . ALA A 1 400 ? -12.672 4.604 -1.351 1.00 97.12 400 ALA A N 1
ATOM 2892 C CA . ALA A 1 400 ? -11.771 3.908 -2.276 1.00 97.12 400 ALA A CA 1
ATOM 2893 C C . ALA A 1 400 ? -12.016 4.331 -3.739 1.00 97.12 400 ALA A C 1
ATOM 2895 O O . ALA A 1 400 ? -11.081 4.566 -4.502 1.00 97.12 400 ALA A O 1
ATOM 2896 N N . GLU A 1 401 ? -13.290 4.480 -4.102 1.00 95.94 401 GLU A N 1
ATOM 2897 C CA . GLU A 1 401 ? -13.772 4.938 -5.401 1.00 95.94 401 GLU A CA 1
ATOM 2898 C C . GLU A 1 401 ? -13.365 6.376 -5.704 1.00 95.94 401 GLU A C 1
ATOM 2900 O O . GLU A 1 401 ? -13.098 6.684 -6.857 1.00 95.94 401 GLU A O 1
ATOM 2905 N N . ASP A 1 402 ? -13.307 7.267 -4.711 1.00 96.31 402 ASP A N 1
ATOM 2906 C CA . ASP A 1 402 ? -12.895 8.655 -4.933 1.00 96.31 402 ASP A CA 1
ATOM 2907 C C . ASP A 1 402 ? -11.410 8.752 -5.287 1.00 96.31 402 ASP A C 1
ATOM 2909 O O . ASP A 1 402 ? -11.043 9.608 -6.101 1.00 96.31 402 ASP A O 1
ATOM 2913 N N . LEU A 1 403 ? -10.601 7.876 -4.676 1.00 96.94 403 LEU A N 1
ATOM 2914 C CA . LEU A 1 403 ? -9.147 7.803 -4.820 1.00 96.94 403 LEU A CA 1
ATOM 2915 C C . LEU A 1 403 ? -8.700 6.980 -6.037 1.00 96.94 403 LEU A C 1
ATOM 2917 O O . LEU A 1 403 ? -7.645 7.253 -6.605 1.00 96.94 403 LEU A O 1
ATOM 2921 N N . CYS A 1 404 ? -9.494 5.994 -6.457 1.00 96.81 404 CYS A N 1
ATOM 2922 C CA . CYS A 1 404 ? -9.235 5.172 -7.636 1.00 96.81 404 CYS A CA 1
ATOM 2923 C C . CYS A 1 404 ? -10.557 4.799 -8.336 1.00 96.81 404 CYS A C 1
ATOM 2925 O O . CYS A 1 404 ? -11.200 3.790 -8.033 1.00 96.81 404 CYS A O 1
ATOM 2927 N N . ARG A 1 405 ? -10.961 5.635 -9.301 1.00 93.88 405 ARG A N 1
ATOM 2928 C CA . ARG A 1 405 ? -12.286 5.612 -9.963 1.00 93.88 405 ARG A CA 1
ATOM 2929 C C . ARG A 1 405 ? -12.425 4.564 -11.066 1.00 93.88 405 ARG A C 1
ATOM 2931 O O . ARG A 1 405 ? -13.517 4.375 -11.596 1.00 93.88 405 ARG A O 1
ATOM 2938 N N . GLY A 1 406 ? -11.320 3.928 -11.440 1.00 89.44 406 GLY A N 1
ATOM 2939 C CA . GLY A 1 406 ? -11.238 3.023 -12.579 1.00 89.44 406 GLY A CA 1
ATOM 2940 C C . GLY A 1 406 ? -12.111 1.777 -12.431 1.00 89.44 406 GLY A C 1
ATOM 2941 O O . GLY A 1 406 ? -12.337 1.288 -11.319 1.00 89.44 406 GLY A O 1
ATOM 2942 N N . GLU A 1 407 ? -12.582 1.223 -13.550 1.00 88.56 407 GLU A N 1
ATOM 2943 C CA . GLU A 1 407 ? -13.192 -0.114 -13.563 1.00 88.56 407 GLU A CA 1
ATOM 2944 C C . GLU A 1 407 ? -12.114 -1.203 -13.670 1.00 88.56 407 GLU A C 1
ATOM 2946 O O . GLU A 1 407 ? -12.271 -2.317 -13.159 1.00 88.56 407 GLU A O 1
ATOM 2951 N N . GLN A 1 408 ? -11.007 -0.890 -14.344 1.00 90.56 408 GLN A N 1
ATOM 2952 C CA . GLN A 1 408 ? -9.873 -1.772 -14.588 1.00 90.56 408 GLN A CA 1
ATOM 2953 C C . GLN A 1 408 ? -8.731 -1.441 -13.633 1.00 90.56 408 GLN A C 1
ATOM 2955 O O . GLN A 1 408 ? -7.655 -1.014 -14.045 1.00 90.56 408 GLN A O 1
ATOM 2960 N N . VAL A 1 409 ? -8.964 -1.696 -12.347 1.00 95.56 409 VAL A N 1
ATOM 2961 C CA . VAL A 1 409 ? -7.926 -1.571 -11.321 1.00 95.56 409 VAL A CA 1
ATOM 2962 C C . VAL A 1 409 ? -7.178 -2.892 -11.175 1.00 95.56 409 VAL A C 1
ATOM 2964 O O . VAL A 1 409 ? -7.789 -3.963 -11.050 1.00 95.56 409 VAL A O 1
ATOM 2967 N N . PHE A 1 410 ? -5.853 -2.811 -11.194 1.00 96.06 410 PHE A N 1
ATOM 2968 C CA . PHE A 1 410 ? -4.940 -3.919 -10.951 1.00 96.06 410 PHE A CA 1
ATOM 2969 C C . PHE A 1 410 ? -4.007 -3.559 -9.806 1.00 96.06 410 PHE A C 1
ATOM 2971 O O . PHE A 1 410 ? -3.583 -2.413 -9.685 1.00 96.06 410 PHE A O 1
ATOM 2978 N N . PHE A 1 411 ? -3.654 -4.549 -8.999 1.00 97.38 411 PHE A N 1
ATOM 2979 C CA . PHE A 1 411 ? -2.744 -4.369 -7.879 1.00 97.38 411 PHE A CA 1
ATOM 2980 C C . PHE A 1 411 ? -1.802 -5.566 -7.779 1.00 97.38 411 PHE A C 1
ATOM 2982 O O . PHE A 1 411 ? -2.233 -6.710 -7.960 1.00 97.38 411 PHE A O 1
ATOM 2989 N N . ALA A 1 412 ? -0.534 -5.315 -7.469 1.00 97.62 412 ALA A N 1
ATOM 2990 C CA . ALA A 1 412 ? 0.415 -6.351 -7.098 1.00 97.62 412 ALA A CA 1
ATOM 2991 C C . ALA A 1 412 ? 1.263 -5.909 -5.902 1.00 97.62 412 ALA A C 1
ATOM 2993 O O . ALA A 1 412 ? 1.662 -4.751 -5.810 1.00 97.62 412 ALA A O 1
ATOM 2994 N N . ALA A 1 413 ? 1.567 -6.858 -5.021 1.00 97.81 413 ALA A N 1
ATOM 2995 C CA . ALA A 1 413 ? 2.486 -6.686 -3.906 1.00 97.81 413 ALA A CA 1
ATOM 2996 C C . ALA A 1 413 ? 3.411 -7.896 -3.792 1.00 97.81 413 ALA A C 1
ATOM 2998 O O . ALA A 1 413 ? 2.957 -9.026 -3.968 1.00 97.81 413 ALA A O 1
ATOM 2999 N N . THR A 1 414 ? 4.677 -7.682 -3.449 1.00 98.62 414 THR A N 1
ATOM 3000 C CA . THR A 1 414 ? 5.627 -8.758 -3.135 1.00 98.62 414 THR A CA 1
ATOM 3001 C C . THR A 1 414 ? 6.312 -8.480 -1.805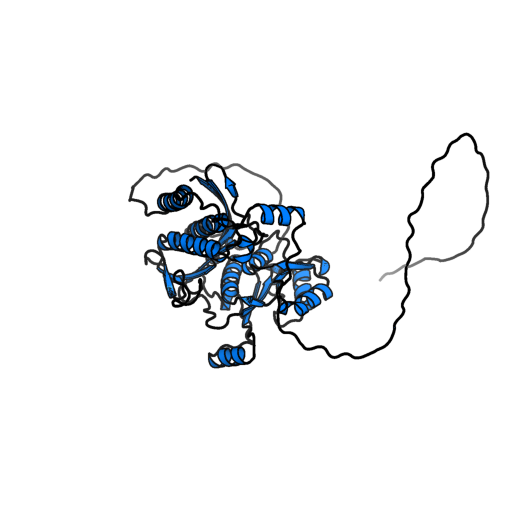 1.00 98.62 414 THR A C 1
ATOM 3003 O O . THR A 1 414 ? 6.764 -7.363 -1.563 1.00 98.62 414 THR A O 1
ATOM 3006 N N . GLY A 1 415 ? 6.400 -9.493 -0.940 1.00 98.25 415 GLY A N 1
ATOM 3007 C CA . GLY A 1 415 ? 7.075 -9.365 0.348 1.00 98.25 415 GLY A CA 1
ATOM 3008 C C . GLY A 1 415 ? 8.584 -9.206 0.187 1.00 98.25 415 GLY A C 1
ATOM 3009 O O . GLY A 1 415 ? 9.237 -10.058 -0.418 1.00 98.25 415 GLY A O 1
ATOM 3010 N N . VAL A 1 416 ? 9.145 -8.142 0.762 1.00 98.38 416 VAL A N 1
ATOM 3011 C CA . VAL A 1 416 ? 10.598 -7.935 0.845 1.00 98.38 416 VAL A CA 1
ATOM 3012 C C . VAL A 1 416 ? 11.118 -8.588 2.120 1.00 98.38 416 VAL A C 1
ATOM 3014 O O . VAL A 1 416 ? 11.969 -9.476 2.061 1.00 98.38 416 VAL A O 1
ATOM 3017 N N . SER A 1 417 ? 10.520 -8.244 3.262 1.00 97.69 417 SER A N 1
ATOM 3018 C CA . SER A 1 417 ? 10.633 -8.990 4.517 1.00 97.69 417 SER A CA 1
ATOM 3019 C C . SER A 1 417 ? 9.293 -9.649 4.864 1.00 97.69 417 SER A C 1
ATOM 3021 O O . SER A 1 417 ? 8.298 -9.469 4.165 1.00 97.69 417 SER A O 1
ATOM 3023 N N . ASN A 1 418 ? 9.260 -10.509 5.887 1.00 95.94 418 ASN A N 1
ATOM 3024 C CA . ASN A 1 418 ? 8.008 -11.173 6.266 1.00 95.94 418 ASN A CA 1
ATOM 3025 C C . ASN A 1 418 ? 6.965 -10.126 6.672 1.00 95.94 418 ASN A C 1
ATOM 3027 O O . ASN A 1 418 ? 7.258 -9.295 7.525 1.00 95.94 418 ASN A O 1
ATOM 3031 N N . SER A 1 419 ? 5.776 -10.186 6.078 1.00 91.69 419 SER A N 1
ATOM 3032 C CA . SER A 1 419 ? 4.621 -9.338 6.395 1.00 91.69 419 SER A CA 1
ATOM 3033 C C . SER A 1 419 ? 3.436 -10.204 6.829 1.00 91.69 419 SER A C 1
ATOM 3035 O O . SER A 1 419 ? 3.520 -11.435 6.782 1.00 91.69 419 SER A O 1
ATOM 3037 N N . ASP A 1 420 ? 2.328 -9.576 7.215 1.00 88.56 420 ASP A N 1
ATOM 3038 C CA . ASP A 1 420 ? 1.155 -10.285 7.734 1.00 88.56 420 ASP A CA 1
ATOM 3039 C C . ASP A 1 420 ? 0.421 -11.128 6.678 1.00 88.56 420 ASP A C 1
ATOM 3041 O O . ASP A 1 420 ? -0.323 -12.036 7.037 1.00 88.56 420 ASP A O 1
ATOM 3045 N N . PHE A 1 421 ? 0.604 -10.862 5.378 1.00 87.06 421 PHE A N 1
ATOM 3046 C CA . PHE A 1 421 ? -0.118 -11.568 4.303 1.00 87.06 421 PHE A CA 1
ATOM 3047 C C . PHE A 1 421 ? 0.782 -12.143 3.195 1.00 87.06 421 PHE A C 1
ATOM 3049 O O . PHE A 1 421 ? 0.348 -13.029 2.457 1.00 87.06 421 PHE A O 1
ATOM 3056 N N . VAL A 1 422 ? 2.039 -11.698 3.078 1.00 93.19 422 VAL A N 1
ATOM 3057 C CA . VAL A 1 422 ? 3.037 -12.272 2.153 1.00 93.19 422 VAL A CA 1
ATOM 3058 C C . VAL A 1 422 ? 4.390 -12.475 2.831 1.00 93.19 422 VAL A C 1
ATOM 3060 O O . VAL A 1 422 ? 4.821 -11.695 3.684 1.00 93.19 422 VAL A O 1
ATOM 3063 N N . ARG A 1 423 ? 5.091 -13.544 2.440 1.00 96.75 423 ARG A N 1
ATOM 3064 C CA . ARG A 1 423 ? 6.420 -13.874 2.980 1.00 96.75 423 ARG A CA 1
ATOM 3065 C C . ARG A 1 423 ? 7.509 -13.018 2.335 1.00 96.75 423 ARG A C 1
ATOM 3067 O O . ARG A 1 423 ? 7.424 -12.704 1.152 1.00 96.75 423 ARG A O 1
ATOM 3074 N N . GLY A 1 424 ? 8.557 -12.723 3.100 1.00 97.69 424 GLY A N 1
ATOM 3075 C CA . GLY A 1 424 ? 9.727 -12.009 2.595 1.00 97.69 424 GLY A CA 1
ATOM 3076 C C . GLY A 1 424 ? 10.552 -12.837 1.612 1.00 97.69 424 GLY A C 1
ATOM 3077 O O . GLY A 1 424 ? 10.420 -14.068 1.536 1.00 97.69 424 GLY A O 1
ATOM 3078 N N . VAL A 1 425 ? 11.454 -12.161 0.903 1.00 98.50 425 VAL A N 1
ATOM 3079 C CA . VAL A 1 425 ? 12.414 -12.801 0.002 1.00 98.50 425 VAL A CA 1
ATOM 3080 C C . VAL A 1 425 ? 13.310 -13.756 0.782 1.00 98.50 425 VAL A C 1
ATOM 3082 O O . VAL A 1 425 ? 13.836 -13.430 1.846 1.00 98.50 425 VAL A O 1
ATOM 3085 N N . ARG A 1 426 ? 13.536 -14.951 0.228 1.00 97.75 426 ARG A N 1
ATOM 3086 C CA . ARG A 1 426 ? 14.507 -15.911 0.769 1.00 97.75 426 ARG A CA 1
ATOM 3087 C C . ARG A 1 426 ? 15.522 -16.298 -0.286 1.00 97.75 426 ARG A C 1
ATOM 3089 O O . ARG A 1 426 ? 15.177 -16.962 -1.262 1.00 97.75 426 ARG A O 1
ATOM 3096 N N . PHE A 1 427 ? 16.777 -15.936 -0.059 1.00 96.75 427 PHE A N 1
ATOM 3097 C CA . PHE A 1 427 ? 17.881 -16.358 -0.912 1.00 96.75 427 PHE A CA 1
ATOM 3098 C C . PHE A 1 427 ? 18.214 -17.839 -0.693 1.00 96.75 427 PHE A C 1
ATOM 3100 O O . PHE A 1 427 ? 18.153 -18.366 0.418 1.00 96.75 427 PHE A O 1
ATOM 3107 N N . THR A 1 428 ? 18.557 -18.517 -1.781 1.00 95.94 428 THR A N 1
ATOM 3108 C CA . THR A 1 428 ? 18.965 -19.927 -1.826 1.00 95.94 428 THR A CA 1
ATOM 3109 C C . THR A 1 428 ? 20.307 -20.034 -2.561 1.00 95.94 428 THR A C 1
ATOM 3111 O O . THR A 1 428 ? 20.677 -19.088 -3.256 1.00 95.94 428 THR A O 1
ATOM 3114 N N . PRO A 1 429 ? 21.044 -21.160 -2.475 1.00 94.38 429 PRO A N 1
ATOM 3115 C CA . PRO A 1 429 ? 22.376 -21.269 -3.083 1.00 94.38 429 PRO A CA 1
ATOM 3116 C C . PRO A 1 429 ? 22.474 -20.950 -4.586 1.00 94.38 429 PRO A C 1
ATOM 3118 O O . PRO A 1 429 ? 23.565 -20.654 -5.056 1.00 94.38 429 PRO A O 1
ATOM 3121 N N . GLY A 1 430 ? 21.374 -21.014 -5.343 1.00 92.31 430 GLY A N 1
ATOM 3122 C CA . GLY A 1 430 ? 21.356 -20.723 -6.784 1.00 92.31 430 GLY A CA 1
ATOM 3123 C C . GLY A 1 430 ? 20.173 -19.865 -7.226 1.00 92.31 430 GLY A C 1
ATOM 3124 O O . GLY A 1 430 ? 19.712 -20.002 -8.357 1.00 92.31 430 GLY A O 1
ATOM 3125 N N . GLY A 1 431 ? 19.604 -19.057 -6.327 1.00 96.50 431 GLY A N 1
ATOM 3126 C CA . GLY A 1 431 ? 18.362 -18.356 -6.634 1.00 96.50 431 GLY A CA 1
ATOM 3127 C C . GLY A 1 431 ? 17.691 -17.700 -5.439 1.00 96.50 431 GLY A C 1
ATOM 3128 O O . GLY A 1 431 ? 18.302 -17.501 -4.389 1.00 96.50 431 GLY A O 1
ATOM 3129 N N . ALA A 1 432 ? 16.393 -17.447 -5.562 1.00 97.94 432 ALA A N 1
ATOM 3130 C CA . ALA A 1 432 ? 15.581 -16.879 -4.494 1.00 97.94 432 ALA A CA 1
ATOM 3131 C C . ALA A 1 432 ? 14.127 -17.364 -4.553 1.00 97.94 432 ALA A C 1
ATOM 3133 O O . ALA A 1 432 ? 13.659 -17.866 -5.573 1.00 97.94 432 ALA A O 1
ATOM 3134 N N . LEU A 1 433 ? 13.411 -17.202 -3.446 1.00 98.38 433 LEU A N 1
ATOM 3135 C CA . LEU A 1 433 ? 11.977 -17.442 -3.337 1.00 98.38 433 LEU A CA 1
ATOM 3136 C C . LEU A 1 433 ? 11.275 -16.121 -3.016 1.00 98.38 433 LEU A C 1
ATOM 3138 O O . LEU A 1 433 ? 11.686 -15.445 -2.071 1.00 98.38 433 LEU A O 1
ATOM 3142 N N . THR A 1 434 ? 10.219 -15.790 -3.759 1.00 98.56 434 THR A N 1
ATOM 3143 C CA . THR A 1 434 ? 9.330 -14.643 -3.497 1.00 98.56 434 THR A CA 1
ATOM 3144 C C . THR A 1 434 ? 7.912 -15.125 -3.206 1.00 98.56 434 THR A C 1
ATOM 3146 O O . THR A 1 434 ? 7.505 -16.210 -3.632 1.00 98.56 434 THR A O 1
ATOM 3149 N N . SER A 1 435 ? 7.164 -14.319 -2.454 1.00 98.25 435 SER A N 1
ATOM 3150 C CA . SER A 1 435 ? 5.736 -14.504 -2.212 1.00 98.25 435 SER A CA 1
ATOM 3151 C C . SER A 1 435 ? 5.021 -13.203 -2.545 1.00 98.25 435 SER A C 1
ATOM 3153 O O . SER A 1 435 ? 5.373 -12.144 -2.022 1.00 98.25 435 SER A O 1
ATOM 3155 N N . SER A 1 436 ? 4.034 -13.300 -3.428 1.00 97.88 436 SER A N 1
ATOM 3156 C CA . SER A 1 436 ? 3.360 -12.146 -4.006 1.00 97.88 436 SER A CA 1
ATOM 3157 C C . SER A 1 436 ? 1.847 -12.298 -3.959 1.00 97.88 436 SER A C 1
ATOM 3159 O O . SER A 1 436 ? 1.308 -13.405 -4.017 1.00 97.88 436 SER A O 1
ATOM 3161 N N . LEU A 1 437 ? 1.164 -11.164 -3.904 1.00 95.50 437 LEU A N 1
ATOM 3162 C CA . LEU A 1 437 ? -0.273 -11.016 -4.039 1.00 95.50 437 LEU A CA 1
ATOM 3163 C C . LEU A 1 437 ? -0.561 -10.263 -5.337 1.00 95.50 437 LEU A C 1
ATOM 3165 O O . LEU A 1 437 ? 0.054 -9.237 -5.609 1.00 95.50 437 LEU A O 1
ATOM 3169 N N . VAL A 1 438 ? -1.516 -10.747 -6.123 1.00 95.69 438 VAL A N 1
ATOM 3170 C CA . VAL A 1 438 ? -1.955 -10.102 -7.364 1.00 95.69 438 VAL A CA 1
ATOM 3171 C C . VAL A 1 438 ? -3.469 -10.063 -7.407 1.00 95.69 438 VAL A C 1
ATOM 3173 O O . VAL A 1 438 ? -4.127 -11.093 -7.233 1.00 95.69 438 VAL A O 1
ATOM 3176 N N . MET A 1 439 ? -4.026 -8.892 -7.696 1.00 94.06 439 MET A N 1
ATOM 3177 C CA . MET A 1 439 ? -5.465 -8.674 -7.692 1.00 94.06 439 MET A CA 1
ATOM 3178 C C . MET A 1 439 ? -5.935 -7.864 -8.897 1.00 94.06 439 MET A C 1
ATOM 3180 O O . MET A 1 439 ? -5.182 -7.106 -9.511 1.00 94.06 439 MET A O 1
ATOM 3184 N N . ARG A 1 440 ? -7.211 -8.049 -9.238 1.00 92.50 440 ARG A N 1
ATOM 3185 C CA . ARG A 1 440 ? -7.901 -7.274 -10.269 1.00 92.50 440 ARG A CA 1
ATOM 3186 C C . ARG A 1 440 ? -9.343 -7.027 -9.851 1.00 92.50 440 ARG A C 1
ATOM 3188 O O . ARG A 1 440 ? -10.096 -7.994 -9.721 1.00 92.50 440 ARG A O 1
ATOM 3195 N N . ALA A 1 441 ? -9.737 -5.758 -9.767 1.00 91.44 441 ALA A N 1
ATOM 3196 C CA . ALA A 1 441 ? -11.081 -5.348 -9.359 1.00 91.44 441 ALA A CA 1
ATOM 3197 C C . ALA A 1 441 ? -12.171 -5.961 -10.244 1.00 91.44 441 ALA A C 1
ATOM 3199 O O . ALA A 1 441 ? -13.049 -6.667 -9.755 1.00 91.44 441 ALA A O 1
ATOM 3200 N N . LYS A 1 442 ? -12.061 -5.808 -11.570 1.00 89.12 442 LYS A N 1
ATOM 3201 C CA . LYS A 1 442 ? -13.088 -6.282 -12.514 1.00 89.12 442 LYS A CA 1
ATOM 3202 C C . LYS A 1 442 ? -13.418 -7.772 -12.405 1.00 89.12 442 LYS A C 1
ATOM 3204 O O . LYS A 1 442 ? -14.557 -8.161 -12.636 1.00 89.12 442 LYS A O 1
ATOM 3209 N N . SER A 1 443 ? -12.429 -8.619 -12.114 1.00 86.75 443 SER A N 1
ATOM 3210 C CA . SER A 1 443 ? -12.659 -10.064 -11.987 1.00 86.75 443 SER A CA 1
ATOM 3211 C C . SER A 1 443 ? -12.837 -10.525 -10.541 1.00 86.75 443 SER A C 1
ATOM 3213 O O . SER A 1 443 ? -13.056 -11.719 -10.334 1.00 86.75 443 SER A O 1
ATOM 3215 N N . GLY A 1 444 ? -12.662 -9.632 -9.556 1.00 87.06 444 GLY A N 1
ATOM 3216 C CA . GLY A 1 444 ? -12.622 -9.956 -8.125 1.00 87.06 444 GLY A CA 1
ATOM 3217 C C . GLY A 1 444 ? -11.604 -11.046 -7.776 1.00 87.06 444 GLY A C 1
ATOM 3218 O O . GLY A 1 444 ? -11.765 -11.767 -6.798 1.00 87.06 444 GLY A O 1
ATOM 3219 N N . THR A 1 445 ? -10.607 -11.274 -8.639 1.00 89.25 445 THR A N 1
ATOM 3220 C CA . THR A 1 445 ? -9.709 -12.421 -8.489 1.00 89.25 445 THR A CA 1
ATOM 3221 C C . THR A 1 445 ? -8.481 -12.020 -7.704 1.00 89.25 445 THR A C 1
ATOM 3223 O O . THR A 1 445 ? -7.723 -11.163 -8.153 1.00 89.25 445 THR A O 1
ATOM 3226 N N . ILE A 1 446 ? -8.250 -12.733 -6.611 1.00 91.69 446 ILE A N 1
ATOM 3227 C CA . ILE A 1 446 ? -7.081 -12.608 -5.748 1.00 91.69 446 ILE A CA 1
ATOM 3228 C C . ILE A 1 446 ? -6.191 -13.828 -5.987 1.00 91.69 446 ILE A C 1
ATOM 3230 O O . ILE A 1 446 ? -6.674 -14.963 -6.014 1.00 91.69 446 ILE A O 1
ATOM 3234 N N . ARG A 1 447 ? -4.896 -13.610 -6.212 1.00 93.62 447 ARG A N 1
ATOM 3235 C CA . ARG A 1 447 ? -3.907 -14.673 -6.414 1.00 93.62 447 ARG A CA 1
ATOM 3236 C C . ARG A 1 447 ? -2.750 -14.485 -5.457 1.00 93.62 447 ARG A C 1
ATOM 3238 O O . ARG A 1 447 ? -2.099 -13.449 -5.492 1.00 93.62 447 ARG A O 1
ATOM 3245 N N . PHE A 1 448 ? -2.460 -15.528 -4.695 1.00 95.06 448 PHE A N 1
ATOM 3246 C CA . PHE A 1 448 ? -1.189 -15.676 -4.006 1.00 95.06 448 PHE A CA 1
ATOM 3247 C C . PHE A 1 448 ? -0.257 -16.489 -4.900 1.00 95.06 448 PHE A C 1
ATOM 3249 O O . PHE A 1 448 ? -0.645 -17.543 -5.412 1.00 95.06 448 PHE A O 1
ATOM 3256 N N . ILE A 1 449 ? 0.943 -15.972 -5.132 1.00 96.88 449 ILE A N 1
ATOM 3257 C CA . ILE A 1 449 ? 1.935 -16.552 -6.032 1.00 96.88 449 ILE A CA 1
ATOM 3258 C C . ILE A 1 449 ? 3.208 -16.792 -5.231 1.00 96.88 449 ILE A C 1
ATOM 3260 O O . ILE A 1 449 ? 3.702 -15.902 -4.545 1.00 96.88 449 ILE A O 1
ATOM 3264 N N . GLU A 1 450 ? 3.727 -18.012 -5.313 1.00 97.88 450 GLU A N 1
ATOM 3265 C CA . GLU A 1 450 ? 5.052 -18.351 -4.806 1.00 97.88 450 GLU A CA 1
ATOM 3266 C C . GLU A 1 450 ? 5.951 -18.657 -5.991 1.00 97.88 450 GLU A C 1
ATOM 3268 O O . GLU A 1 450 ? 5.664 -19.565 -6.777 1.00 97.88 450 GLU A O 1
ATOM 3273 N N . THR A 1 451 ? 7.045 -17.915 -6.107 1.00 98.06 451 THR A N 1
ATOM 3274 C CA . THR A 1 451 ? 7.933 -18.014 -7.263 1.00 98.06 451 THR A CA 1
ATOM 3275 C C . THR A 1 451 ? 9.308 -18.474 -6.819 1.00 98.06 451 THR A C 1
ATOM 3277 O O . THR A 1 451 ? 9.866 -17.988 -5.837 1.00 98.06 451 THR A O 1
ATOM 3280 N N . THR A 1 452 ? 9.860 -19.440 -7.554 1.00 98.06 452 THR A N 1
ATOM 3281 C CA . THR A 1 452 ? 11.264 -19.838 -7.434 1.00 98.06 452 THR A CA 1
ATOM 3282 C C . THR A 1 452 ? 12.057 -19.239 -8.581 1.00 98.06 452 THR A C 1
ATOM 3284 O O . THR A 1 452 ? 11.893 -19.644 -9.731 1.00 98.06 452 THR A O 1
ATOM 3287 N N . HIS A 1 453 ? 12.944 -18.312 -8.248 1.00 96.44 453 HIS A N 1
ATOM 3288 C CA . HIS A 1 453 ? 13.883 -17.678 -9.165 1.00 96.44 453 HIS A CA 1
ATOM 3289 C C . HIS A 1 453 ? 15.171 -18.494 -9.202 1.00 96.44 453 HIS A C 1
ATOM 3291 O O . HIS A 1 453 ? 15.668 -18.899 -8.152 1.00 96.44 453 HIS A O 1
ATOM 3297 N N . ARG A 1 454 ? 15.711 -18.747 -10.396 1.00 94.81 454 ARG A N 1
ATOM 3298 C CA . ARG A 1 454 ? 17.010 -19.409 -10.601 1.00 94.81 454 ARG A CA 1
ATOM 3299 C C . ARG A 1 454 ? 17.940 -18.419 -11.295 1.00 94.81 454 ARG A C 1
ATOM 3301 O O . ARG A 1 454 ? 17.534 -17.868 -12.316 1.00 94.81 454 ARG A O 1
ATOM 3308 N N . PHE A 1 455 ? 19.126 -18.198 -10.733 1.00 90.81 455 PHE A N 1
ATOM 3309 C CA . PHE A 1 455 ? 20.105 -17.223 -11.229 1.00 90.81 455 PHE A CA 1
ATOM 3310 C C . PHE A 1 455 ? 21.189 -17.865 -12.094 1.00 90.81 455 PHE A C 1
ATOM 3312 O O . PHE A 1 455 ? 21.533 -19.043 -11.832 1.00 90.81 455 PHE A O 1
#

Sequence (455 aa):
RAARAAKDAPRGDDGAVAKAAKAAQPAGGVTGDGARYGAWASSASTPSSSAAAAKVGTGSAVESLPLPEEYTQDLAKAGKPTGMPKFSDSAKTGFEAALQRQYGQPKDDAGNGGKGQANPNRKGRAKPGKLGMPRSNGPDYSVVTRNLALELVRVTEAAALGSAQWMGLGDKRAADQAAVDAMRLVLNTLSMDGRIVIGEGEKDEAPMLYNGEFMGDGSWPAVDIAVDPLDGTSLIAQGRHGAISVIALAERGAMFEPQQAFYMEKLCVPFEAADAVDINAPVGQNIKAVADALGKDPCDISVAVLDRPRHSELIYNIRRAGARVHLIADGDVAAALAAATPDNDVDMLMGIGGSPEGVIAAAAMRCIGGGFQGKLWARDEKEAECLTDQGHDLQRVLHAEDLCRGEQVFFAATGVSNSDFVRGVRFTPGGALTSSLVMRAKSGTIRFIETTHRF

Radius of gyration: 30.03 Å; chains: 1; bounding box: 101×71×99 Å

Foldseek 3Di:
DDDDDDDDDDDDDDDDDDDDDDDDDDDDDDDDDDDDDDDDDDDDDDDDDDDDDDDDDDDDDDDPDDDPPVVVVVVVVVPDPPDDPDDDVCVVVVLVVLLCVVQPDDDDDDDDDDDDDDDDDDDDDDDDDDDDDPPDVAFDPVDDDDDCLVLVQQLQVQLLVQLLVLAQVLDLPNSQVRLQVRNQSSQQAAQDFEFELADPEDVVVDVGSHHGDTTYPRHDDYKYKQWDSWFCSVCRSRNHFQIKTKMKIFHPPQADRCDPLFKKWKKWFALLQQVQDDLPDQLLSSLVSLCVSVVHDSLQAEEEEEPDPQCPVVCVSSVVSNYHYDYDPTHVLLLNLLCHDPPFSHGMYGGMDTVSSLLRSLLSCLFQNIHMKMFRDDPDPVSVVVCVVVPDDRPDIQTSCNRGVGLWMKMKMKASPHGRPWHHWADDPFWIWIWMWITTNNNSDIDIDIDTGGD

Secondary structure (DSSP, 8-state):
---------------------------------------------------------------PPPPPHHHHHHHHHS-S-SS--PPPHHHHHHHHHHHHHHHSPPP------------------PPPP------PPS--TTS----HHHHHHHHHHHHHHHHHTTTTSS-HHHHHHHHHHHHHHHHTTSSSEEEEEESSB-TTT-SSSBTT-EESSSPSPEEEEEEEEEETHHHHHHT-S--EEEEEEEETT-B---TT--EEEEEEE-GGGTTT--TTS-HHHHHHHHHHHHT--TTT-EEEEE--GGGHHHHHHHHHHT-EEEEESS-HHHHHHHHHSTT-S--EEEEEEEHHHHHHHHHHHHHHT-EEEEEEE-SSHHHHHHHHHTT--TTPPEEHHHHB--SS-EEEEEESS--SSSPPPEEETTEEEEEEEEEEGGGTEEEEEEEEEE-

pLDDT: mean 76.28, std 27.91, range [24.02, 98.75]

InterPro domains:
  IPR004464 Fructose-1,6-bisphosphatase class 2/Sedoheputulose-1,7-bisphosphatase [PF03320] (146-453)
  IPR004464 Fructose-1,6-bisphosphatase class 2/Sedoheputulose-1,7-bisphosphatase [PTHR30447] (145-454)
  IPR004464 Fructose-1,6-bisphosphatase class 2/Sedoheputulose-1,7-bisphosphatase [TIGR00330] (145-453)
  IPR004464 Fructose-1,6-bisphosphatase class 2/Sedoheputulose-1,7-bisphosphatase [cd01516] (146-453)

Organism: NCBI:txid676789